Protein 3DR2 (pdb70)

Foldseek 3Di:
DAWPWDFDDWAFAPKDFWFFDFPVVCQFQPRWGKTFLFQAAFFKAAWEAQVVQRWTWIDSQLQAFIWTAHPSSIIGTLAHNHQRWHHWYAFPVSWIWTWHLALQAIWIDDPVSDTHGDDQDDPPFGFQTWHYWYADPQGKIKTWGFNPSQPDPSRYHHDDGPDPFTFIWIAHPPHGDIGGADGDAQWAAWEAFLVNQKIWIAHPPCPDGAIWIWGCPDPHTHDIGGQEDDPAAGQHYWYADNQRWIWTFHQFATWIAHNNSHTRIGGGHPGGWHYWDAYPVSQKIWITGGSTIMIIGTD/DWPWDFDDWAFFPDDFWFFDFPVVCQFQPRWTKTFLFQAAFFKAAWEQQVVQRWIWIDRQLQAFIWTAHPRSIIGTLAHNHQRWHHWYAFPVSWIWTFHLALQAIWTADPNSDTHGDDQDAPPFGAQTWAYWYADPQGKIKTWGFNPSQPDPSRYHHDDGPDPFTFIWIHDPVRDHIGGADGAAQWAAWEAFLVNQKIWIAHPHVDGAIWIWGDDDNHTHDIDGQEDDPAAGQHYWYADNQGWIWTFHQFAIWIAHNRNHTGIGGGHPGGWHYWDAYPVRQKIWTTGGSTIMIIGTD

Organism: Xanthomonas campestris pv. campestris (strain B100) (NCBI:txid509169)

B-factor: mean 21.52, std 5.34, range [1.0, 38.67]

Solvent-accessible surface area: 22961 Å² total; per-residue (Å²): 162,33,138,6,47,87,56,25,120,40,94,96,16,139,41,106,69,29,172,47,110,62,82,46,0,44,79,80,0,37,127,11,120,10,31,26,6,8,76,61,8,38,98,0,6,2,10,7,23,36,62,69,90,112,0,0,0,0,0,7,2,5,7,6,11,0,3,0,12,59,76,83,6,16,0,28,2,25,18,68,36,12,27,7,2,3,0,6,10,29,11,76,117,60,88,7,0,0,0,4,2,21,98,16,0,0,0,70,8,74,121,84,23,108,20,89,110,54,28,15,127,48,86,59,105,78,0,0,0,0,7,14,4,32,36,10,166,81,21,0,10,1,0,0,0,0,0,63,0,3,141,82,11,22,10,0,40,36,45,131,46,75,12,108,26,35,0,0,0,31,17,18,71,133,58,59,111,21,61,108,24,16,54,17,45,29,0,6,0,3,9,24,12,56,82,33,121,24,0,9,0,0,17,3,7,215,84,63,54,18,0,3,1,6,16,55,112,133,57,36,20,68,88,121,103,102,25,6,62,16,94,73,48,82,0,24,0,9,16,25,4,150,59,5,30,0,0,0,0,0,21,62,0,0,1,0,5,23,69,133,19,110,69,2,1,29,2,22,11,65,32,90,2,10,7,2,24,16,10,95,63,39,79,42,0,0,0,0,2,27,67,19,0,4,20,0,50,17,123,75,131,7,48,74,57,24,122,35,97,97,14,136,40,107,69,30,151,55,120,66,79,43,0,45,80,82,1,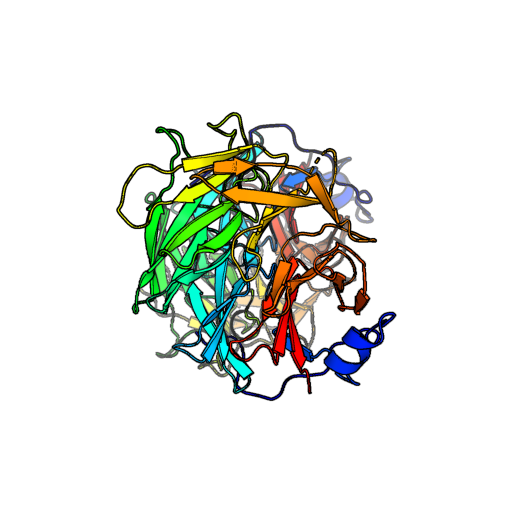42,123,11,113,9,35,27,4,8,73,71,9,38,104,0,12,2,9,9,25,43,61,61,95,113,0,0,0,0,0,8,0,5,8,7,15,0,3,0,12,61,74,82,6,16,0,34,23,41,14,76,37,13,24,6,1,3,0,6,9,30,13,77,114,59,83,8,0,0,0,4,2,23,94,16,0,0,0,75,8,60,116,136,27,100,21,97,87,49,21,16,125,43,87,58,98,77,0,1,0,0,12,14,4,31,36,8,165,83,24,0,9,1,0,0,0,0,7,51,0,4,134,87,8,21,11,0,40,39,45,133,68,72,13,109,24,44,0,0,0,32,22,10,80,114,71,42,114,19,72,107,27,19,70,19,57,23,0,6,0,3,10,25,11,58,81,31,119,24,0,10,0,0,7,4,56,92,67,51,15,0,0,0,6,15,54,109,132,60,35,23,63,90,134,109,100,27,4,56,16,85,76,48,81,0,29,0,8,17,25,3,162,65,6,32,1,0,0,0,1,20,64,0,0,0,0,4,21,68,129,18,99,74,0,5,12,1,15,12,65,29,91,2,11,10,3,23,14,9,100,62,42,74,44,0,0,0,0,2,29,60,17,0,5,15,0,50,12,120

Structure (mmCIF, N/CA/C/O backbone):
data_3DR2
#
_entry.id   3DR2
#
_cell.length_a   115.541
_cell.length_b   89.741
_cell.length_c   85.228
_cell.angle_alpha   90.00
_cell.angle_beta   127.71
_cell.angle_gamma   90.00
#
_symmetry.space_group_name_H-M   'C 1 2 1'
#
loop_
_entity.id
_entity.type
_entity.pdbx_description
1 polymer 'Exported gluconolactonase'
2 non-polymer 'CALCIUM ION'
3 water water
#
loop_
_atom_site.group_PDB
_atom_site.id
_atom_site.type_symbol
_atom_site.label_atom_id
_atom_site.label_alt_id
_atom_site.label_comp_id
_atom_site.label_asym_id
_atom_site.label_entity_id
_atom_site.label_seq_id
_atom_site.pdbx_PDB_ins_code
_atom_site.Cartn_x
_atom_site.Cartn_y
_atom_site.Cartn_z
_atom_site.occupancy
_atom_site.B_iso_or_equiv
_atom_site.auth_seq_id
_atom_site.auth_comp_id
_atom_site.auth_asym_id
_atom_site.auth_atom_id
_atom_site.pdbx_PDB_model_num
ATOM 1 N N . HIS A 1 4 ? 22.984 59.830 31.894 1.00 29.23 4 HIS A N 1
ATOM 2 C CA . HIS A 1 4 ? 22.376 60.930 32.699 1.00 26.01 4 HIS A CA 1
ATOM 3 C C . HIS A 1 4 ? 22.783 62.299 32.171 1.00 26.60 4 HIS A C 1
ATOM 4 O O . HIS A 1 4 ? 22.740 63.284 32.908 1.00 28.10 4 HIS A O 1
ATOM 11 N N . CYS A 1 5 ? 23.184 62.384 30.907 1.00 24.22 5 CYS A N 1
ATOM 12 C CA . CYS A 1 5 ? 23.596 63.683 30.402 1.00 24.30 5 CYS A CA 1
ATOM 13 C C . CYS A 1 5 ? 22.442 64.638 30.136 1.00 20.48 5 CYS A C 1
ATOM 14 O O . CYS A 1 5 ? 21.284 64.234 30.018 1.00 20.93 5 CYS A O 1
ATOM 17 N N . ARG A 1 6 ? 22.768 65.922 30.084 1.00 20.05 6 ARG A N 1
ATOM 18 C CA . ARG A 1 6 ? 21.781 66.959 29.830 1.00 19.25 6 ARG A CA 1
ATOM 19 C C . ARG A 1 6 ? 21.680 67.145 28.321 1.00 20.14 6 ARG A C 1
ATOM 20 O O . ARG A 1 6 ? 22.675 67.467 27.669 1.00 20.72 6 ARG A O 1
ATOM 28 N N . VAL A 1 7 ? 20.488 66.937 27.764 1.00 17.97 7 VAL A N 1
ATOM 29 C CA . VAL A 1 7 ? 20.292 67.077 26.326 1.00 17.70 7 VAL A CA 1
ATOM 30 C C . VAL A 1 7 ? 19.686 68.415 25.893 1.00 16.22 7 VAL A C 1
ATOM 31 O O . VAL A 1 7 ? 19.585 68.694 24.704 1.00 16.86 7 VAL A O 1
ATOM 35 N N . ARG A 1 8 ? 19.267 69.229 26.861 1.00 17.22 8 ARG A N 1
ATOM 36 C CA . ARG A 1 8 ? 18.744 70.567 26.575 1.00 19.33 8 ARG A CA 1
ATOM 37 C C . ARG A 1 8 ? 19.057 71.447 27.777 1.00 17.96 8 ARG A C 1
ATOM 38 O O . ARG A 1 8 ? 18.709 71.114 28.905 1.00 16.17 8 ARG A O 1
ATOM 46 N N . PRO A 1 9 ? 19.746 72.572 27.555 1.00 19.40 9 PRO A N 1
ATOM 47 C CA . PRO A 1 9 ? 20.061 73.450 28.685 1.00 19.80 9 PRO A CA 1
ATOM 48 C C . PRO A 1 9 ? 18.810 74.163 29.174 1.00 20.03 9 PRO A C 1
ATOM 49 O O . PRO A 1 9 ? 17.809 74.226 28.464 1.00 18.72 9 PRO A O 1
ATOM 53 N N . ALA A 1 10 ? 18.862 74.690 30.392 1.00 20.30 10 ALA A N 1
ATOM 54 C CA . ALA A 1 10 ? 17.725 75.416 30.933 1.00 21.16 10 ALA A CA 1
ATOM 55 C C . ALA A 1 10 ? 17.464 76.561 29.965 1.00 22.25 10 ALA A C 1
ATOM 56 O O . ALA A 1 10 ? 18.379 77.023 29.283 1.00 23.48 10 ALA A O 1
ATOM 58 N N . GLY A 1 11 ? 16.221 77.014 29.893 1.00 22.96 11 GLY A N 1
ATOM 59 C CA . GLY A 1 11 ? 15.902 78.094 28.983 1.00 23.94 11 GLY A CA 1
ATOM 60 C C . GLY A 1 11 ? 14.432 78.104 28.640 1.00 25.33 11 GLY A C 1
ATOM 61 O O . GLY A 1 11 ? 13.772 77.057 28.693 1.00 23.53 11 GLY A O 1
ATOM 62 N N . PRO A 1 12 ? 13.886 79.273 28.273 1.00 23.82 12 PRO A N 1
ATOM 63 C CA . PRO A 1 12 ? 12.472 79.416 27.922 1.00 24.17 12 PRO A CA 1
ATOM 64 C C . PRO A 1 12 ? 12.017 78.586 26.729 1.00 23.10 12 PRO A C 1
ATOM 65 O O . PRO A 1 12 ? 12.788 78.306 25.804 1.00 21.74 12 PRO A O 1
ATOM 69 N N . ALA A 1 13 ? 10.750 78.195 26.766 1.00 22.09 13 ALA A N 1
ATOM 70 C CA . ALA A 1 13 ? 10.162 77.418 25.690 1.00 21.27 13 ALA A CA 1
ATOM 71 C C . ALA A 1 13 ? 9.943 78.358 24.514 1.00 23.09 13 ALA A C 1
ATOM 72 O O . ALA A 1 13 ? 9.940 79.582 24.674 1.00 23.78 13 ALA A O 1
ATOM 74 N N . VAL A 1 14 ? 9.758 77.781 23.337 1.00 20.77 14 VAL A N 1
ATOM 75 C CA . VAL A 1 14 ? 9.533 78.552 22.125 1.00 21.89 14 VAL A CA 1
ATOM 76 C C . VAL A 1 14 ? 8.146 78.201 21.590 1.00 21.60 14 VAL A C 1
ATOM 77 O O . VAL A 1 14 ? 7.771 77.033 21.564 1.00 23.02 14 VAL A O 1
ATOM 81 N N . PRO A 1 15 ? 7.353 79.207 21.181 1.00 19.79 15 PRO A N 1
ATOM 82 C CA . PRO A 1 15 ? 6.014 78.914 20.660 1.00 21.50 15 PRO A CA 1
ATOM 83 C C . PRO A 1 15 ? 6.084 77.941 19.489 1.00 19.89 15 PRO A C 1
ATOM 84 O O . PRO A 1 15 ? 6.979 78.032 18.653 1.00 20.45 15 PRO A O 1
ATOM 88 N N . ALA A 1 16 ? 5.139 77.010 19.435 1.00 21.18 16 ALA A N 1
ATOM 89 C CA . ALA A 1 16 ? 5.105 76.024 18.362 1.00 20.90 16 ALA A CA 1
ATOM 90 C C . ALA A 1 16 ? 4.536 76.643 17.094 1.00 21.49 16 ALA A C 1
ATOM 91 O O . ALA A 1 16 ? 3.686 77.526 17.155 1.00 23.43 16 ALA A O 1
ATOM 93 N N . ASP A 1 17 ? 5.010 76.179 15.945 1.00 23.80 17 ASP A N 1
ATOM 94 C CA . ASP A 1 17 ? 4.531 76.700 14.675 1.00 25.38 17 ASP A CA 1
ATOM 95 C C . ASP A 1 17 ? 3.331 75.886 14.198 1.00 25.90 17 ASP A C 1
ATOM 96 O O . ASP A 1 17 ? 3.472 74.930 13.434 1.00 25.82 17 ASP A O 1
ATOM 101 N N . CYS A 1 18 ? 2.150 76.273 14.666 1.00 24.89 18 CYS A N 1
ATOM 102 C CA . CYS A 1 18 ? 0.919 75.593 14.300 1.00 26.28 18 CYS A CA 1
ATOM 103 C C . CYS A 1 18 ? -0.271 76.511 14.551 1.00 26.09 18 CYS A C 1
ATOM 104 O O . CYS A 1 18 ? -0.136 77.563 15.183 1.00 27.22 18 CYS A O 1
ATOM 107 N N . ASP A 1 19 ? -1.436 76.119 14.049 1.00 27.00 19 ASP A N 1
ATOM 108 C CA . ASP A 1 19 ? -2.632 76.927 14.232 1.00 24.93 19 ASP A CA 1
ATOM 109 C C . ASP A 1 19 ? -3.123 76.850 15.670 1.00 26.29 19 ASP A C 1
ATOM 110 O O . ASP A 1 19 ? -2.904 75.848 16.363 1.00 23.81 19 ASP A O 1
ATOM 115 N N . PRO A 1 20 ? -3.778 77.919 16.150 1.00 26.62 20 PRO A N 1
ATOM 116 C CA . PRO A 1 20 ? -4.295 77.933 17.521 1.00 24.72 20 PRO A CA 1
ATOM 117 C C . PRO A 1 20 ? -5.480 76.975 17.629 1.00 24.76 20 PRO A C 1
ATOM 118 O O . PRO A 1 20 ? -6.022 76.533 16.614 1.00 26.36 20 PRO A O 1
ATOM 122 N N . PRO A 1 21 ? -5.891 76.637 18.858 1.00 24.11 21 PRO A N 1
ATOM 123 C CA . PRO A 1 21 ? -7.016 75.723 19.083 1.00 24.92 21 PRO A CA 1
ATOM 124 C C . PRO A 1 21 ? -8.330 76.105 18.403 1.00 28.09 21 PRO A C 1
ATOM 125 O O . PRO A 1 21 ? -8.696 77.281 18.334 1.00 28.24 21 PRO A O 1
ATOM 129 N N . ARG A 1 22 ? -9.023 75.086 17.899 1.00 29.13 22 ARG A N 1
ATOM 130 C CA . ARG A 1 22 ? -10.316 75.233 17.229 1.00 29.92 22 ARG A CA 1
ATOM 131 C C . ARG A 1 22 ? -11.337 74.743 18.253 1.00 29.16 22 ARG A C 1
ATOM 132 O O . ARG A 1 22 ? -11.552 73.534 18.397 1.00 29.10 22 ARG A O 1
ATOM 140 N N . ILE A 1 23 ? -11.965 75.679 18.958 1.00 30.44 23 ILE A N 1
ATOM 141 C CA . ILE A 1 23 ? -12.920 75.326 20.007 1.00 27.95 23 ILE A CA 1
ATOM 142 C C . ILE A 1 23 ? -14.362 75.726 19.736 1.00 30.18 23 ILE A C 1
ATOM 143 O O . ILE A 1 23 ? -14.678 76.908 19.614 1.00 32.18 23 ILE A O 1
ATOM 148 N N . THR A 1 24 ? -15.242 74.736 19.668 1.00 32.01 24 THR A N 1
ATOM 149 C CA . THR A 1 24 ? -16.652 75.003 19.437 1.00 30.67 24 THR A CA 1
ATOM 150 C C . THR A 1 24 ? -17.384 75.064 20.778 1.00 30.41 24 THR A C 1
ATOM 151 O O . THR A 1 24 ? -18.268 75.903 20.974 1.00 33.64 24 THR A O 1
ATOM 155 N N . HIS A 1 25 ? -16.999 74.187 21.702 1.00 30.05 25 HIS A N 1
ATOM 156 C CA . HIS A 1 25 ? -17.615 74.134 23.026 1.00 27.35 25 HIS A CA 1
ATOM 157 C C . HIS A 1 25 ? -17.245 75.355 23.867 1.00 27.81 25 HIS A C 1
ATOM 158 O O . HIS A 1 25 ? -16.082 75.763 23.905 1.00 27.51 25 HIS A O 1
ATOM 165 N N . ALA A 1 26 ? -18.233 75.929 24.550 1.00 26.78 26 ALA A N 1
ATOM 166 C CA . ALA A 1 26 ? -17.998 77.102 25.384 1.00 25.64 26 ALA A CA 1
ATOM 167 C C . ALA A 1 26 ? -17.192 76.750 26.629 1.00 24.64 26 ALA A C 1
ATOM 168 O O . ALA A 1 26 ? -16.329 77.519 27.059 1.00 25.56 26 ALA A O 1
ATOM 170 N N . ALA A 1 27 ? -17.482 75.587 27.204 1.00 25.71 27 ALA A N 1
ATOM 171 C CA . ALA A 1 27 ? -16.792 75.125 28.402 1.00 23.48 27 ALA A CA 1
ATOM 172 C C . ALA A 1 27 ? -15.304 74.894 28.137 1.00 23.38 27 ALA A C 1
ATOM 173 O O . ALA A 1 27 ? -14.457 75.204 28.977 1.00 25.71 27 ALA A O 1
ATOM 175 N N . LEU A 1 28 ? -14.981 74.347 26.972 1.00 24.39 28 LEU A N 1
ATOM 176 C CA . LEU A 1 28 ? -13.582 74.102 26.635 1.00 23.24 28 LEU A CA 1
ATOM 177 C C . LEU A 1 28 ? -12.873 75.412 26.295 1.00 24.42 28 LEU A C 1
ATOM 178 O O . LEU A 1 28 ? -11.680 75.569 26.558 1.00 24.87 28 LEU A O 1
ATOM 183 N N . ALA A 1 29 ? -13.608 76.354 25.708 1.00 24.81 29 ALA A N 1
ATOM 184 C CA . ALA A 1 29 ? -13.031 77.645 25.353 1.00 23.24 29 ALA A CA 1
ATOM 185 C C . ALA A 1 29 ? -12.619 78.359 26.634 1.00 22.17 29 ALA A C 1
ATOM 186 O O . ALA A 1 29 ? -11.624 79.075 26.663 1.00 24.06 29 ALA A O 1
ATOM 188 N N . ALA A 1 30 ? -13.395 78.157 27.694 1.00 23.20 30 ALA A N 1
ATOM 189 C CA . ALA A 1 30 ? -13.107 78.777 28.981 1.00 23.75 30 ALA A CA 1
ATOM 190 C C . ALA A 1 30 ? -11.876 78.125 29.608 1.00 24.60 30 ALA A C 1
ATOM 191 O O . ALA A 1 30 ? -11.008 78.806 30.156 1.00 24.64 30 ALA A O 1
ATOM 193 N N . ARG A 1 31 ? -11.808 76.801 29.519 1.00 23.97 31 ARG A N 1
ATOM 194 C CA . ARG A 1 31 ? -10.685 76.042 30.066 1.00 23.22 31 ARG A CA 1
ATOM 195 C C . ARG A 1 31 ? -9.350 76.457 29.441 1.00 22.32 31 ARG A C 1
ATOM 196 O O . ARG A 1 31 ? -8.343 76.607 30.138 1.00 22.52 31 ARG A O 1
ATOM 204 N N . LEU A 1 32 ? -9.352 76.646 28.124 1.00 24.21 32 LEU A N 1
ATOM 205 C CA . LEU A 1 32 ? -8.143 77.015 27.390 1.00 21.32 32 LEU A CA 1
ATOM 206 C C . LEU A 1 32 ? -7.808 78.499 27.353 1.00 22.02 32 LEU A C 1
ATOM 207 O O . LEU A 1 32 ? -6.636 78.866 27.355 1.00 22.95 32 LEU A O 1
ATOM 212 N N . GLY A 1 33 ? -8.823 79.355 27.313 1.00 23.36 33 GLY A N 1
ATOM 213 C CA . GLY A 1 33 ? -8.550 80.779 27.238 1.00 22.85 33 GLY A CA 1
ATOM 214 C C . GLY A 1 33 ? -7.736 81.044 25.983 1.00 23.08 33 GLY A C 1
ATOM 215 O O . GLY A 1 33 ? -8.005 80.455 24.937 1.00 23.22 33 GLY A O 1
ATOM 216 N N . ASP A 1 34 ? -6.731 81.910 26.081 1.00 24.03 34 ASP A N 1
ATOM 217 C CA . ASP A 1 34 ? -5.887 82.234 24.933 1.00 24.75 34 ASP A CA 1
ATOM 218 C C . ASP A 1 34 ? -4.579 81.436 24.909 1.00 24.27 34 ASP A C 1
ATOM 219 O O . ASP A 1 34 ? -3.588 81.866 24.316 1.00 24.30 34 ASP A O 1
ATOM 224 N N . ALA A 1 35 ? -4.585 80.268 25.543 1.00 23.64 35 ALA A N 1
ATOM 225 C CA . ALA A 1 35 ? -3.395 79.425 25.594 1.00 23.48 35 ALA A CA 1
ATOM 226 C C . ALA A 1 35 ? -2.900 79.048 24.203 1.00 22.74 35 ALA A C 1
ATOM 227 O O . ALA A 1 35 ? -3.690 78.697 23.327 1.00 23.38 35 ALA A O 1
ATOM 229 N N . ARG A 1 36 ? -1.585 79.128 24.012 1.00 22.42 36 ARG A N 1
ATOM 230 C CA . ARG A 1 36 ? -0.951 78.777 22.746 1.00 22.57 36 ARG A CA 1
ATOM 231 C C . ARG A 1 36 ? 0.071 77.677 23.028 1.00 21.63 36 ARG A C 1
ATOM 232 O O . ARG A 1 36 ? 0.707 77.673 24.078 1.00 21.44 36 ARG A O 1
ATOM 240 N N . LEU A 1 37 ? 0.221 76.744 22.093 1.00 20.92 37 LEU A N 1
ATOM 241 C CA . LEU A 1 37 ? 1.144 75.623 22.268 1.00 19.19 37 LEU A CA 1
ATOM 242 C C . LEU A 1 37 ? 2.614 76.029 22.237 1.00 19.15 37 LEU A C 1
ATOM 243 O O . LEU A 1 37 ? 3.014 76.871 21.439 1.00 18.14 37 LEU A O 1
ATOM 248 N N . LEU A 1 38 ? 3.406 75.408 23.109 1.00 16.48 38 LEU A N 1
ATOM 249 C CA . LEU A 1 38 ? 4.840 75.668 23.197 1.00 18.12 38 LEU A CA 1
ATOM 250 C C . LEU A 1 38 ? 5.635 74.405 22.898 1.00 17.49 38 LEU A C 1
ATOM 251 O O . LEU A 1 38 ? 5.131 73.287 23.049 1.00 17.05 38 LEU A O 1
ATOM 256 N N . THR A 1 39 ? 6.882 74.594 22.481 1.00 16.38 39 THR A N 1
ATOM 257 C CA . THR A 1 39 ? 7.776 73.478 22.199 1.00 18.93 39 THR A CA 1
ATOM 258 C C . THR A 1 39 ? 8.792 73.415 23.331 1.00 16.77 39 THR A C 1
ATOM 259 O O . THR A 1 39 ? 9.516 74.383 23.571 1.00 16.66 39 THR A O 1
ATOM 263 N N . LEU A 1 40 ? 8.844 72.280 24.027 1.00 16.13 40 LEU A N 1
ATOM 264 C CA . LEU A 1 40 ? 9.773 72.106 25.140 1.00 15.50 40 LEU A CA 1
ATOM 265 C C . LEU A 1 40 ? 11.029 71.345 24.739 1.00 15.30 40 LEU A C 1
ATOM 266 O O . LEU A 1 40 ? 12.069 71.475 25.377 1.00 15.93 40 LEU A O 1
ATOM 271 N N . TYR A 1 41 ? 10.923 70.545 23.685 1.00 14.95 41 TYR A N 1
ATOM 272 C CA . TYR A 1 41 ? 12.051 69.757 23.203 1.00 13.17 41 TYR A CA 1
ATOM 273 C C . TYR A 1 41 ? 11.752 69.380 21.763 1.00 13.53 41 TYR A C 1
ATOM 274 O O . TYR A 1 41 ? 10.605 69.126 21.419 1.00 14.60 41 TYR A O 1
ATOM 283 N N . ASP A 1 42 ? 12.768 69.355 20.914 1.00 14.74 42 ASP A N 1
ATOM 284 C CA . ASP A 1 42 ? 12.535 68.986 19.523 1.00 14.84 42 ASP A CA 1
ATOM 285 C C . ASP A 1 42 ? 13.688 68.185 18.952 1.00 14.89 42 ASP A C 1
ATOM 286 O O . ASP A 1 42 ? 13.881 68.149 17.743 1.00 17.21 42 ASP A O 1
ATOM 291 N N . GLN A 1 43 ? 14.435 67.516 19.826 1.00 14.70 43 GLN A N 1
ATOM 292 C CA . GLN A 1 43 ? 15.593 66.750 19.383 1.00 14.73 43 GLN A CA 1
ATOM 293 C C . GLN A 1 43 ? 15.504 65.230 19.522 1.00 14.00 43 GLN A C 1
ATOM 294 O O . GLN A 1 43 ? 16.508 64.537 19.404 1.00 14.47 43 GLN A O 1
ATOM 300 N N . ALA A 1 44 ? 14.310 64.704 19.768 1.00 11.97 44 ALA A N 1
ATOM 301 C CA . ALA A 1 44 ? 14.159 63.252 19.884 1.00 13.11 44 ALA A CA 1
ATOM 302 C C . ALA A 1 44 ? 13.830 62.689 18.506 1.00 12.94 44 ALA A C 1
ATOM 303 O O . ALA A 1 44 ? 13.909 63.398 17.506 1.00 14.19 44 ALA A O 1
ATOM 305 N N . THR A 1 45 ? 13.481 61.407 18.439 1.00 11.89 45 THR A N 1
ATOM 306 C CA . THR A 1 45 ? 13.080 60.833 17.161 1.00 11.82 45 THR A CA 1
ATOM 307 C C . THR A 1 45 ? 11.620 60.377 17.228 1.00 12.36 45 THR A C 1
ATOM 308 O O . THR A 1 45 ? 10.832 60.681 16.340 1.00 12.63 45 THR A O 1
ATOM 312 N N . TRP A 1 46 ? 11.255 59.655 18.285 1.00 12.25 46 TRP A N 1
ATOM 313 C CA . TRP A 1 46 ? 9.880 59.182 18.421 1.00 13.40 46 TRP A CA 1
ATOM 314 C C . TRP A 1 46 ? 9.437 59.314 19.874 1.00 15.12 46 TRP A C 1
ATOM 315 O O . TRP A 1 46 ? 9.533 58.367 20.653 1.00 13.35 46 TRP A O 1
ATOM 326 N N . SER A 1 47 ? 8.959 60.504 20.223 1.00 12.94 47 SER A N 1
ATOM 327 C CA . SER A 1 47 ? 8.512 60.804 21.580 1.00 11.56 47 SER A CA 1
ATOM 328 C C . SER A 1 47 ? 7.221 60.081 21.921 1.00 13.91 47 SER A C 1
ATOM 329 O O . SER A 1 47 ? 6.283 60.049 21.119 1.00 11.98 47 SER A O 1
ATOM 332 N N . GLU A 1 48 ? 7.174 59.536 23.132 1.00 12.95 48 GLU A N 1
ATOM 333 C CA . GLU A 1 48 ? 6.014 58.779 23.595 1.00 14.16 48 GLU A CA 1
ATOM 334 C C . GLU A 1 48 ? 5.932 58.721 25.119 1.00 13.62 48 GLU A C 1
ATOM 335 O O . GLU A 1 48 ? 6.839 59.163 25.820 1.00 13.18 48 GLU A O 1
ATOM 341 N N . GLY A 1 49 ? 4.819 58.174 25.604 1.00 12.54 49 GLY A N 1
ATOM 342 C CA . GLY A 1 49 ? 4.591 57.972 27.026 1.00 12.67 49 GLY A CA 1
ATOM 343 C C . GLY A 1 49 ? 4.897 59.034 28.069 1.00 14.86 49 GLY A C 1
ATOM 344 O O . GLY A 1 49 ? 5.638 58.771 29.021 1.00 11.90 49 GLY A O 1
ATOM 345 N N . PRO A 1 50 ? 4.317 60.233 27.945 1.00 14.13 50 PRO A N 1
ATOM 346 C CA . PRO A 1 50 ? 4.559 61.304 28.917 1.00 14.88 50 PRO A CA 1
ATOM 347 C C . PRO A 1 50 ? 3.855 61.020 30.244 1.00 17.28 50 PRO A C 1
ATOM 348 O O . PRO A 1 50 ? 2.700 60.596 30.269 1.00 16.03 50 PRO A O 1
ATOM 352 N N . ALA A 1 51 ? 4.555 61.265 31.345 1.00 13.14 51 ALA A N 1
ATOM 353 C CA . ALA A 1 51 ? 4.000 61.041 32.669 1.00 13.63 51 ALA A CA 1
ATOM 354 C C . ALA A 1 51 ? 4.558 62.085 33.626 1.00 16.92 51 ALA A C 1
ATOM 355 O O . ALA A 1 51 ? 5.772 62.291 33.700 1.00 14.94 51 ALA A O 1
ATOM 357 N N . TRP A 1 52 ? 3.669 62.745 34.359 1.00 13.67 52 TRP A N 1
ATOM 358 C CA . TRP A 1 52 ? 4.093 63.760 35.312 1.00 15.10 52 TRP A CA 1
ATOM 359 C C . TRP A 1 52 ? 4.563 63.092 36.598 1.00 14.15 52 TRP A C 1
ATOM 360 O O . TRP A 1 52 ? 3.841 62.295 37.195 1.00 16.44 52 TRP A O 1
ATOM 371 N N . TRP A 1 53 ? 5.777 63.436 37.012 1.00 14.99 53 TRP A N 1
ATOM 372 C CA . TRP A 1 53 ? 6.405 62.880 38.205 1.00 15.40 53 TRP A CA 1
ATOM 373 C C . TRP A 1 53 ? 6.463 63.971 39.273 1.00 17.87 53 TRP A C 1
ATOM 374 O O . TRP A 1 53 ? 7.419 64.744 39.331 1.00 17.57 53 TRP A O 1
ATOM 385 N N . GLU A 1 54 ? 5.432 64.026 40.111 1.00 17.75 54 GLU A N 1
ATOM 386 C CA . GLU A 1 54 ? 5.333 65.033 41.165 1.00 18.77 54 GLU A CA 1
ATOM 387 C C . GLU A 1 54 ? 6.551 65.116 42.083 1.00 19.81 54 GLU A C 1
ATOM 388 O O . GLU A 1 54 ? 7.069 66.208 42.343 1.00 20.49 54 GLU A O 1
ATOM 394 N N . ALA A 1 55 ? 7.007 63.970 42.574 1.00 19.93 55 ALA A N 1
ATOM 395 C CA . ALA A 1 55 ? 8.155 63.931 43.476 1.00 21.47 55 ALA A CA 1
ATOM 396 C C . ALA A 1 55 ? 9.387 64.674 42.949 1.00 21.55 55 ALA A C 1
ATOM 397 O O . ALA A 1 55 ? 10.180 65.208 43.729 1.00 23.03 55 ALA A O 1
ATOM 399 N N . GLN A 1 56 ? 9.547 64.718 41.631 1.00 20.64 56 GLN A N 1
ATOM 400 C CA . GLN A 1 56 ? 10.694 65.392 41.031 1.00 20.82 56 GLN A CA 1
ATOM 401 C C . GLN A 1 56 ? 10.287 66.578 40.158 1.00 18.56 56 GLN A C 1
ATOM 402 O O . GLN A 1 56 ? 11.130 67.159 39.465 1.00 19.80 56 GLN A O 1
ATOM 408 N N . ARG A 1 57 ? 9.004 66.933 40.209 1.00 17.14 57 ARG A N 1
ATOM 409 C CA . ARG A 1 57 ? 8.440 68.019 39.406 1.00 19.81 57 ARG A CA 1
ATOM 410 C C . ARG A 1 57 ? 9.031 67.979 38.011 1.00 17.56 57 ARG A C 1
ATOM 411 O O . ARG A 1 57 ? 9.497 68.989 37.470 1.00 16.96 57 ARG A O 1
ATOM 419 N N . THR A 1 58 ? 8.979 66.786 37.430 1.00 15.82 58 THR A N 1
ATOM 420 C CA . THR A 1 58 ? 9.530 66.530 36.109 1.00 16.18 58 THR A CA 1
ATOM 421 C C . THR A 1 58 ? 8.542 65.809 35.196 1.00 15.12 58 THR A C 1
ATOM 422 O O . THR A 1 58 ? 7.807 64.932 35.646 1.00 14.30 58 THR A O 1
ATOM 426 N N . LEU A 1 59 ? 8.520 66.187 33.920 1.00 14.62 59 LEU A N 1
ATOM 427 C CA . LEU A 1 59 ? 7.663 65.509 32.949 1.00 14.36 59 LEU A CA 1
ATOM 428 C C . LEU A 1 59 ? 8.564 64.440 32.330 1.00 14.37 59 LEU A C 1
ATOM 429 O O . LEU A 1 59 ? 9.540 64.756 31.646 1.00 13.56 59 LEU A O 1
ATOM 434 N N . VAL A 1 60 ? 8.240 63.182 32.594 1.00 12.60 60 VAL A N 1
ATOM 435 C CA . VAL A 1 60 ? 8.999 62.043 32.089 1.00 12.97 60 VAL A CA 1
ATOM 436 C C . VAL A 1 60 ? 8.390 61.526 30.785 1.00 9.95 60 VAL A C 1
ATOM 437 O O . VAL A 1 60 ? 7.181 61.367 30.697 1.00 12.59 60 VAL A O 1
ATOM 441 N N . TRP A 1 61 ? 9.204 61.273 29.768 1.00 11.51 61 TRP A N 1
ATOM 442 C CA . TRP A 1 61 ? 8.657 60.725 28.533 1.00 11.54 61 TRP A CA 1
ATOM 443 C C . TRP A 1 61 ? 9.742 59.945 27.808 1.00 12.41 61 TRP A C 1
ATOM 444 O O . TRP A 1 61 ? 10.920 60.071 28.136 1.00 10.86 61 TRP A O 1
ATOM 455 N N . SER A 1 62 ? 9.347 59.114 26.850 1.00 10.72 62 SER A N 1
ATOM 456 C CA . SER A 1 62 ? 10.311 58.288 26.136 1.00 10.21 62 SER A CA 1
ATOM 457 C C . SER A 1 62 ? 10.641 58.713 24.724 1.00 12.18 62 SER A C 1
ATOM 458 O O . SER A 1 62 ? 9.802 59.250 24.018 1.00 12.22 62 SER A O 1
ATOM 461 N N . ASP A 1 63 ? 11.884 58.474 24.324 1.00 10.75 63 ASP A N 1
ATOM 462 C CA . ASP A 1 63 ? 12.255 58.675 22.933 1.00 11.98 63 ASP A CA 1
ATOM 463 C C . ASP A 1 63 ? 12.400 57.196 22.579 1.00 12.98 63 ASP A C 1
ATOM 464 O O . ASP A 1 63 ? 13.459 56.608 22.767 1.00 14.95 63 ASP A O 1
ATOM 469 N N . LEU A 1 6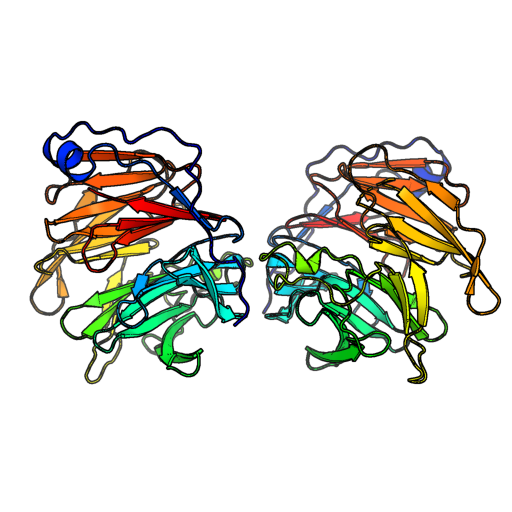4 ? 11.311 56.595 22.110 1.00 13.02 64 LEU A N 1
ATOM 470 C CA . LEU A 1 64 ? 11.278 55.167 21.785 1.00 14.59 64 LEU A CA 1
ATOM 471 C C . LEU A 1 64 ? 12.396 54.711 20.867 1.00 14.11 64 LEU A C 1
ATOM 472 O O . LEU A 1 64 ? 13.129 53.776 21.178 1.00 13.58 64 LEU A O 1
ATOM 477 N N . VAL A 1 65 ? 12.522 55.373 19.727 1.00 12.02 65 VAL A N 1
ATOM 478 C CA . VAL A 1 65 ? 13.533 55.014 18.751 1.00 12.55 65 VAL A CA 1
ATOM 479 C C . VAL A 1 65 ? 14.954 55.367 19.187 1.00 12.93 65 VAL A C 1
ATOM 480 O O . VAL A 1 65 ? 15.909 54.674 18.829 1.00 11.57 65 VAL A O 1
ATOM 484 N N . GLY A 1 66 ? 15.085 56.435 19.969 1.00 11.73 66 GLY A N 1
ATOM 485 C CA . GLY A 1 66 ? 16.389 56.857 20.456 1.00 12.24 66 GLY A CA 1
ATOM 486 C C . GLY A 1 66 ? 16.821 56.086 21.693 1.00 12.89 66 GLY A C 1
ATOM 487 O O . GLY A 1 66 ? 17.931 56.262 22.192 1.00 11.56 66 GLY A O 1
ATOM 488 N N . ARG A 1 67 ? 15.924 55.242 22.196 1.00 12.42 67 ARG A N 1
ATOM 489 C CA . ARG A 1 67 ? 16.194 54.408 23.355 1.00 11.32 67 ARG A CA 1
ATOM 490 C C . ARG A 1 67 ? 16.621 55.158 24.607 1.00 14.30 67 ARG A C 1
ATOM 491 O O . ARG A 1 67 ? 17.645 54.862 25.225 1.00 11.58 67 ARG A O 1
ATOM 499 N N . ARG A 1 68 ? 15.799 56.129 24.984 1.00 12.55 68 ARG A N 1
ATOM 500 C CA . ARG A 1 68 ? 16.036 56.927 26.177 1.00 12.69 68 ARG A CA 1
ATOM 501 C C . ARG A 1 68 ? 14.717 57.293 26.824 1.00 12.60 68 ARG A C 1
ATOM 502 O O . ARG A 1 68 ? 13.685 57.330 26.162 1.00 13.47 68 ARG A O 1
ATOM 510 N N . VAL A 1 69 ? 14.766 57.546 28.129 1.00 11.94 69 VAL A N 1
ATOM 511 C CA . VAL A 1 69 ? 13.614 58.032 28.873 1.00 13.96 69 VAL A CA 1
ATOM 512 C C . VAL A 1 69 ? 14.156 59.384 29.339 1.00 13.37 69 VAL A C 1
ATOM 513 O O . VAL A 1 69 ? 15.163 59.439 30.055 1.00 14.31 69 VAL A O 1
ATOM 517 N N . LEU A 1 70 ? 13.511 60.460 28.903 1.00 11.54 70 LEU A N 1
ATOM 518 C CA . LEU A 1 70 ? 13.942 61.823 29.216 1.00 14.32 70 LEU A CA 1
ATOM 519 C C . LEU A 1 70 ? 13.120 62.469 30.317 1.00 15.74 70 LEU A C 1
ATOM 520 O O . LEU A 1 70 ? 12.002 62.044 30.602 1.00 13.20 70 LEU A O 1
ATOM 525 N N . GLY A 1 71 ? 13.686 63.514 30.918 1.00 14.58 71 GLY A N 1
ATOM 526 C CA . GLY A 1 71 ? 12.999 64.227 31.975 1.00 15.06 71 GLY A CA 1
ATOM 527 C C . GLY A 1 71 ? 13.072 65.732 31.778 1.00 16.26 71 GLY A C 1
ATOM 528 O O . GLY A 1 71 ? 14.159 66.311 31.733 1.00 14.82 71 GLY A O 1
ATOM 529 N N . TRP A 1 72 ? 11.910 66.364 31.652 1.00 14.21 72 TRP A N 1
ATOM 530 C CA . TRP A 1 72 ? 11.834 67.810 31.475 1.00 15.96 72 TRP A CA 1
ATOM 531 C C . TRP A 1 72 ? 11.698 68.460 32.847 1.00 15.50 72 TRP A C 1
ATOM 532 O O . TRP A 1 72 ? 10.773 68.139 33.592 1.00 14.81 72 TRP A O 1
ATOM 543 N N . ARG A 1 73 ? 12.631 69.357 33.171 1.00 15.41 73 ARG A N 1
ATOM 544 C CA . ARG A 1 73 ? 12.626 70.079 34.444 1.00 17.43 73 ARG A CA 1
ATOM 545 C C . ARG A 1 73 ? 11.902 71.406 34.204 1.00 16.73 73 ARG A C 1
ATOM 546 O O . ARG A 1 73 ? 11.918 71.934 33.097 1.00 18.65 73 ARG A O 1
ATOM 554 N N . GLU A 1 74 ? 11.287 71.962 35.238 1.00 19.22 74 GLU A N 1
ATOM 555 C CA . GLU A 1 74 ? 10.533 73.194 35.059 1.00 20.75 74 GLU A CA 1
ATOM 556 C C . GLU A 1 74 ? 11.311 74.430 34.599 1.00 22.24 74 GLU A C 1
ATOM 557 O O . GLU A 1 74 ? 10.707 75.417 34.180 1.00 23.94 74 GLU A O 1
ATOM 563 N N . ASP A 1 75 ? 12.640 74.384 34.656 1.00 21.83 75 ASP A N 1
ATOM 564 C CA . ASP A 1 75 ? 13.429 75.523 34.196 1.00 21.24 75 ASP A CA 1
ATOM 565 C C . ASP A 1 75 ? 13.778 75.335 32.717 1.00 20.74 75 ASP A C 1
ATOM 566 O O . ASP A 1 75 ? 14.534 76.115 32.129 1.00 19.45 75 ASP A O 1
ATOM 571 N N . GLY A 1 76 ? 13.208 74.288 32.118 1.00 20.14 76 GLY A N 1
ATOM 572 C CA . GLY A 1 76 ? 13.432 74.016 30.708 1.00 17.69 76 GLY A CA 1
ATOM 573 C C . GLY A 1 76 ? 14.475 72.964 30.406 1.00 18.21 76 GLY A C 1
ATOM 574 O O . GLY A 1 76 ? 14.593 72.505 29.267 1.00 18.50 76 GLY A O 1
ATOM 575 N N . THR A 1 77 ? 15.244 72.589 31.419 1.00 15.63 77 THR A N 1
ATOM 576 C CA . THR A 1 77 ? 16.285 71.585 31.252 1.00 18.23 77 THR A CA 1
ATOM 577 C C . THR A 1 77 ? 15.678 70.226 30.943 1.00 18.88 77 THR A C 1
ATOM 578 O O . THR A 1 77 ? 14.596 69.902 31.432 1.00 16.25 77 THR A O 1
ATOM 582 N N . VAL A 1 78 ? 16.366 69.454 30.105 1.00 16.44 78 VAL A N 1
ATOM 583 C CA . VAL A 1 78 ? 15.929 68.103 29.782 1.00 15.84 78 VAL A CA 1
ATOM 584 C C . VAL A 1 78 ? 17.143 67.218 30.037 1.00 16.01 78 VAL A C 1
ATOM 585 O O . VAL A 1 78 ? 18.221 67.444 29.473 1.00 15.03 78 VAL A O 1
ATOM 589 N N . ASP A 1 79 ? 16.968 66.232 30.910 1.00 16.32 79 ASP A N 1
ATOM 590 C CA . ASP A 1 79 ? 18.031 65.302 31.267 1.00 16.33 79 ASP A CA 1
ATOM 591 C C . ASP A 1 79 ? 17.662 63.888 30.844 1.00 16.39 79 ASP A C 1
ATOM 592 O O . ASP A 1 79 ? 16.489 63.564 30.694 1.00 14.72 79 ASP A O 1
ATOM 597 N N . VAL A 1 80 ? 18.673 63.050 30.646 1.00 16.17 80 VAL A N 1
ATOM 598 C CA . VAL A 1 80 ? 18.425 61.659 30.299 1.00 16.38 80 VAL A CA 1
ATOM 599 C C . VAL A 1 80 ? 18.264 60.926 31.633 1.00 16.80 80 VAL A C 1
ATOM 600 O O . VAL A 1 80 ? 19.207 60.866 32.431 1.00 18.53 80 VAL A O 1
ATOM 604 N N . LEU A 1 81 ? 17.071 60.387 31.881 1.00 16.65 81 LEU A N 1
ATOM 605 C CA . LEU A 1 81 ? 16.787 59.660 33.117 1.00 15.78 81 LEU A CA 1
ATOM 606 C C . LEU A 1 81 ? 17.192 58.194 32.999 1.00 18.42 81 LEU A C 1
ATOM 607 O O . LEU A 1 81 ? 17.718 57.613 33.946 1.00 16.02 81 LEU A O 1
ATOM 612 N N . LEU A 1 82 ? 16.931 57.603 31.836 1.00 15.73 82 LEU A N 1
ATOM 613 C CA . LEU A 1 82 ? 17.291 56.212 31.560 1.00 16.03 82 LEU A CA 1
ATOM 614 C C . LEU A 1 82 ? 17.895 56.199 30.161 1.00 14.88 82 LEU A C 1
ATOM 615 O O . LEU A 1 82 ? 17.282 56.696 29.222 1.00 15.44 82 LEU A O 1
ATOM 620 N N . ASP A 1 83 ? 19.093 55.633 30.024 1.00 15.59 83 ASP A N 1
ATOM 621 C CA . ASP A 1 83 ? 19.778 55.608 28.736 1.00 14.72 83 ASP A CA 1
ATOM 622 C C . ASP A 1 83 ? 19.926 54.199 28.160 1.00 17.80 83 ASP A C 1
ATOM 623 O O . ASP A 1 83 ? 19.914 53.208 28.899 1.00 17.55 83 ASP A O 1
ATOM 628 N N . ALA A 1 84 ? 20.056 54.128 26.836 1.00 15.71 84 ALA A N 1
ATOM 629 C CA . ALA A 1 84 ? 20.212 52.863 26.116 1.00 16.61 84 ALA A CA 1
ATOM 630 C C . ALA A 1 84 ? 19.169 51.848 26.564 1.00 17.28 84 ALA A C 1
ATOM 631 O O . ALA A 1 84 ? 19.486 50.694 26.872 1.00 17.56 84 ALA A O 1
ATOM 633 N N . THR A 1 85 ? 17.914 52.282 26.573 1.00 13.58 85 THR A N 1
ATOM 634 C CA . THR A 1 85 ? 16.804 51.442 27.010 1.00 14.34 85 THR A CA 1
ATOM 635 C C . THR A 1 85 ? 16.451 50.319 26.038 1.00 14.45 85 THR A C 1
ATOM 636 O O . THR A 1 85 ? 16.860 50.328 24.872 1.00 12.45 85 THR A O 1
ATOM 640 N N . ALA A 1 86 ? 15.693 49.349 26.540 1.00 13.07 86 ALA A N 1
ATOM 641 C CA . ALA A 1 86 ? 15.238 48.237 25.725 1.00 14.34 86 ALA A CA 1
ATOM 642 C C . ALA A 1 86 ? 13.922 48.691 25.089 1.00 17.54 86 ALA A C 1
ATOM 643 O O . ALA A 1 86 ? 12.864 48.078 25.275 1.00 14.31 86 ALA A O 1
ATOM 645 N N . PHE A 1 87 ? 14.005 49.797 24.359 1.00 12.79 87 PHE A N 1
ATOM 646 C CA . PHE A 1 87 ? 12.864 50.375 23.667 1.00 13.78 87 PHE A CA 1
ATOM 647 C C . PHE A 1 87 ? 11.669 50.661 24.563 1.00 13.93 87 PHE A C 1
ATOM 648 O O . PHE A 1 87 ? 10.564 50.171 24.329 1.00 13.37 87 PHE A O 1
ATOM 656 N N . THR A 1 88 ? 11.904 51.465 25.594 1.00 11.95 88 THR A N 1
ATOM 657 C CA . THR A 1 88 ? 10.854 51.851 26.523 1.00 13.50 88 THR A CA 1
ATOM 658 C C . THR A 1 88 ? 9.854 52.753 25.803 1.00 14.45 88 THR A C 1
ATOM 659 O O . THR A 1 88 ? 10.246 53.671 25.074 1.00 12.26 88 THR A O 1
ATOM 663 N N . ASN A 1 89 ? 8.571 52.477 26.010 1.00 11.49 89 ASN A N 1
ATOM 664 C CA . ASN A 1 89 ? 7.487 53.229 25.383 1.00 13.45 89 ASN A CA 1
ATOM 665 C C . ASN A 1 89 ? 6.697 53.977 26.457 1.00 14.49 89 ASN A C 1
ATOM 666 O O . ASN A 1 89 ? 7.113 55.040 26.906 1.00 14.22 89 ASN A O 1
ATOM 671 N N . GLY A 1 90 ? 5.574 53.416 26.892 1.00 12.61 90 GLY A N 1
ATOM 672 C CA . GLY A 1 90 ? 4.788 54.088 27.908 1.00 13.61 90 GLY A CA 1
ATOM 673 C C . GLY A 1 90 ? 5.474 54.227 29.262 1.00 14.94 90 GLY A C 1
ATOM 674 O O . GLY A 1 90 ? 6.289 53.387 29.645 1.00 12.82 90 GLY A O 1
ATOM 675 N N . ASN A 1 91 ? 5.156 55.314 29.968 1.00 12.45 91 ASN A N 1
ATOM 676 C CA . ASN A 1 91 ? 5.671 55.573 31.317 1.00 12.83 91 ASN A CA 1
ATOM 677 C C . ASN A 1 91 ? 4.471 55.975 32.168 1.00 14.60 91 ASN A C 1
ATOM 678 O O . ASN A 1 91 ? 3.480 56.506 31.653 1.00 12.54 91 ASN A O 1
ATOM 683 N N . ALA A 1 92 ? 4.578 55.727 33.468 1.00 11.58 92 ALA A N 1
ATOM 684 C CA . ALA A 1 92 ? 3.540 56.082 34.426 1.00 13.98 92 ALA A CA 1
ATOM 685 C C . ALA A 1 92 ? 4.219 56.193 35.783 1.00 16.12 92 ALA A C 1
ATOM 686 O O . ALA A 1 92 ? 5.377 55.803 35.935 1.00 14.83 92 ALA A O 1
ATOM 688 N N . VAL A 1 93 ? 3.501 56.732 36.763 1.00 14.88 93 VAL A N 1
ATOM 689 C CA . VAL A 1 93 ? 4.044 56.900 38.105 1.00 18.07 93 VAL A CA 1
ATOM 690 C C . VAL A 1 93 ? 3.113 56.227 39.099 1.00 18.95 93 VAL A C 1
ATOM 691 O O . VAL A 1 93 ? 1.919 56.506 39.109 1.00 20.26 93 VAL A O 1
ATOM 695 N N . ASP A 1 94 ? 3.650 55.341 39.931 1.00 17.55 94 ASP A N 1
ATOM 696 C CA . ASP A 1 94 ? 2.806 54.652 40.890 1.00 20.85 94 ASP A CA 1
ATOM 697 C C . ASP A 1 94 ? 2.547 55.478 42.143 1.00 20.65 94 ASP A C 1
ATOM 698 O O . ASP A 1 94 ? 3.013 56.611 42.260 1.00 21.17 94 ASP A O 1
ATOM 703 N N . ALA A 1 95 ? 1.776 54.917 43.066 1.00 24.62 95 ALA A N 1
ATOM 704 C CA . ALA A 1 95 ? 1.432 55.619 44.293 1.00 23.68 95 ALA A CA 1
ATOM 705 C C . ALA A 1 95 ? 2.647 56.011 45.129 1.00 24.85 95 ALA A C 1
ATOM 706 O O . ALA A 1 95 ? 2.614 57.015 45.841 1.00 26.55 95 ALA A O 1
ATOM 708 N N . GLN A 1 96 ? 3.719 55.228 45.036 1.00 24.35 96 GLN A N 1
ATOM 709 C CA . GLN A 1 96 ? 4.936 55.508 45.795 1.00 22.51 96 GLN A CA 1
ATOM 710 C C . GLN A 1 96 ? 5.899 56.423 45.037 1.00 23.34 96 GLN A C 1
ATOM 711 O O . GLN A 1 96 ? 7.063 56.553 45.413 1.00 24.13 96 GLN A O 1
ATOM 717 N N . GLN A 1 97 ? 5.395 57.059 43.981 1.00 20.11 97 GLN A N 1
ATOM 718 C CA . GLN A 1 97 ? 6.173 57.962 43.139 1.00 20.58 97 GLN A CA 1
ATOM 719 C C . GLN A 1 97 ? 7.371 57.302 42.463 1.00 18.24 97 GLN A C 1
ATOM 720 O O . GLN A 1 97 ? 8.416 57.928 42.267 1.00 18.71 97 GLN A O 1
ATOM 726 N N . ARG A 1 98 ? 7.209 56.029 42.115 1.00 16.67 98 ARG A N 1
ATOM 727 C CA . ARG A 1 98 ? 8.245 55.284 41.403 1.00 16.28 98 ARG A CA 1
ATOM 728 C C . ARG A 1 98 ? 7.798 55.235 39.946 1.00 17.69 98 ARG A C 1
ATOM 729 O O . ARG A 1 98 ? 6.604 55.164 39.666 1.00 17.63 98 ARG A O 1
ATOM 737 N N . LEU A 1 99 ? 8.747 55.287 39.017 1.00 15.17 99 LEU A N 1
ATOM 738 C CA . LEU A 1 99 ? 8.400 55.232 37.605 1.00 16.93 99 LEU A CA 1
ATOM 739 C C . LEU A 1 99 ? 8.210 53.788 37.170 1.00 17.49 99 LEU A C 1
ATOM 740 O O . LEU A 1 99 ? 9.016 52.924 37.514 1.00 17.37 99 LEU A O 1
ATOM 745 N N . VAL A 1 100 ? 7.135 53.528 36.430 1.00 15.05 100 VAL A N 1
ATOM 746 C CA . VAL A 1 100 ? 6.874 52.198 35.892 1.00 16.00 100 VAL A CA 1
ATOM 747 C C . VAL A 1 100 ? 6.929 52.371 34.378 1.00 15.53 100 VAL A C 1
ATOM 748 O O . VAL A 1 100 ? 6.560 53.429 33.862 1.00 13.60 100 VAL A O 1
ATOM 752 N N . HIS A 1 101 ? 7.384 51.337 33.673 1.00 14.83 101 HIS A N 1
ATOM 753 C CA . HIS A 1 101 ? 7.565 51.421 32.224 1.00 13.58 101 HIS A CA 1
ATOM 754 C C . HIS A 1 101 ? 7.084 50.234 31.402 1.00 14.86 101 HIS A C 1
ATOM 755 O O . HIS A 1 101 ? 7.034 49.105 31.887 1.00 15.58 101 HIS A O 1
ATOM 762 N N . CYS A 1 102 ? 6.768 50.519 30.139 1.00 13.26 102 CYS A N 1
ATOM 763 C CA . CYS A 1 102 ? 6.389 49.508 29.158 1.00 13.77 102 CYS A CA 1
ATOM 764 C C . CYS A 1 102 ? 7.628 49.419 28.283 1.00 13.50 102 CYS A C 1
ATOM 765 O O . CYS A 1 102 ? 8.072 50.436 27.743 1.00 11.79 102 CYS A O 1
ATOM 768 N N . GLU A 1 103 ? 8.196 48.226 28.141 1.00 12.29 103 GLU A N 1
ATOM 769 C CA . GLU A 1 103 ? 9.392 48.071 27.323 1.00 14.25 103 GLU A CA 1
ATOM 770 C C . GLU A 1 103 ? 9.177 47.112 26.158 1.00 16.17 103 GLU A C 1
ATOM 771 O O . GLU A 1 103 ? 8.902 45.926 26.359 1.00 14.69 103 GLU A O 1
ATOM 777 N N . HIS A 1 104 ? 9.293 47.638 24.939 1.00 13.28 104 HIS A N 1
ATOM 778 C CA . HIS A 1 104 ? 9.113 46.822 23.737 1.00 14.42 104 HIS A CA 1
ATOM 779 C C . HIS A 1 104 ? 10.196 45.758 23.649 1.00 16.10 104 HIS A C 1
ATOM 780 O O . HIS A 1 104 ? 9.927 44.617 23.279 1.00 16.28 104 HIS A O 1
ATOM 787 N N . GLY A 1 105 ? 11.424 46.153 23.973 1.00 14.67 105 GLY A N 1
ATOM 788 C CA . GLY A 1 105 ? 12.553 45.244 23.903 1.00 16.33 105 GLY A CA 1
ATOM 789 C C . GLY A 1 105 ? 12.495 44.065 24.851 1.00 17.04 105 GLY A C 1
ATOM 790 O O . GLY A 1 105 ? 12.578 42.910 24.418 1.00 16.85 105 GLY A O 1
ATOM 791 N N . ARG A 1 106 ? 12.372 44.341 26.144 1.00 15.81 106 ARG A N 1
ATOM 792 C CA . ARG A 1 106 ? 12.303 43.262 27.119 1.00 16.33 106 ARG A CA 1
ATOM 793 C C . ARG A 1 106 ? 10.910 42.639 27.138 1.00 18.44 106 ARG A C 1
ATOM 794 O O . ARG A 1 106 ? 10.683 41.629 27.811 1.00 17.06 106 ARG A O 1
ATOM 802 N N . ARG A 1 107 ? 9.993 43.242 26.380 1.00 16.56 107 ARG A N 1
ATOM 803 C CA . ARG A 1 107 ? 8.609 42.774 26.273 1.00 16.67 107 ARG A CA 1
ATOM 804 C C . ARG A 1 107 ? 8.043 42.572 27.673 1.00 18.40 107 ARG A C 1
ATOM 805 O O . ARG A 1 107 ? 7.593 41.485 28.037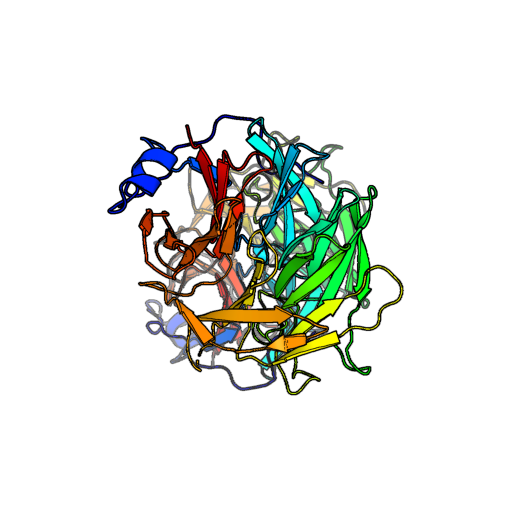 1.00 19.85 107 ARG A O 1
ATOM 813 N N . ALA A 1 108 ? 8.047 43.646 28.453 1.00 16.65 108 ALA A N 1
ATOM 814 C CA . ALA A 1 108 ? 7.584 43.557 29.824 1.00 15.96 108 ALA A CA 1
ATOM 815 C C . ALA A 1 108 ? 7.288 44.896 30.458 1.00 17.19 108 ALA A C 1
ATOM 816 O O . ALA A 1 108 ? 7.457 45.947 29.840 1.00 14.83 108 ALA A O 1
ATOM 818 N N . ILE A 1 109 ? 6.827 44.825 31.703 1.00 15.35 109 ILE A N 1
ATOM 819 C CA . ILE A 1 109 ? 6.546 45.998 32.518 1.00 14.78 109 ILE A CA 1
ATOM 820 C C . ILE A 1 109 ? 7.690 46.037 33.526 1.00 16.30 109 ILE A C 1
ATOM 821 O O . ILE A 1 109 ? 7.969 45.032 34.189 1.00 15.33 109 ILE A O 1
ATOM 826 N N . THR A 1 110 ? 8.363 47.180 33.633 1.00 14.72 110 THR A N 1
ATOM 827 C CA . THR A 1 110 ? 9.477 47.323 34.569 1.00 13.68 110 THR A CA 1
ATOM 828 C C . THR A 1 110 ? 9.247 48.534 35.474 1.00 16.56 110 THR A C 1
ATOM 829 O O . THR A 1 110 ? 8.351 49.341 35.222 1.00 15.31 110 THR A O 1
ATOM 833 N N . ARG A 1 111 ? 10.046 48.652 36.534 1.00 15.79 111 ARG A N 1
ATOM 834 C CA . ARG A 1 111 ? 9.914 49.763 37.474 1.00 16.77 111 ARG A CA 1
ATOM 835 C C . ARG A 1 111 ? 11.301 50.265 37.869 1.00 14.94 111 ARG A C 1
ATOM 836 O O . ARG A 1 111 ? 12.163 49.481 38.261 1.00 17.20 111 ARG A O 1
ATOM 844 N N . SER A 1 112 ? 11.511 51.574 37.771 1.00 15.07 112 SER A N 1
ATOM 845 C CA . SER A 1 112 ? 12.807 52.165 38.105 1.00 18.04 112 SER A CA 1
ATOM 846 C C . SER A 1 112 ? 12.956 52.531 39.576 1.00 17.50 112 SER A C 1
ATOM 847 O O . SER A 1 112 ? 11.987 52.904 40.240 1.00 15.96 112 SER A O 1
ATOM 850 N N . ASP A 1 113 ? 14.188 52.431 40.072 1.00 19.60 113 ASP A N 1
ATOM 851 C CA . ASP A 1 113 ? 14.502 52.780 41.455 1.00 19.74 113 ASP A CA 1
ATOM 852 C C . ASP A 1 113 ? 15.198 54.141 41.437 1.00 20.46 113 ASP A C 1
ATOM 853 O O . ASP A 1 113 ? 15.330 54.759 40.384 1.00 20.67 113 ASP A O 1
ATOM 858 N N . ALA A 1 114 ? 15.649 54.602 42.599 1.00 22.27 114 ALA A N 1
ATOM 859 C CA . ALA A 1 114 ? 16.333 55.888 42.694 1.00 21.99 114 ALA A CA 1
ATOM 860 C C . ALA A 1 114 ? 17.697 55.746 42.035 1.00 25.54 114 ALA A C 1
ATOM 861 O O . ALA A 1 114 ? 18.366 56.737 41.738 1.00 25.70 114 ALA A O 1
ATOM 863 N N . ASP A 1 115 ? 18.089 54.496 41.807 1.00 27.31 115 ASP A N 1
ATOM 864 C CA . ASP A 1 115 ? 19.361 54.167 41.180 1.00 28.69 115 ASP A CA 1
ATOM 865 C C . ASP A 1 115 ? 19.333 54.406 39.673 1.00 27.92 115 ASP A C 1
ATOM 866 O O . ASP A 1 115 ? 20.365 54.324 39.007 1.00 30.85 115 ASP A O 1
ATOM 871 N N . GLY A 1 116 ? 18.151 54.697 39.139 1.00 29.04 116 GLY A N 1
ATOM 872 C CA . GLY A 1 116 ? 18.017 54.931 37.714 1.00 25.99 116 GLY A CA 1
ATOM 873 C C . GLY A 1 116 ? 18.067 53.630 36.932 1.00 25.66 116 GLY A C 1
ATOM 874 O O . GLY A 1 116 ? 18.414 53.615 35.749 1.00 29.15 116 GLY A O 1
ATOM 875 N N . GLN A 1 117 ? 17.723 52.534 37.601 1.00 23.29 117 GLN A N 1
ATOM 876 C CA . GLN A 1 117 ? 17.720 51.205 36.996 1.00 21.35 117 GLN A CA 1
ATOM 877 C C . GLN A 1 117 ? 16.298 50.662 36.947 1.00 21.61 117 GLN A C 1
ATOM 878 O O . GLN A 1 117 ? 15.585 50.701 37.945 1.00 21.25 117 GLN A O 1
ATOM 884 N N . ALA A 1 118 ? 15.893 50.148 35.790 1.00 20.98 118 ALA A N 1
ATOM 885 C CA . ALA A 1 118 ? 14.549 49.598 35.637 1.00 21.54 118 ALA A CA 1
ATOM 886 C C . ALA A 1 118 ? 14.549 48.096 35.865 1.00 20.98 118 ALA A C 1
ATOM 887 O O . ALA A 1 118 ? 15.150 47.344 35.094 1.00 23.04 118 ALA A O 1
ATOM 889 N N . HIS A 1 119 ? 13.867 47.664 36.923 1.00 19.70 119 HIS A N 1
ATOM 890 C CA . HIS A 1 119 ? 13.787 46.249 37.270 1.00 20.97 119 HIS A CA 1
ATOM 891 C C . HIS A 1 119 ? 12.499 45.602 36.764 1.00 20.43 119 HIS A C 1
ATOM 892 O O . HIS A 1 119 ? 11.439 46.224 36.745 1.00 17.45 119 HIS A O 1
ATOM 899 N N . LEU A 1 120 ? 12.602 44.342 36.361 1.00 20.54 120 LEU A N 1
ATOM 900 C CA . LEU A 1 120 ? 11.460 43.592 35.838 1.00 20.94 120 LEU A CA 1
ATOM 901 C C . LEU A 1 120 ? 10.324 43.348 36.832 1.00 20.81 120 LEU A C 1
ATOM 902 O O . LEU A 1 120 ? 10.553 42.892 37.949 1.00 21.77 120 LEU A O 1
ATOM 907 N N . LEU A 1 121 ? 9.099 43.659 36.418 1.00 20.54 121 LEU A N 1
ATOM 908 C CA . LEU A 1 121 ? 7.927 43.417 37.253 1.00 20.84 121 LEU A CA 1
ATOM 909 C C . LEU A 1 121 ? 7.228 42.172 36.713 1.00 21.58 121 LEU A C 1
ATOM 910 O O . LEU A 1 121 ? 6.919 41.248 37.465 1.00 22.49 121 LEU A O 1
ATOM 915 N N . VAL A 1 122 ? 6.988 42.150 35.403 1.00 20.37 122 VAL A N 1
ATOM 916 C CA . VAL A 1 122 ? 6.344 41.006 34.763 1.00 20.16 122 VAL A CA 1
ATOM 917 C C . VAL A 1 122 ? 6.625 41.015 33.265 1.00 20.36 122 VAL A C 1
ATOM 918 O O . VAL A 1 122 ? 6.521 42.052 32.616 1.00 20.35 122 VAL A O 1
ATOM 922 N N . GLY A 1 123 ? 6.987 39.858 32.721 1.00 17.93 123 GLY A N 1
ATOM 923 C CA . GLY A 1 123 ? 7.290 39.785 31.303 1.00 17.41 123 GLY A CA 1
ATOM 924 C C . GLY A 1 123 ? 6.656 38.606 30.596 1.00 17.25 123 GLY A C 1
ATOM 925 O O . GLY A 1 123 ? 6.957 38.335 29.431 1.00 17.30 123 GLY A O 1
ATOM 926 N N . ARG A 1 124 ? 5.770 37.906 31.293 1.00 17.39 124 ARG A N 1
ATOM 927 C CA . ARG A 1 124 ? 5.114 36.746 30.709 1.00 18.36 124 ARG A CA 1
ATOM 928 C C . ARG A 1 124 ? 3.673 36.595 31.153 1.00 19.94 124 ARG A C 1
ATOM 929 O O . ARG A 1 124 ? 3.250 37.163 32.159 1.00 18.65 124 ARG A O 1
ATOM 937 N N . TYR A 1 125 ? 2.926 35.824 30.373 1.00 19.70 125 TYR A N 1
ATOM 938 C CA . TYR A 1 125 ? 1.543 35.514 30.680 1.00 19.20 125 TYR A CA 1
ATOM 939 C C . TYR A 1 125 ? 1.420 34.018 30.421 1.00 20.38 125 TYR A C 1
ATOM 940 O O . TYR A 1 125 ? 1.726 33.547 29.327 1.00 20.07 125 TYR A O 1
ATOM 949 N N . ALA A 1 126 ? 0.987 33.271 31.430 1.00 22.69 126 ALA A N 1
ATOM 950 C CA . ALA A 1 126 ? 0.847 31.832 31.271 1.00 21.35 126 ALA A CA 1
ATOM 951 C C . ALA A 1 126 ? 2.160 31.245 30.750 1.00 21.52 126 ALA A C 1
ATOM 952 O O . ALA A 1 126 ? 2.164 30.368 29.884 1.00 23.08 126 ALA A O 1
ATOM 954 N N . GLY A 1 127 ? 3.273 31.752 31.275 1.00 20.93 127 GLY A N 1
ATOM 955 C CA . GLY A 1 127 ? 4.584 31.270 30.880 1.00 21.20 127 GLY A CA 1
ATOM 956 C C . GLY A 1 127 ? 5.125 31.719 29.532 1.00 19.74 127 GLY A C 1
ATOM 957 O O . GLY A 1 127 ? 6.273 31.421 29.201 1.00 21.96 127 GLY A O 1
ATOM 958 N N . LYS A 1 128 ? 4.313 32.429 28.753 1.00 21.48 128 LYS A N 1
ATOM 959 C CA . LYS A 1 128 ? 4.739 32.902 27.437 1.00 20.68 128 LYS A CA 1
ATOM 960 C C . LYS A 1 128 ? 5.046 34.397 27.476 1.00 20.55 128 LYS A C 1
ATOM 961 O O . LYS A 1 128 ? 4.360 35.153 28.155 1.00 19.81 128 LYS A O 1
ATOM 967 N N . ARG A 1 129 ? 6.070 34.823 26.742 1.00 19.99 129 ARG A N 1
ATOM 968 C CA . ARG A 1 129 ? 6.424 36.241 26.719 1.00 19.12 129 ARG A CA 1
ATOM 969 C C . ARG A 1 129 ? 5.282 37.107 26.196 1.00 18.82 129 ARG A C 1
ATOM 970 O O . ARG A 1 129 ? 4.539 36.705 25.298 1.00 19.46 129 ARG A O 1
ATOM 978 N N . LEU A 1 130 ? 5.146 38.300 26.771 1.00 17.07 130 LEU A N 1
ATOM 979 C CA . LEU A 1 130 ? 4.127 39.254 26.349 1.00 16.12 130 LEU A CA 1
ATOM 980 C C . LEU A 1 130 ? 4.554 39.709 24.955 1.00 16.56 130 LEU A C 1
ATOM 981 O O . LEU A 1 130 ? 5.706 39.510 24.574 1.00 15.38 130 LEU A O 1
ATOM 986 N N . ASN A 1 131 ? 3.639 40.319 24.205 1.00 15.53 131 ASN A N 1
ATOM 987 C CA . ASN A 1 131 ? 3.952 40.782 22.850 1.00 15.04 131 ASN A CA 1
ATOM 988 C C . ASN A 1 131 ? 4.939 41.956 22.869 1.00 17.07 131 ASN A C 1
ATOM 989 O O . ASN A 1 131 ? 6.053 41.861 22.361 1.00 17.23 131 ASN A O 1
ATOM 994 N N . SER A 1 132 ? 4.506 43.064 23.458 1.00 16.76 132 SER A N 1
ATOM 995 C CA . SER A 1 132 ? 5.319 44.276 23.566 1.00 14.87 132 SER A CA 1
ATOM 996 C C . SER A 1 132 ? 4.463 45.366 24.203 1.00 15.59 132 SER A C 1
ATOM 997 O O . SER A 1 132 ? 3.799 46.138 23.507 1.00 13.91 132 SER A O 1
ATOM 1000 N N . PRO A 1 133 ? 4.446 45.416 25.548 1.00 13.53 133 PRO A N 1
ATOM 1001 C CA . PRO A 1 133 ? 3.673 46.402 26.309 1.00 13.69 133 PRO A CA 1
ATOM 1002 C C . PRO A 1 133 ? 3.874 47.776 25.697 1.00 13.77 133 PRO A C 1
ATOM 1003 O O . PRO A 1 133 ? 5.006 48.221 25.494 1.00 12.28 133 PRO A O 1
ATOM 1007 N N . ASN A 1 134 ? 2.760 48.440 25.420 1.00 13.10 134 ASN A N 1
ATOM 1008 C CA . ASN A 1 134 ? 2.770 49.734 24.759 1.00 13.60 134 ASN A CA 1
ATOM 1009 C C . ASN A 1 134 ? 2.537 50.935 25.678 1.00 14.04 134 ASN A C 1
ATOM 1010 O O . ASN A 1 134 ? 3.360 51.853 25.729 1.00 13.07 134 ASN A O 1
ATOM 1015 N N . ASP A 1 135 ? 1.421 50.938 26.399 1.00 13.33 135 ASP A N 1
ATOM 1016 C CA . ASP A 1 135 ? 1.119 52.046 27.306 1.00 13.90 135 ASP A CA 1
ATOM 1017 C C . ASP A 1 135 ? 0.588 51.473 28.621 1.00 15.28 135 ASP A C 1
ATOM 1018 O O . ASP A 1 135 ? 0.101 50.336 28.661 1.00 16.18 135 ASP A O 1
ATOM 1023 N N . LEU A 1 136 ? 0.694 52.246 29.699 1.00 13.12 136 LEU A N 1
ATOM 1024 C CA . LEU A 1 136 ? 0.227 51.770 31.000 1.00 14.14 136 LEU A CA 1
ATOM 1025 C C . LEU A 1 136 ? -0.262 52.893 31.895 1.00 15.56 136 LEU A C 1
ATOM 1026 O O . LEU A 1 136 ? 0.037 54.067 31.663 1.00 13.47 136 LEU A O 1
ATOM 1031 N N . ILE A 1 137 ? -1.037 52.516 32.910 1.00 13.75 137 ILE A N 1
ATOM 1032 C CA . ILE A 1 137 ? -1.570 53.456 33.885 1.00 15.71 137 ILE A CA 1
ATOM 1033 C C . ILE A 1 137 ? -1.587 52.744 35.227 1.00 15.22 137 ILE A C 1
ATOM 1034 O O . ILE A 1 137 ? -1.469 51.519 35.293 1.00 18.16 137 ILE A O 1
ATOM 1039 N N . VAL A 1 138 ? -1.711 53.513 36.299 1.00 17.77 138 VAL A N 1
ATOM 1040 C CA . VAL A 1 138 ? -1.760 52.945 37.637 1.00 17.57 138 VAL A CA 1
ATOM 1041 C C . VAL A 1 138 ? -3.093 53.338 38.263 1.00 19.66 138 VAL A C 1
ATOM 1042 O O . VAL A 1 138 ? -3.414 54.522 38.349 1.00 19.24 138 VAL A O 1
ATOM 1046 N N . ALA A 1 139 ? -3.870 52.342 38.683 1.00 18.75 139 ALA A N 1
ATOM 1047 C CA . ALA A 1 139 ? -5.170 52.597 39.295 1.00 21.51 139 ALA A CA 1
ATOM 1048 C C . ALA A 1 139 ? -5.005 53.062 40.736 1.00 21.35 139 ALA A C 1
ATOM 1049 O O . ALA A 1 139 ? -3.926 52.947 41.319 1.00 22.28 139 ALA A O 1
ATOM 1051 N N . ARG A 1 140 ? -6.078 53.595 41.310 1.00 22.04 140 ARG A N 1
ATOM 1052 C CA . ARG A 1 140 ? -6.029 54.075 42.683 1.00 22.82 140 ARG A CA 1
ATOM 1053 C C . ARG A 1 140 ? -5.631 52.995 43.686 1.00 23.38 140 ARG A C 1
ATOM 1054 O O . ARG A 1 140 ? -5.093 53.306 44.747 1.00 25.58 140 ARG A O 1
ATOM 1062 N N . ASP A 1 141 ? -5.884 51.732 43.355 1.00 23.10 141 ASP A N 1
ATOM 1063 C CA . ASP A 1 141 ? -5.537 50.649 44.265 1.00 25.54 141 ASP A CA 1
ATOM 1064 C C . ASP A 1 141 ? -4.118 50.121 44.050 1.00 24.05 141 ASP A C 1
ATOM 1065 O O . ASP A 1 141 ? -3.722 49.105 44.627 1.00 26.63 141 ASP A O 1
ATOM 1070 N N . GLY A 1 142 ? -3.350 50.816 43.216 1.00 24.99 142 GLY A N 1
ATOM 1071 C CA . GLY A 1 142 ? -1.977 50.409 42.972 1.00 22.47 142 GLY A CA 1
ATOM 1072 C C . GLY A 1 142 ? -1.742 49.422 41.846 1.00 22.99 142 GLY A C 1
ATOM 1073 O O . GLY A 1 142 ? -0.594 49.138 41.503 1.00 23.15 142 GLY A O 1
ATOM 1074 N N . ALA A 1 143 ? -2.815 48.886 41.275 1.00 22.11 143 ALA A N 1
ATOM 1075 C CA . ALA A 1 143 ? -2.691 47.932 40.180 1.00 21.58 143 ALA A CA 1
ATOM 1076 C C . ALA A 1 143 ? -2.207 48.649 38.924 1.00 18.57 143 ALA A C 1
ATOM 1077 O O . ALA A 1 143 ? -2.606 49.779 38.661 1.00 20.69 143 ALA A O 1
ATOM 1079 N N . ILE A 1 144 ? -1.338 47.993 38.161 1.00 19.76 144 ILE A N 1
ATOM 1080 C CA . ILE A 1 144 ? -0.830 48.570 36.920 1.00 19.16 144 ILE A CA 1
ATOM 1081 C C . ILE A 1 144 ? -1.600 47.935 35.765 1.00 18.17 144 ILE A C 1
ATOM 1082 O O . ILE A 1 144 ? -1.615 46.712 35.625 1.00 18.71 144 ILE A O 1
ATOM 1087 N N . TRP A 1 145 ? -2.248 48.769 34.955 1.00 17.20 145 TRP A N 1
ATOM 1088 C CA . TRP A 1 145 ? -3.008 48.296 33.801 1.00 15.90 145 TRP A CA 1
ATOM 1089 C C . TRP A 1 145 ? -2.228 48.662 32.548 1.00 14.61 145 TRP A C 1
ATOM 1090 O O . TRP A 1 145 ? -1.693 49.762 32.455 1.00 15.36 145 TRP A O 1
ATOM 1101 N N . PHE A 1 146 ? -2.171 47.760 31.578 1.00 14.88 146 PHE A N 1
ATOM 1102 C CA . PHE A 1 146 ? -1.431 48.070 30.360 1.00 13.50 146 PHE A CA 1
ATOM 1103 C C . PHE A 1 146 ? -1.959 47.354 29.128 1.00 14.81 146 PHE A C 1
ATOM 1104 O O . PHE A 1 146 ? -2.702 46.381 29.231 1.00 15.50 146 PHE A O 1
ATOM 1112 N N . THR A 1 147 ? -1.582 47.868 27.959 1.00 14.93 147 THR A N 1
ATOM 1113 C CA . THR A 1 147 ? -1.991 47.300 26.681 1.00 15.64 147 THR A CA 1
ATOM 1114 C C . THR A 1 147 ? -0.828 46.506 26.093 1.00 15.23 147 THR A C 1
ATOM 1115 O O . THR A 1 147 ? 0.340 46.874 26.256 1.00 11.86 147 THR A O 1
ATOM 1119 N N . ASP A 1 148 ? -1.150 45.425 25.392 1.00 15.97 148 ASP A N 1
ATOM 1120 C CA . ASP A 1 148 ? -0.115 44.583 24.822 1.00 16.10 148 ASP A CA 1
ATOM 1121 C C . ASP A 1 148 ? -0.227 44.294 23.321 1.00 17.34 148 ASP A C 1
ATOM 1122 O O . ASP A 1 148 ? -0.394 43.149 22.912 1.00 16.12 148 ASP A O 1
ATOM 1127 N N . PRO A 1 149 ? -0.140 45.333 22.478 1.00 15.33 149 PRO A N 1
ATOM 1128 C CA . PRO A 1 149 ? -0.226 45.114 21.034 1.00 15.03 149 PRO A CA 1
ATOM 1129 C C . PRO A 1 149 ? 1.134 44.573 20.584 1.00 16.09 149 PRO A C 1
ATOM 1130 O O . PRO A 1 149 ? 2.095 44.597 21.354 1.00 15.61 149 PRO A O 1
ATOM 1134 N N . PRO A 1 150 ? 1.238 44.073 19.343 1.00 15.56 150 PRO A N 1
ATOM 1135 C CA . PRO A 1 150 ? 2.504 43.530 18.835 1.00 15.57 150 PRO A CA 1
ATOM 1136 C C . PRO A 1 150 ? 3.402 44.512 18.079 1.00 16.81 150 PRO A C 1
ATOM 1137 O O . PRO A 1 150 ? 4.305 44.089 17.359 1.00 17.21 150 PRO A O 1
ATOM 1141 N N . PHE A 1 151 ? 3.171 45.810 18.239 1.00 17.26 151 PHE A N 1
ATOM 1142 C CA . PHE A 1 151 ? 3.981 46.796 17.525 1.00 18.55 151 PHE A CA 1
ATOM 1143 C C . PHE A 1 151 ? 5.484 46.601 17.708 1.00 19.27 151 PHE A C 1
ATOM 1144 O O . PHE A 1 151 ? 6.253 46.728 16.750 1.00 20.68 151 PHE A O 1
ATOM 1152 N N . GLY A 1 152 ? 5.900 46.283 18.930 1.00 16.95 152 GLY A N 1
ATOM 1153 C CA . GLY A 1 152 ? 7.312 46.080 19.209 1.00 18.59 152 GLY A CA 1
ATOM 1154 C C . GLY A 1 152 ? 7.922 44.829 18.593 1.00 17.41 152 GLY A C 1
ATOM 1155 O O . GLY A 1 152 ? 9.132 44.624 18.670 1.00 16.49 152 GLY A O 1
ATOM 1156 N N . LEU A 1 153 ? 7.089 43.995 17.976 1.00 18.72 153 LEU A N 1
ATOM 1157 C CA . LEU A 1 153 ? 7.563 42.757 17.359 1.00 16.82 153 LEU A CA 1
ATOM 1158 C C . LEU A 1 153 ? 7.610 42.813 15.836 1.00 19.67 153 LEU A C 1
ATOM 1159 O O . LEU A 1 153 ? 8.017 41.842 15.193 1.00 18.56 153 LEU A O 1
ATOM 1164 N N . ARG A 1 154 ? 7.210 43.938 15.256 1.00 19.05 154 ARG A N 1
ATOM 1165 C CA . ARG A 1 154 ? 7.173 44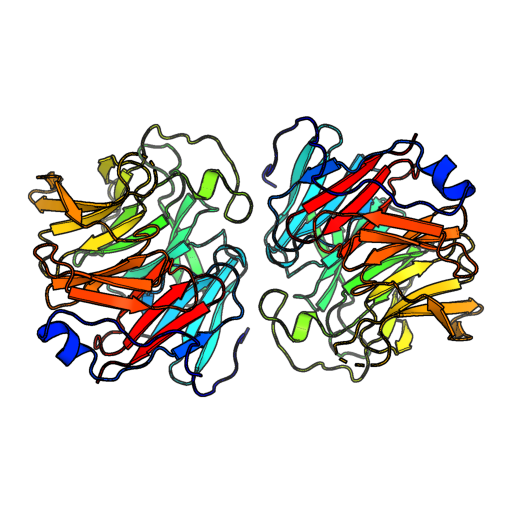.035 13.806 1.00 21.47 154 ARG A CA 1
ATOM 1166 C C . ARG A 1 154 ? 7.774 45.310 13.226 1.00 22.21 154 ARG A C 1
ATOM 1167 O O . ARG A 1 154 ? 7.373 45.764 12.154 1.00 24.80 154 ARG A O 1
ATOM 1175 N N . LYS A 1 155 ? 8.738 45.880 13.940 1.00 19.94 155 LYS A N 1
ATOM 1176 C CA . LYS A 1 155 ? 9.415 47.095 13.502 1.00 19.08 155 LYS A CA 1
ATOM 1177 C C . LYS A 1 155 ? 10.773 47.152 14.192 1.00 17.83 155 LYS A C 1
ATOM 1178 O O . LYS A 1 155 ? 10.862 47.407 15.395 1.00 16.82 155 LYS A O 1
ATOM 1184 N N . PRO A 1 156 ? 11.852 46.895 13.435 1.00 16.11 156 PRO A N 1
ATOM 1185 C CA . PRO A 1 156 ? 13.230 46.900 13.933 1.00 15.42 156 PRO A CA 1
ATOM 1186 C C . PRO A 1 156 ? 13.618 48.157 14.703 1.00 14.82 156 PRO A C 1
ATOM 1187 O O . PRO A 1 156 ? 14.344 48.089 15.693 1.00 14.55 156 PRO A O 1
ATOM 1191 N N . SER A 1 157 ? 13.134 49.307 14.250 1.00 14.99 157 SER A N 1
ATOM 1192 C CA . SER A 1 157 ? 13.469 50.556 14.915 1.00 12.15 157 SER A CA 1
ATOM 1193 C C . SER A 1 157 ? 12.796 50.705 16.270 1.00 13.68 157 SER A C 1
ATOM 1194 O O . SER A 1 157 ? 13.121 51.627 17.010 1.00 11.03 157 SER A O 1
ATOM 1197 N N . GLN A 1 158 ? 11.878 49.803 16.601 1.00 12.04 158 GLN A N 1
ATOM 1198 C CA . GLN A 1 158 ? 11.181 49.888 17.877 1.00 12.52 158 GLN A CA 1
ATOM 1199 C C . GLN A 1 158 ? 11.224 48.610 18.719 1.00 12.82 158 GLN A C 1
ATOM 1200 O O . GLN A 1 158 ? 10.392 48.421 19.605 1.00 12.57 158 GLN A O 1
ATOM 1206 N N . GLY A 1 159 ? 12.191 47.740 18.451 1.00 13.77 159 GLY A N 1
ATOM 1207 C CA . GLY A 1 159 ? 12.300 46.518 19.231 1.00 16.36 159 GLY A CA 1
ATOM 1208 C C . GLY A 1 159 ? 13.021 45.444 18.457 1.00 19.24 159 GLY A C 1
ATOM 1209 O O . GLY A 1 159 ? 13.800 45.749 17.556 1.00 16.42 159 GLY A O 1
ATOM 1210 N N . CYS A 1 160 ? 12.794 44.184 18.817 1.00 20.84 160 CYS A N 1
ATOM 1211 C CA . CYS A 1 160 ? 13.416 43.094 18.084 1.00 22.65 160 CYS A CA 1
ATOM 1212 C C . CYS A 1 160 ? 12.311 42.249 17.472 1.00 23.65 160 CYS A C 1
ATOM 1213 O O . CYS A 1 160 ? 11.455 41.713 18.182 1.00 20.83 160 CYS A O 1
ATOM 1216 N N . PRO A 1 161 ? 12.307 42.132 16.138 1.00 23.36 161 PRO A N 1
ATOM 1217 C CA . PRO A 1 161 ? 11.296 41.351 15.426 1.00 21.97 161 PRO A CA 1
ATOM 1218 C C . PRO A 1 161 ? 11.185 39.936 15.967 1.00 22.90 161 PRO A C 1
ATOM 1219 O O . PRO A 1 161 ? 12.175 39.345 16.398 1.00 24.88 161 PRO A O 1
ATOM 1223 N N . ALA A 1 162 ? 9.971 39.404 15.947 1.00 23.80 162 ALA A N 1
ATOM 1224 C CA . ALA A 1 162 ? 9.720 38.048 16.421 1.00 23.31 162 ALA A CA 1
ATOM 1225 C C . ALA A 1 162 ? 8.254 37.702 16.252 1.00 23.53 162 ALA A C 1
ATOM 1226 O O . ALA A 1 162 ? 7.400 38.587 16.155 1.00 21.95 162 ALA A O 1
ATOM 1228 N N . ASP A 1 163 ? 7.969 36.404 16.193 1.00 23.99 163 ASP A N 1
ATOM 1229 C CA . ASP A 1 163 ? 6.597 35.940 16.086 1.00 24.54 163 ASP A CA 1
ATOM 1230 C C . ASP A 1 163 ? 6.085 35.927 17.513 1.00 24.85 163 ASP A C 1
ATOM 1231 O O . ASP A 1 163 ? 6.763 35.431 18.414 1.00 25.81 163 ASP A O 1
ATOM 1236 N N . PRO A 1 164 ? 4.893 36.488 17.746 1.00 22.16 164 PRO A N 1
ATOM 1237 C CA . PRO A 1 164 ? 4.322 36.522 19.092 1.00 23.84 164 PRO A CA 1
ATOM 1238 C C . PRO A 1 164 ? 4.086 35.126 19.653 1.00 23.93 164 PRO A C 1
ATOM 1239 O O . PRO A 1 164 ? 3.850 34.183 18.899 1.00 23.87 164 PRO A O 1
ATOM 1243 N N . GLU A 1 165 ? 4.168 35.000 20.974 1.00 24.13 165 GLU A N 1
ATOM 1244 C CA . GLU A 1 165 ? 3.947 33.719 21.642 1.00 22.51 165 GLU A CA 1
ATOM 1245 C C . GLU A 1 165 ? 2.499 33.645 22.115 1.00 24.15 165 GLU A C 1
ATOM 1246 O O . GLU A 1 165 ? 1.978 32.564 22.393 1.00 25.80 165 GLU A O 1
ATOM 1252 N N . LEU A 1 166 ? 1.855 34.805 22.214 1.00 19.49 166 LEU A N 1
ATOM 1253 C CA . LEU A 1 166 ? 0.464 34.879 22.640 1.00 20.98 166 LEU A CA 1
ATOM 1254 C C . LEU A 1 166 ? -0.420 35.061 21.411 1.00 22.00 166 LEU A C 1
ATOM 1255 O O . LEU A 1 166 ? -0.023 35.721 20.451 1.00 23.79 166 LEU A O 1
ATOM 1260 N N . ALA A 1 167 ? -1.614 34.473 21.442 1.00 22.11 167 ALA A N 1
ATOM 1261 C CA . ALA A 1 167 ? -2.546 34.570 20.324 1.00 22.51 167 ALA A CA 1
ATOM 1262 C C . ALA A 1 167 ? -3.609 35.628 20.591 1.00 22.65 167 ALA A C 1
ATOM 1263 O O . ALA A 1 167 ? -4.751 35.514 20.140 1.00 25.28 167 ALA A O 1
ATOM 1265 N N . HIS A 1 168 ? -3.228 36.660 21.328 1.00 20.62 168 HIS A N 1
ATOM 1266 C CA . HIS A 1 168 ? -4.150 37.730 21.656 1.00 19.89 168 HIS A CA 1
ATOM 1267 C C . HIS A 1 168 ? -3.398 38.993 22.056 1.00 18.29 168 HIS A C 1
ATOM 1268 O O . HIS A 1 168 ? -2.271 38.921 22.557 1.00 20.24 168 HIS A O 1
ATOM 1275 N N . HIS A 1 169 ? -4.020 40.143 21.800 1.00 18.27 169 HIS A N 1
ATOM 1276 C CA . HIS A 1 169 ? -3.464 41.453 22.160 1.00 15.96 169 HIS A CA 1
ATOM 1277 C C . HIS A 1 169 ? -4.394 41.861 23.289 1.00 15.27 169 HIS A C 1
ATOM 1278 O O . HIS A 1 169 ? -5.528 42.257 23.038 1.00 17.25 169 HIS A O 1
ATOM 1285 N N . SER A 1 170 ? -3.923 41.791 24.526 1.00 17.07 170 SER A N 1
ATOM 1286 C CA . SER A 1 170 ? -4.801 42.089 25.643 1.00 16.74 170 SER A CA 1
ATOM 1287 C C . SER A 1 170 ? -4.494 43.315 26.476 1.00 17.78 170 SER A C 1
ATOM 1288 O O . SER A 1 170 ? -3.433 43.925 26.357 1.00 16.51 170 SER A O 1
ATOM 1291 N N . VAL A 1 171 ? -5.470 43.669 27.306 1.00 18.86 171 VAL A N 1
ATOM 1292 C CA . VAL A 1 171 ? -5.346 44.753 28.266 1.00 19.33 171 VAL A CA 1
ATOM 1293 C C . VAL A 1 171 ? -5.201 43.915 29.528 1.00 20.60 171 VAL A C 1
ATOM 1294 O O . VAL A 1 171 ? -6.027 43.039 29.782 1.00 20.05 171 VAL A O 1
ATOM 1298 N N . TYR A 1 172 ? -4.145 44.153 30.294 1.00 17.91 172 TYR A N 1
ATOM 1299 C CA . TYR A 1 172 ? -3.915 43.386 31.512 1.00 19.29 172 TYR A CA 1
ATOM 1300 C C . TYR A 1 172 ? -3.940 44.241 32.765 1.00 20.15 172 TYR A C 1
ATOM 1301 O O . TYR A 1 172 ? -3.764 45.459 32.709 1.00 21.46 172 TYR A O 1
ATOM 1310 N N . ARG A 1 173 ? -4.151 43.578 33.899 1.00 19.91 173 ARG A N 1
ATOM 1311 C CA . ARG A 1 173 ? -4.150 44.235 35.199 1.00 18.98 173 ARG A CA 1
ATOM 1312 C C . ARG A 1 173 ? -3.153 43.504 36.087 1.00 19.87 173 ARG A C 1
ATOM 1313 O O . ARG A 1 173 ? -3.265 42.293 36.291 1.00 18.51 173 ARG A O 1
ATOM 1321 N N . LEU A 1 174 ? -2.174 44.238 36.608 1.00 19.46 174 LEU A N 1
ATOM 1322 C CA . LEU A 1 174 ? -1.165 43.649 37.478 1.00 20.10 174 LEU A CA 1
ATOM 1323 C C . LEU A 1 174 ? -1.474 44.106 38.899 1.00 20.51 174 LEU A C 1
ATOM 1324 O O . LEU A 1 174 ? -1.296 45.273 39.238 1.00 22.05 174 LEU A O 1
ATOM 1329 N N . PRO A 1 175 ? -1.951 43.183 39.748 1.00 21.55 175 PRO A N 1
ATOM 1330 C CA . PRO A 1 175 ? -2.293 43.479 41.142 1.00 24.30 175 PRO A CA 1
ATOM 1331 C C . PRO A 1 175 ? -1.094 43.957 41.952 1.00 24.67 175 PRO A C 1
ATOM 1332 O O . PRO A 1 175 ? 0.037 43.523 41.718 1.00 25.45 175 PRO A O 1
ATOM 1336 N N . PRO A 1 176 ? -1.329 44.855 42.921 1.00 27.27 176 PRO A N 1
ATOM 1337 C CA . PRO A 1 176 ? -0.271 45.397 43.780 1.00 27.62 176 PRO A CA 1
ATOM 1338 C C . PRO A 1 176 ? 0.137 44.385 44.851 1.00 28.85 176 PRO A C 1
ATOM 1339 O O . PRO A 1 176 ? 1.320 44.211 45.137 1.00 32.22 176 PRO A O 1
ATOM 1343 N N . ASP A 1 177 ? -0.854 43.730 45.447 1.00 32.01 177 ASP A N 1
ATOM 1344 C CA . ASP A 1 177 ? -0.607 42.711 46.467 1.00 30.93 177 ASP A CA 1
ATOM 1345 C C . ASP A 1 177 ? 0.165 41.608 45.755 1.00 30.17 177 ASP A C 1
ATOM 1346 O O . ASP A 1 177 ? 1.216 41.843 45.163 1.00 33.53 177 ASP A O 1
ATOM 1351 N N . GLY A 1 178 ? -0.361 40.396 45.820 1.00 32.31 178 GLY A N 1
ATOM 1352 C CA . GLY A 1 178 ? 0.281 39.307 45.120 1.00 31.58 178 GLY A CA 1
ATOM 1353 C C . GLY A 1 178 ? -0.400 39.300 43.767 1.00 29.63 178 GLY A C 1
ATOM 1354 O O . GLY A 1 178 ? -1.618 39.467 43.693 1.00 32.57 178 GLY A O 1
ATOM 1355 N N . SER A 1 179 ? 0.366 39.128 42.696 1.00 31.89 179 SER A N 1
ATOM 1356 C CA . SER A 1 179 ? -0.212 39.115 41.357 1.00 29.64 179 SER A CA 1
ATOM 1357 C C . SER A 1 179 ? -1.147 37.893 41.262 1.00 28.28 179 SER A C 1
ATOM 1358 O O . SER A 1 179 ? -1.889 37.624 42.204 1.00 32.66 179 SER A O 1
ATOM 1361 N N . PRO A 1 180 ? -1.157 37.148 40.143 1.00 29.89 180 PRO A N 1
ATOM 1362 C CA . PRO A 1 180 ? -0.442 37.201 38.864 1.00 28.10 180 PRO A CA 1
ATOM 1363 C C . PRO A 1 180 ? -1.161 38.104 37.871 1.00 25.92 180 PRO A C 1
ATOM 1364 O O . PRO A 1 180 ? -2.185 38.714 38.198 1.00 25.49 180 PRO A O 1
ATOM 1368 N N . LEU A 1 181 ? -0.618 38.175 36.660 1.00 26.73 181 LEU A N 1
ATOM 1369 C CA . LEU A 1 181 ? -1.205 38.982 35.601 1.00 26.18 181 LEU A CA 1
ATOM 1370 C C . LEU A 1 181 ? -2.629 38.522 35.336 1.00 25.40 181 LEU A C 1
ATOM 1371 O O . LEU A 1 181 ? -2.922 37.329 35.382 1.00 28.15 181 LEU A O 1
ATOM 1376 N N . GLN A 1 182 ? -3.506 39.476 35.052 1.00 25.35 182 GLN A N 1
ATOM 1377 C CA . GLN A 1 182 ? -4.901 39.182 34.759 1.00 23.47 182 GLN A CA 1
ATOM 1378 C C . GLN A 1 182 ? -5.234 39.639 33.347 1.00 24.07 182 GLN A C 1
ATOM 1379 O O . GLN A 1 182 ? -5.115 40.823 33.025 1.00 22.05 182 GLN A O 1
ATOM 1385 N N . ARG A 1 183 ? -5.637 38.693 32.509 1.00 22.01 183 ARG A N 1
ATOM 1386 C CA . ARG A 1 183 ? -6.030 38.982 31.134 1.00 22.41 183 ARG A CA 1
ATOM 1387 C C . ARG A 1 183 ? -7.449 39.525 31.260 1.00 22.23 183 ARG A C 1
ATOM 1388 O O . ARG A 1 183 ? -8.389 38.778 31.545 1.00 22.80 183 ARG A O 1
ATOM 1396 N N . MET A 1 184 ? -7.603 40.828 31.045 1.00 21.57 184 MET A N 1
ATOM 1397 C CA . MET A 1 184 ? -8.898 41.478 31.207 1.00 22.23 184 MET A CA 1
ATOM 1398 C C . MET A 1 184 ? -9.758 41.609 29.956 1.00 21.57 184 MET A C 1
ATOM 1399 O O . MET A 1 184 ? -10.988 41.694 30.046 1.00 23.50 184 MET A O 1
ATOM 1404 N N . ALA A 1 185 ? -9.125 41.640 28.791 1.00 23.15 185 ALA A N 1
ATOM 1405 C CA . ALA A 1 185 ? -9.866 41.758 27.542 1.00 21.80 185 ALA A CA 1
ATOM 1406 C C . ALA A 1 185 ? -8.926 41.625 26.366 1.00 21.48 185 ALA A C 1
ATOM 1407 O O . ALA A 1 185 ? -7.744 41.951 26.468 1.00 22.21 185 ALA A O 1
ATOM 1409 N N . ASP A 1 186 ? -9.446 41.130 25.248 1.00 20.95 186 ASP A N 1
ATOM 1410 C CA . ASP A 1 186 ? -8.635 40.993 24.052 1.00 21.64 186 ASP A CA 1
ATOM 1411 C C . ASP A 1 186 ? -9.154 42.013 23.050 1.00 21.60 186 ASP A C 1
ATOM 1412 O O . ASP A 1 186 ? -10.365 42.186 22.901 1.00 21.50 186 ASP A O 1
ATOM 1417 N N . LEU A 1 187 ? -8.238 42.700 22.379 1.00 21.00 187 LEU A N 1
ATOM 1418 C CA . LEU A 1 187 ? -8.612 43.713 21.402 1.00 18.34 187 LEU A CA 1
ATOM 1419 C C . LEU A 1 187 ? -7.734 43.591 20.160 1.00 20.19 187 LEU A C 1
ATOM 1420 O O . LEU A 1 187 ? -6.934 42.664 20.041 1.00 17.56 187 LEU A O 1
ATOM 1425 N N . ASP A 1 188 ? -7.893 44.528 19.232 1.00 18.07 188 ASP A N 1
ATOM 1426 C CA . ASP A 1 188 ? -7.102 44.529 18.008 1.00 18.78 188 ASP A CA 1
ATOM 1427 C C . ASP A 1 188 ? -6.110 45.677 18.129 1.00 18.42 188 ASP A C 1
ATOM 1428 O O . ASP A 1 188 ? -6.477 46.834 17.929 1.00 17.72 188 ASP A O 1
ATOM 1433 N N . HIS A 1 189 ? -4.866 45.358 18.470 1.00 16.89 189 HIS A N 1
ATOM 1434 C CA . HIS A 1 189 ? -3.830 46.374 18.633 1.00 17.29 189 HIS A CA 1
ATOM 1435 C C . HIS A 1 189 ? -4.214 47.425 19.673 1.00 17.96 189 HIS A C 1
ATOM 1436 O O . HIS A 1 189 ? -4.243 48.629 19.381 1.00 14.17 189 HIS A O 1
ATOM 1443 N N . PRO A 1 190 ? -4.524 46.981 20.905 1.00 16.47 190 PRO A N 1
ATOM 1444 C CA . PRO A 1 190 ? -4.896 47.910 21.974 1.00 15.89 190 PRO A CA 1
ATOM 1445 C C . PRO A 1 190 ? -3.710 48.845 22.118 1.00 15.83 190 PRO A C 1
ATOM 1446 O O . PRO A 1 190 ? -2.567 48.407 22.025 1.00 15.54 190 PRO A O 1
ATOM 1450 N N . ASN A 1 191 ? -3.970 50.128 22.331 1.00 14.24 191 ASN A N 1
ATOM 1451 C CA . ASN A 1 191 ? -2.876 51.082 22.403 1.00 14.53 191 ASN A CA 1
ATOM 1452 C C . ASN A 1 191 ? -2.891 51.929 23.671 1.00 14.52 191 ASN A C 1
ATOM 1453 O O . ASN A 1 191 ? -2.253 51.580 24.666 1.00 15.47 191 ASN A O 1
ATOM 1458 N N . GLY A 1 192 ? -3.609 53.045 23.639 1.00 12.98 192 GLY A N 1
ATOM 1459 C CA . GLY A 1 192 ? -3.675 53.886 24.818 1.00 13.71 192 GLY A CA 1
ATOM 1460 C C . GLY A 1 192 ? -4.769 53.424 25.757 1.00 14.99 192 GLY A C 1
ATOM 1461 O O . GLY A 1 192 ? -5.619 52.620 25.380 1.00 13.62 192 GLY A O 1
ATOM 1462 N N . LEU A 1 193 ? -4.744 53.916 26.988 1.00 13.05 193 LEU A N 1
ATOM 1463 C CA . LEU A 1 193 ? -5.773 53.561 27.955 1.00 15.40 193 LEU A CA 1
ATOM 1464 C C . LEU A 1 193 ? -5.792 54.587 29.069 1.00 15.34 193 LEU A C 1
ATOM 1465 O O . LEU A 1 193 ? -4.790 55.268 29.309 1.00 14.44 193 LEU A O 1
ATOM 1470 N N . ALA A 1 194 ? -6.938 54.693 29.733 1.00 15.23 194 ALA A N 1
ATOM 1471 C CA . ALA A 1 194 ? -7.128 55.632 30.831 1.00 17.06 194 ALA A CA 1
ATOM 1472 C C . ALA A 1 194 ? -8.474 55.384 31.506 1.00 18.08 194 ALA A C 1
ATOM 1473 O O . ALA A 1 194 ? -9.440 54.981 30.857 1.00 17.40 194 ALA A O 1
ATOM 1475 N N . PHE A 1 195 ? -8.527 55.628 32.812 1.00 17.80 195 PHE A N 1
ATOM 1476 C CA . PHE A 1 195 ? -9.759 55.464 33.584 1.00 19.31 195 PHE A CA 1
ATOM 1477 C C . PHE A 1 195 ? -10.519 56.773 33.681 1.00 19.14 195 PHE A C 1
ATOM 1478 O O . PHE A 1 195 ? -9.935 57.851 33.573 1.00 20.44 195 PHE A O 1
ATOM 1486 N N . SER A 1 196 ? -11.828 56.675 33.888 1.00 20.62 196 SER A N 1
ATOM 1487 C CA . SER A 1 196 ? -12.649 57.860 34.078 1.00 20.76 196 SER A CA 1
ATOM 1488 C C . SER A 1 196 ? -12.321 58.257 35.516 1.00 20.40 196 SER A C 1
ATOM 1489 O O . SER A 1 196 ? -11.748 57.458 36.266 1.00 22.07 196 SER A O 1
ATOM 1492 N N . PRO A 1 197 ? -12.678 59.481 35.931 1.00 22.72 197 PRO A N 1
ATOM 1493 C CA . PRO A 1 197 ? -12.350 59.833 37.316 1.00 22.84 197 PRO A CA 1
ATOM 1494 C C . PRO A 1 197 ? -12.876 58.860 38.375 1.00 22.78 197 PRO A C 1
ATOM 1495 O O . PRO A 1 197 ? -12.165 58.538 39.325 1.00 23.88 197 PRO A O 1
ATOM 1499 N N . ASP A 1 198 ? -14.101 58.371 38.213 1.00 25.22 198 ASP A N 1
ATOM 1500 C CA . ASP A 1 198 ? -14.661 57.443 39.195 1.00 24.65 198 ASP A CA 1
ATOM 1501 C C . ASP A 1 198 ? -14.202 56.006 38.977 1.00 23.49 198 ASP A C 1
ATOM 1502 O O . ASP A 1 198 ? -14.596 55.096 39.708 1.00 25.99 198 ASP A O 1
ATOM 1507 N N . GLU A 1 199 ? -13.363 55.808 37.967 1.00 23.62 199 GLU A N 1
ATOM 1508 C CA . GLU A 1 199 ? -12.844 54.490 37.626 1.00 21.74 199 GLU A CA 1
ATOM 1509 C C . GLU A 1 199 ? -13.912 53.449 37.284 1.00 21.12 199 GLU A C 1
ATOM 1510 O O . GLU A 1 199 ? -13.645 52.253 37.332 1.00 21.75 199 GLU A O 1
ATOM 1516 N N . GLN A 1 200 ? -15.116 53.900 36.939 1.00 21.62 200 GLN A N 1
ATOM 1517 C CA . GLN A 1 200 ? -16.191 52.976 36.577 1.00 21.31 200 GLN A CA 1
ATOM 1518 C C . GLN A 1 200 ? -16.110 52.620 35.095 1.00 21.74 200 GLN A C 1
ATOM 1519 O O . GLN A 1 200 ? -16.696 51.632 34.647 1.00 20.92 200 GLN A O 1
ATOM 1525 N N . THR A 1 201 ? -15.374 53.429 34.340 1.00 19.82 201 THR A N 1
ATOM 1526 C CA . THR A 1 201 ? -15.214 53.204 32.912 1.00 20.34 201 THR A CA 1
ATOM 1527 C C . THR A 1 201 ? -13.734 53.191 32.549 1.00 20.26 201 THR A C 1
ATOM 1528 O O . THR A 1 201 ? -12.969 54.020 33.023 1.00 19.96 201 THR A O 1
ATOM 1532 N N . LEU A 1 202 ? -13.335 52.227 31.728 1.00 20.62 202 LEU A N 1
ATOM 1533 C CA . LEU A 1 202 ? -11.949 52.136 31.279 1.00 19.37 202 LEU A CA 1
ATOM 1534 C C . LEU A 1 202 ? -11.980 52.380 29.779 1.00 19.71 202 LEU A C 1
ATOM 1535 O O . LEU A 1 202 ? -12.714 51.704 29.050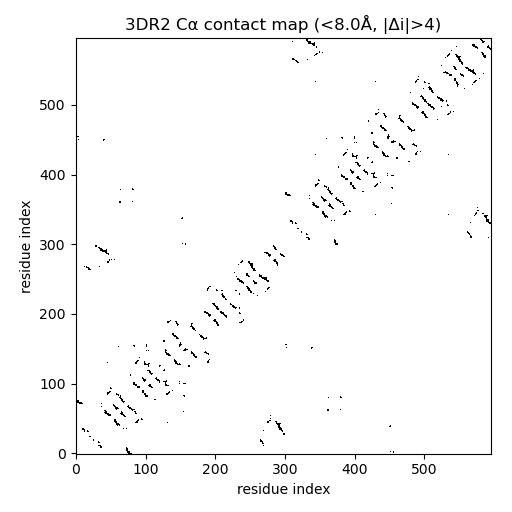 1.00 17.86 202 LEU A O 1
ATOM 1540 N N . TYR A 1 203 ? -11.196 53.352 29.319 1.00 18.03 203 TYR A N 1
ATOM 1541 C CA . TYR A 1 203 ? -11.126 53.664 27.898 1.00 17.62 203 TYR A CA 1
ATOM 1542 C C . TYR A 1 203 ? -9.847 53.043 27.352 1.00 16.64 203 TYR A C 1
ATOM 1543 O O . TYR A 1 203 ? -8.796 53.129 27.984 1.00 16.83 203 TYR A O 1
ATOM 1552 N N . VAL A 1 204 ? -9.942 52.416 26.184 1.00 13.68 204 VAL A N 1
ATOM 1553 C CA . VAL A 1 204 ? -8.791 51.777 25.552 1.00 15.20 204 VAL A CA 1
ATOM 1554 C C . VAL A 1 204 ? -8.893 51.999 24.054 1.00 15.87 204 VAL A C 1
ATOM 1555 O O . VAL A 1 204 ? -9.925 51.709 23.458 1.00 16.30 204 VAL A O 1
ATOM 1559 N N . SER A 1 205 ? -7.840 52.513 23.432 1.00 14.83 205 SER A N 1
ATOM 1560 C CA . SER A 1 205 ? -7.915 52.715 21.992 1.00 16.76 205 SER A CA 1
ATOM 1561 C C . SER A 1 205 ? -7.388 51.478 21.275 1.00 16.48 205 SER A C 1
ATOM 1562 O O . SER A 1 205 ? -6.601 50.710 21.830 1.00 16.20 205 SER A O 1
ATOM 1565 N N . GLN A 1 206 ? -7.855 51.279 20.048 1.00 15.57 206 GLN A N 1
ATOM 1566 C CA . GLN A 1 206 ? -7.432 50.154 19.226 1.00 17.92 206 GLN A CA 1
ATOM 1567 C C . GLN A 1 206 ? -6.956 50.800 17.934 1.00 17.25 206 GLN A C 1
ATOM 1568 O O . GLN A 1 206 ? -7.716 51.514 17.282 1.00 17.27 206 GLN A O 1
ATOM 1574 N N . THR A 1 207 ? -5.703 50.564 17.566 1.00 18.21 207 THR A N 1
ATOM 1575 C CA . THR A 1 207 ? -5.154 51.188 16.368 1.00 19.20 207 THR A CA 1
ATOM 1576 C C . THR A 1 207 ? -4.493 50.227 15.393 1.00 17.67 207 THR A C 1
ATOM 1577 O O . THR A 1 207 ? -3.287 50.294 15.161 1.00 18.21 207 THR A O 1
ATOM 1581 N N . PRO A 1 208 ? -5.281 49.323 14.800 1.00 21.36 208 PRO A N 1
ATOM 1582 C CA . PRO A 1 208 ? -4.745 48.356 13.843 1.00 21.86 208 PRO A CA 1
ATOM 1583 C C . PRO A 1 208 ? -4.349 48.998 12.517 1.00 25.11 208 PRO A C 1
ATOM 1584 O O . PRO A 1 208 ? -4.607 50.181 12.283 1.00 23.23 208 PRO A O 1
ATOM 1588 N N . GLU A 1 209 ? -3.732 48.182 11.665 1.00 27.63 209 GLU A N 1
ATOM 1589 C CA . GLU A 1 209 ? -3.273 48.560 10.330 1.00 29.13 209 GLU A CA 1
ATOM 1590 C C . GLU A 1 209 ? -4.124 49.652 9.693 1.00 30.62 209 GLU A C 1
ATOM 1591 O O . GLU A 1 209 ? -4.133 49.813 8.469 1.00 31.41 209 GLU A O 1
ATOM 1597 N N . GLY A 1 213 ? -10.857 45.550 14.045 1.00 28.99 213 GLY A N 1
ATOM 1598 C CA . GLY A 1 213 ? -10.342 46.150 12.825 1.00 26.74 213 GLY A CA 1
ATOM 1599 C C . GLY A 1 213 ? -10.583 47.648 12.787 1.00 23.91 213 GLY A C 1
ATOM 1600 O O . GLY A 1 213 ? -9.975 48.378 12.005 1.00 26.30 213 GLY A O 1
ATOM 1601 N N . SER A 1 214 ? -11.474 48.106 13.656 1.00 23.77 214 SER A N 1
ATOM 1602 C CA . SER A 1 214 ? -11.820 49.514 13.741 1.00 22.43 214 SER A CA 1
ATOM 1603 C C . SER A 1 214 ? -10.757 50.312 14.492 1.00 22.29 214 SER A C 1
ATOM 1604 O O . SER A 1 214 ? -10.203 49.833 15.480 1.00 22.87 214 SER A O 1
ATOM 1607 N N . VAL A 1 215 ? -10.452 51.510 14.002 1.00 19.88 215 VAL A N 1
ATOM 1608 C CA . VAL A 1 215 ? -9.500 52.384 14.684 1.00 19.28 215 VAL A CA 1
ATOM 1609 C C . VAL A 1 215 ? -10.425 53.251 15.522 1.00 19.21 215 VAL A C 1
ATOM 1610 O O . VAL A 1 215 ? -11.206 54.034 14.979 1.00 19.43 215 VAL A O 1
ATOM 1614 N N . GLU A 1 216 ? -10.342 53.120 16.841 1.00 17.65 216 GLU A N 1
ATOM 1615 C CA . GLU A 1 216 ? -11.242 53.859 17.704 1.00 18.30 216 GLU A CA 1
ATOM 1616 C C . GLU A 1 216 ? -10.792 53.858 19.155 1.00 17.75 216 GLU A C 1
ATOM 1617 O O . GLU A 1 216 ? -9.799 53.231 19.526 1.00 17.55 216 GLU A O 1
ATOM 1623 N N . ILE A 1 217 ? -11.552 54.582 19.964 1.00 17.83 217 ILE A N 1
ATOM 1624 C CA . ILE A 1 217 ? -11.342 54.614 21.398 1.00 19.27 217 ILE A CA 1
ATOM 1625 C C . ILE A 1 217 ? -12.550 53.818 21.868 1.00 19.17 217 ILE A C 1
ATOM 1626 O O . ILE A 1 217 ? -13.697 54.146 21.536 1.00 19.06 217 ILE A O 1
ATOM 1631 N N . THR A 1 218 ? -12.284 52.754 22.613 1.00 19.92 218 THR A N 1
ATOM 1632 C CA . THR A 1 218 ? -13.329 51.875 23.114 1.00 19.64 218 THR A CA 1
ATOM 1633 C C . THR A 1 218 ? -13.517 52.084 24.611 1.00 20.75 218 THR A C 1
ATOM 1634 O O . THR A 1 218 ? -12.571 52.407 25.320 1.00 19.42 218 THR A O 1
ATOM 1638 N N . ALA A 1 219 ? -14.743 51.899 25.087 1.00 18.94 219 ALA A N 1
ATOM 1639 C CA . ALA A 1 219 ? -15.031 52.060 26.503 1.00 19.83 219 ALA A CA 1
ATOM 1640 C C . ALA A 1 219 ? -15.522 50.743 27.088 1.00 21.70 219 ALA A C 1
ATOM 1641 O O . ALA A 1 219 ? -16.269 50.004 26.448 1.00 21.06 219 ALA A O 1
ATOM 1643 N N . PHE A 1 220 ? -15.082 50.455 28.307 1.00 20.43 220 PHE A N 1
ATOM 1644 C CA . PHE A 1 220 ? -15.466 49.237 29.016 1.00 21.19 220 PHE A CA 1
ATOM 1645 C C . PHE A 1 220 ? -16.001 49.611 30.386 1.00 21.33 220 PHE A C 1
ATOM 1646 O O . PHE A 1 220 ? -15.650 50.655 30.941 1.00 20.41 220 PHE A O 1
ATOM 1654 N N . ALA A 1 221 ? -16.847 48.750 30.937 1.00 22.21 221 ALA A N 1
ATOM 1655 C CA . ALA A 1 221 ? -17.380 48.977 32.267 1.00 22.99 221 ALA A CA 1
ATOM 1656 C C . ALA A 1 221 ? -16.482 48.181 33.206 1.00 22.40 221 ALA A C 1
ATOM 1657 O O . ALA A 1 221 ? -16.293 46.982 33.018 1.00 23.82 221 ALA A O 1
ATOM 1659 N N . TRP A 1 222 ? -15.906 48.853 34.195 1.00 22.38 222 TRP A N 1
ATOM 1660 C CA . TRP A 1 222 ? -15.047 48.188 35.167 1.00 22.97 222 TRP A CA 1
ATOM 1661 C C . TRP A 1 222 ? -15.872 48.007 36.432 1.00 23.51 222 TRP A C 1
ATOM 1662 O O . TRP A 1 222 ? -15.991 48.918 37.247 1.00 24.76 222 TRP A O 1
ATOM 1673 N N . ARG A 1 223 ? -16.478 46.836 36.570 1.00 25.16 223 ARG A N 1
ATOM 1674 C CA . ARG A 1 223 ? -17.292 46.544 37.744 1.00 26.53 223 ARG A CA 1
ATOM 1675 C C . ARG A 1 223 ? -17.071 45.092 38.126 1.00 27.25 223 ARG A C 1
ATOM 1676 O O . ARG A 1 223 ? -16.884 44.232 37.260 1.00 25.51 223 ARG A O 1
ATOM 1684 N N . ASP A 1 224 ? -17.106 44.823 39.427 1.00 28.66 224 ASP A N 1
ATOM 1685 C CA . ASP A 1 224 ? -16.841 43.487 39.930 1.00 29.74 224 ASP A CA 1
ATOM 1686 C C . ASP A 1 224 ? -15.362 43.246 39.665 1.00 29.81 224 ASP A C 1
ATOM 1687 O O . ASP A 1 224 ? -14.539 44.129 39.898 1.00 32.64 224 ASP A O 1
ATOM 1692 N N . GLY A 1 225 ? -15.014 42.067 39.170 1.00 30.70 225 GLY A N 1
ATOM 1693 C CA . GLY A 1 225 ? -13.614 41.800 38.905 1.00 28.79 225 GLY A CA 1
ATOM 1694 C C . GLY A 1 225 ? -13.317 41.697 37.428 1.00 26.39 225 GLY A C 1
ATOM 1695 O O . GLY A 1 225 ? -12.385 41.004 37.026 1.00 27.67 225 GLY A O 1
ATOM 1696 N N . ALA A 1 226 ? -14.102 42.386 36.606 1.00 26.74 226 ALA A N 1
ATOM 1697 C CA . ALA A 1 226 ? -13.881 42.316 35.172 1.00 24.78 226 ALA A CA 1
ATOM 1698 C C . ALA A 1 226 ? -14.395 43.517 34.395 1.00 23.61 226 ALA A C 1
ATOM 1699 O O . ALA A 1 226 ? -15.065 44.397 34.938 1.00 23.98 226 ALA A O 1
ATOM 1701 N N . LEU A 1 227 ? -14.052 43.535 33.112 1.00 25.56 227 LEU A N 1
ATOM 1702 C CA . LEU A 1 227 ? -14.474 44.582 32.198 1.00 23.37 227 LEU A CA 1
ATOM 1703 C C . LEU A 1 227 ? -15.733 44.070 31.517 1.00 24.18 227 LEU A C 1
ATOM 1704 O O . LEU A 1 227 ? -15.779 42.930 31.052 1.00 27.95 227 LEU A O 1
ATOM 1709 N N . HIS A 1 228 ? -16.754 44.912 31.468 1.00 25.38 228 HIS A N 1
ATOM 1710 C CA . HIS A 1 228 ? -18.020 44.535 30.860 1.00 24.24 228 HIS A CA 1
ATOM 1711 C C . HIS A 1 228 ? -18.477 45.581 29.855 1.00 25.16 228 HIS A C 1
ATOM 1712 O O . HIS A 1 228 ? -17.839 46.618 29.680 1.00 22.75 228 HIS A O 1
ATOM 1719 N N . ASP A 1 229 ? -19.592 45.278 29.199 1.00 24.29 229 ASP A N 1
ATOM 1720 C CA . ASP A 1 229 ? -20.227 46.157 28.226 1.00 25.05 229 ASP A CA 1
ATOM 1721 C C . ASP A 1 229 ? -19.309 46.949 27.301 1.00 23.20 229 ASP A C 1
ATOM 1722 O O . ASP A 1 229 ? -19.283 48.177 27.331 1.00 25.48 229 ASP A O 1
ATOM 1727 N N . ARG A 1 230 ? -18.579 46.227 26.462 1.00 23.45 230 ARG A N 1
ATOM 1728 C CA . ARG A 1 230 ? -17.667 46.818 25.490 1.00 23.40 230 ARG A CA 1
ATOM 1729 C C . ARG A 1 230 ? -18.478 47.674 24.514 1.00 24.67 230 ARG A C 1
ATOM 1730 O O . ARG A 1 230 ? -19.535 47.246 24.036 1.00 25.25 230 ARG A O 1
ATOM 1738 N N . ARG A 1 231 ? -17.988 48.872 24.214 1.00 20.41 231 ARG A N 1
ATOM 1739 C CA . ARG A 1 231 ? -18.695 49.768 23.305 1.00 24.04 231 ARG A CA 1
ATOM 1740 C C . ARG A 1 231 ? -17.770 50.815 22.689 1.00 23.07 231 ARG A C 1
ATOM 1741 O O . ARG A 1 231 ? -16.752 51.187 23.278 1.00 22.45 231 ARG A O 1
ATOM 1749 N N . HIS A 1 232 ? -18.141 51.293 21.506 1.00 22.02 232 HIS A N 1
ATOM 1750 C CA . HIS A 1 232 ? -17.370 52.320 20.825 1.00 21.70 232 HIS A CA 1
ATOM 1751 C C . HIS A 1 232 ? -17.615 53.632 21.556 1.00 21.43 232 HIS A C 1
ATOM 1752 O O . HIS A 1 232 ? -18.760 53.983 21.838 1.00 21.49 232 HIS A O 1
ATOM 1759 N N . PHE A 1 233 ? -16.540 54.349 21.872 1.00 20.23 233 PHE A N 1
ATOM 1760 C CA . PHE A 1 233 ? -16.663 55.618 22.572 1.00 19.45 233 PHE A CA 1
ATOM 1761 C C . PHE A 1 233 ? -16.480 56.801 21.629 1.00 20.81 233 PHE A C 1
ATOM 1762 O O . PHE A 1 233 ? -17.279 57.735 21.635 1.00 20.32 233 PHE A O 1
ATOM 1770 N N . ALA A 1 234 ? -15.427 56.770 20.821 1.00 20.84 234 ALA A N 1
ATOM 1771 C CA . ALA A 1 234 ? -15.200 57.861 19.889 1.00 20.00 234 ALA A CA 1
ATOM 1772 C C . ALA A 1 234 ? -14.164 57.535 18.836 1.00 20.24 234 ALA A C 1
ATOM 1773 O O . ALA A 1 234 ? -13.367 56.612 18.987 1.00 19.07 234 ALA A O 1
ATOM 1775 N N . SER A 1 235 ? -14.204 58.303 17.755 1.00 18.60 235 SER A N 1
ATOM 1776 C CA . SER A 1 235 ? -13.255 58.167 16.661 1.00 20.02 235 SER A CA 1
ATOM 1777 C C . SER A 1 235 ? -12.667 59.556 16.506 1.00 20.25 235 SER A C 1
ATOM 1778 O O . SER A 1 235 ? -13.394 60.542 16.616 1.00 23.18 235 SER A O 1
ATOM 1781 N N . VAL A 1 236 ? -11.362 59.656 16.289 1.00 21.09 236 VAL A N 1
ATOM 1782 C CA . VAL A 1 236 ? -10.772 60.973 16.095 1.00 18.70 236 VAL A CA 1
ATOM 1783 C C . VAL A 1 236 ? -10.883 61.283 14.608 1.00 19.08 236 VAL A C 1
ATOM 1784 O O . VAL A 1 236 ? -10.803 60.384 13.772 1.00 18.01 236 VAL A O 1
ATOM 1788 N N . PRO A 1 237 ? -11.082 62.560 14.259 1.00 19.70 237 PRO A N 1
ATOM 1789 C CA . PRO A 1 237 ? -11.207 62.954 12.855 1.00 19.99 237 PRO A CA 1
ATOM 1790 C C . PRO A 1 237 ? -10.082 62.466 11.948 1.00 21.43 237 PRO A C 1
ATOM 1791 O O . PRO A 1 237 ? -10.336 61.980 10.847 1.00 20.25 237 PRO A O 1
ATOM 1795 N N . ASP A 1 238 ? -8.843 62.574 12.415 1.00 20.24 238 ASP A N 1
ATOM 1796 C CA . ASP A 1 238 ? -7.706 62.166 11.601 1.00 21.13 238 ASP A CA 1
ATOM 1797 C C . ASP A 1 238 ? -6.626 61.386 12.336 1.00 21.30 238 ASP A C 1
ATOM 1798 O O . ASP A 1 238 ? -6.335 61.645 13.501 1.00 20.47 238 ASP A O 1
ATOM 1803 N N . GLY A 1 239 ? -6.027 60.432 11.637 1.00 20.88 239 GLY A N 1
ATOM 1804 C CA . GLY A 1 239 ? -4.962 59.654 12.230 1.00 20.17 239 GLY A CA 1
ATOM 1805 C C . GLY A 1 239 ? -5.414 58.641 13.256 1.00 22.08 239 GLY A C 1
ATOM 1806 O O . GLY A 1 239 ? -6.562 58.191 13.254 1.00 22.00 239 GLY A O 1
ATOM 1807 N N . LEU A 1 240 ? -4.500 58.300 14.154 1.00 18.80 240 LEU A N 1
ATOM 1808 C CA . LEU A 1 240 ? -4.769 57.304 15.178 1.00 21.48 240 LEU A CA 1
ATOM 1809 C C . LEU A 1 240 ? -4.894 57.853 16.588 1.00 19.36 240 LEU A C 1
ATOM 1810 O O . LEU A 1 240 ? -4.105 58.702 17.002 1.00 17.42 240 LEU A O 1
ATOM 1815 N N . PRO A 1 241 ? -5.900 57.381 17.341 1.00 17.39 241 PRO A N 1
ATOM 1816 C CA . PRO A 1 241 ? -6.050 57.853 18.718 1.00 17.78 241 PRO A CA 1
ATOM 1817 C C . PRO A 1 241 ? -5.073 56.947 19.477 1.00 17.14 241 PRO A C 1
ATOM 1818 O O . PRO A 1 241 ? -5.449 55.898 19.996 1.00 17.02 241 PRO A O 1
ATOM 1822 N N . ASP A 1 242 ? -3.807 57.352 19.477 1.00 16.18 242 ASP A N 1
ATOM 1823 C CA . ASP A 1 242 ? -2.714 56.610 20.093 1.00 14.58 242 ASP A CA 1
ATOM 1824 C C . ASP A 1 242 ? -2.819 56.606 21.613 1.00 16.31 242 ASP A C 1
ATOM 1825 O O . ASP A 1 242 ? -3.396 55.698 22.205 1.00 16.45 242 ASP A O 1
ATOM 1830 N N . GLY A 1 243 ? -2.244 57.624 22.242 1.00 14.97 243 GLY A N 1
ATOM 1831 C CA . GLY A 1 243 ? -2.307 57.732 23.687 1.00 14.71 243 GLY A CA 1
ATOM 1832 C C . GLY A 1 243 ? -3.259 58.856 24.053 1.00 15.10 243 GLY A C 1
ATOM 1833 O O . GLY A 1 243 ? -3.505 59.747 23.242 1.00 13.73 243 GLY A O 1
ATOM 1834 N N . PHE A 1 244 ? -3.798 58.820 25.265 1.00 13.69 244 PHE A N 1
ATOM 1835 C CA . PHE A 1 244 ? -4.729 59.853 25.704 1.00 14.70 244 PHE A CA 1
ATOM 1836 C C . PHE A 1 244 ? -4.833 59.876 27.224 1.00 16.59 244 PHE A C 1
ATOM 1837 O O . PHE A 1 244 ? -4.326 58.983 27.903 1.00 15.37 244 PHE A O 1
ATOM 1845 N N . CYS A 1 245 ? -5.482 60.905 27.754 1.00 15.81 245 CYS A N 1
ATOM 1846 C CA . CYS A 1 245 ? -5.659 61.013 29.193 1.00 17.45 245 CYS A CA 1
ATOM 1847 C C . CYS A 1 245 ? -7.052 61.536 29.499 1.00 18.32 245 CYS A C 1
ATOM 1848 O O . CYS A 1 245 ? -7.756 62.010 28.609 1.00 16.62 245 CYS A O 1
ATOM 1851 N N . VAL A 1 246 ? -7.451 61.419 30.759 1.00 18.68 246 VAL A N 1
ATOM 1852 C CA . VAL A 1 246 ? -8.760 61.893 31.197 1.00 19.48 246 VAL A CA 1
ATOM 1853 C C . VAL A 1 246 ? -8.559 62.834 32.376 1.00 19.26 246 VAL A C 1
ATOM 1854 O O . VAL A 1 246 ? -7.800 62.522 33.294 1.00 21.00 246 VAL A O 1
ATOM 1858 N N . ASP A 1 247 ? -9.233 63.981 32.356 1.00 20.03 247 ASP A N 1
ATOM 1859 C CA . ASP A 1 247 ? -9.086 64.945 33.443 1.00 20.11 247 ASP A CA 1
ATOM 1860 C C . ASP A 1 247 ? -10.105 64.727 34.557 1.00 21.53 247 ASP A C 1
ATOM 1861 O O . ASP A 1 247 ? -10.995 63.891 34.432 1.00 19.53 247 ASP A O 1
ATOM 1866 N N . ARG A 1 248 ? -9.962 65.469 35.652 1.00 22.24 248 ARG A N 1
ATOM 1867 C CA . ARG A 1 248 ? -10.867 65.322 36.791 1.00 23.82 248 ARG A CA 1
ATOM 1868 C C . ARG A 1 248 ? -12.336 65.552 36.447 1.00 23.38 248 ARG A C 1
ATOM 1869 O O . ARG A 1 248 ? -13.223 65.046 37.137 1.00 26.33 248 ARG A O 1
ATOM 1877 N N . GLY A 1 249 ? -12.593 66.314 35.389 1.00 24.66 249 GLY A N 1
ATOM 1878 C CA . GLY A 1 249 ? -13.962 66.585 34.981 1.00 24.55 249 GLY A CA 1
ATOM 1879 C C . GLY A 1 249 ? -14.557 65.488 34.114 1.00 24.69 249 GLY A C 1
ATOM 1880 O O . GLY A 1 249 ? -15.753 65.509 33.804 1.00 24.12 249 GLY A O 1
ATOM 1881 N N . GLY A 1 250 ? -13.723 64.534 33.710 1.00 21.94 250 GLY A N 1
ATOM 1882 C CA . GLY A 1 250 ? -14.199 63.435 32.888 1.00 22.08 250 GLY A CA 1
ATOM 1883 C C . GLY A 1 250 ? -13.963 63.592 31.399 1.00 21.52 250 GLY A C 1
ATOM 1884 O O . GLY A 1 250 ? -14.328 62.713 30.614 1.00 22.83 250 GLY A O 1
ATOM 1885 N N . TRP A 1 251 ? -13.365 64.707 30.992 1.00 21.14 251 TRP A N 1
ATOM 1886 C CA . TRP A 1 251 ? -13.091 64.916 29.577 1.00 19.69 251 TRP A CA 1
ATOM 1887 C C . TRP A 1 251 ? -11.902 64.064 29.176 1.00 20.31 251 TRP A C 1
ATOM 1888 O O . TRP A 1 251 ? -10.955 63.902 29.944 1.00 17.98 251 TRP A O 1
ATOM 1899 N N . LEU A 1 252 ? -11.955 63.530 27.964 1.00 18.76 252 LEU A N 1
ATOM 1900 C CA . LEU A 1 252 ? -10.877 62.703 27.453 1.00 19.04 252 LEU A CA 1
ATOM 1901 C C . LEU A 1 252 ? -10.126 63.484 26.375 1.00 18.31 252 LEU A C 1
ATOM 1902 O O . LEU A 1 252 ? -10.700 63.876 25.356 1.00 18.69 252 LEU A O 1
ATOM 1907 N N . TRP A 1 253 ? -8.844 63.729 26.630 1.00 17.05 253 TRP A N 1
ATOM 1908 C CA . TRP A 1 253 ? -7.974 64.457 25.707 1.00 16.55 253 TRP A CA 1
ATOM 1909 C C . TRP A 1 253 ? -7.149 63.402 24.993 1.00 16.99 253 TRP A C 1
ATOM 1910 O O . TRP A 1 253 ? -6.313 62.732 25.608 1.00 15.47 253 TRP A O 1
ATOM 1921 N N . SER A 1 254 ? -7.374 63.270 23.691 1.00 15.79 254 SER A N 1
ATOM 1922 C CA . SER A 1 254 ? -6.694 62.251 22.906 1.00 17.20 254 SER A CA 1
ATOM 1923 C C . SER A 1 254 ? -5.807 62.742 21.783 1.00 17.30 254 SER A C 1
ATOM 1924 O O . SER A 1 254 ? -6.097 63.739 21.122 1.00 16.17 254 SER A O 1
ATOM 1927 N N . SER A 1 255 ? -4.723 62.014 21.560 1.00 14.68 255 SER A N 1
ATOM 1928 C CA . SER A 1 255 ? -3.813 62.340 20.476 1.00 16.85 255 SER A CA 1
ATOM 1929 C C . SER A 1 255 ? -4.506 61.956 19.169 1.00 16.37 255 SER A C 1
ATOM 1930 O O . SER A 1 255 ? -5.492 61.213 19.170 1.00 17.28 255 SER A O 1
ATOM 1933 N N . SER A 1 256 ? -3.995 62.485 18.065 1.00 16.50 256 SER A N 1
ATOM 1934 C CA . SER A 1 256 ? -4.505 62.188 16.732 1.00 16.34 256 SER A CA 1
ATOM 1935 C C . SER A 1 256 ? -3.445 62.642 15.734 1.00 18.31 256 SER A C 1
ATOM 1936 O O . SER A 1 256 ? -2.415 63.197 16.124 1.00 17.38 256 SER A O 1
ATOM 1939 N N . GLY A 1 257 ? -3.691 62.409 14.451 1.00 17.29 257 GLY A N 1
ATOM 1940 C CA . GLY A 1 257 ? -2.717 62.783 13.445 1.00 17.97 257 GLY A CA 1
ATOM 1941 C C . GLY A 1 257 ? -2.490 64.275 13.297 1.00 18.39 257 GLY A C 1
ATOM 1942 O O . GLY A 1 257 ? -1.439 64.694 12.812 1.00 18.56 257 GLY A O 1
ATOM 1943 N N . THR A 1 258 ? -3.457 65.075 13.734 1.00 18.03 258 THR A N 1
ATOM 1944 C CA . THR A 1 258 ? -3.366 66.525 13.593 1.00 19.57 258 THR A CA 1
ATOM 1945 C C . THR A 1 258 ? -3.255 67.313 14.892 1.00 20.46 258 THR A C 1
ATOM 1946 O O . THR A 1 258 ? -3.115 68.538 14.865 1.00 20.72 258 THR A O 1
ATOM 1950 N N . GLY A 1 259 ? -3.313 66.620 16.024 1.00 19.48 259 GLY A N 1
ATOM 1951 C CA . GLY A 1 259 ? -3.226 67.300 17.305 1.00 18.64 259 GLY A CA 1
ATOM 1952 C C . GLY A 1 259 ? -4.032 66.567 18.353 1.00 19.06 259 GLY A C 1
ATOM 1953 O O . GLY A 1 259 ? -4.266 65.369 18.218 1.00 20.41 259 GLY A O 1
ATOM 1954 N N . VAL A 1 260 ? -4.462 67.275 19.393 1.00 16.96 260 VAL A N 1
ATOM 1955 C CA . VAL A 1 260 ? -5.247 66.651 20.456 1.00 18.23 260 VAL A CA 1
ATOM 1956 C C . VAL A 1 260 ? -6.738 66.975 20.350 1.00 20.31 260 VAL A C 1
ATOM 1957 O O . VAL A 1 260 ? -7.126 68.128 20.157 1.00 19.47 260 VAL A O 1
ATOM 1961 N N . CYS A 1 261 ? -7.563 65.938 20.465 1.00 17.87 261 CYS A N 1
ATOM 1962 C CA . CYS A 1 261 ? -9.016 66.081 20.402 1.00 18.73 261 CYS A CA 1
ATOM 1963 C C . CYS A 1 261 ? -9.546 65.955 21.818 1.00 18.48 261 CYS A C 1
ATOM 1964 O O . CYS A 1 261 ? -9.062 65.132 22.595 1.00 18.83 261 CYS A O 1
ATOM 1967 N N . VAL A 1 262 ? -10.537 66.772 22.158 1.00 17.76 262 VAL A N 1
ATOM 1968 C CA . VAL A 1 262 ? -11.121 66.733 23.487 1.00 19.27 262 VAL A CA 1
ATOM 1969 C C . VAL A 1 262 ? -12.586 66.313 23.394 1.00 19.62 262 VAL A C 1
ATOM 1970 O O . VAL A 1 262 ? -13.367 66.914 22.652 1.00 20.92 262 VAL A O 1
ATOM 1974 N N . PHE A 1 263 ? -12.941 65.266 24.134 1.00 20.28 263 PHE A N 1
ATOM 1975 C CA . PHE A 1 263 ? -14.306 64.748 24.160 1.00 20.47 263 PHE A CA 1
ATOM 1976 C C . PHE A 1 263 ? -14.848 64.823 25.580 1.00 21.31 263 PHE A C 1
ATOM 1977 O O . PHE A 1 263 ? -14.083 64.726 26.537 1.00 19.63 263 PHE A O 1
ATOM 1985 N N . ASP A 1 264 ? -16.161 64.993 25.722 1.00 21.93 264 ASP A N 1
ATOM 1986 C CA . ASP A 1 264 ? -16.753 65.012 27.050 1.00 22.05 264 ASP A CA 1
ATOM 1987 C C . ASP A 1 264 ? -17.040 63.549 27.374 1.00 21.40 264 ASP A C 1
ATOM 1988 O O . ASP A 1 264 ? -16.816 62.682 26.531 1.00 22.73 264 ASP A O 1
ATOM 1993 N N . SER A 1 265 ? -17.520 63.265 28.578 1.00 22.14 265 SER A N 1
ATOM 1994 C CA . SER A 1 265 ? -17.784 61.884 28.970 1.00 23.04 265 SER A CA 1
ATOM 1995 C C . SER A 1 265 ? -18.838 61.173 28.122 1.00 23.35 265 SER A C 1
ATOM 1996 O O . SER A 1 265 ? -18.924 59.944 28.137 1.00 23.21 265 SER A O 1
ATOM 1999 N N . ASP A 1 266 ? -19.641 61.929 27.382 1.00 25.03 266 ASP A N 1
ATOM 2000 C CA . ASP A 1 266 ? -20.659 61.303 26.546 1.00 24.47 266 ASP A CA 1
ATOM 2001 C C . ASP A 1 266 ? -20.128 61.018 25.144 1.00 25.88 266 ASP A C 1
ATOM 2002 O O . ASP A 1 266 ? -20.865 60.550 24.279 1.00 26.56 266 ASP A O 1
ATOM 2007 N N . GLY A 1 267 ? -18.847 61.305 24.925 1.00 23.81 267 GLY A N 1
ATOM 2008 C CA . GLY A 1 267 ? -18.245 61.052 23.626 1.00 23.41 267 GLY A CA 1
ATOM 2009 C C . GLY A 1 267 ? -18.384 62.190 22.631 1.00 22.42 267 GLY A C 1
ATOM 2010 O O . GLY A 1 267 ? -18.040 62.041 21.459 1.00 22.65 267 GLY A O 1
ATOM 2011 N N . GLN A 1 268 ? -18.892 63.329 23.088 1.00 23.28 268 GLN A N 1
ATOM 2012 C CA . GLN A 1 268 ? -19.061 64.484 22.213 1.00 24.21 268 GLN A CA 1
ATOM 2013 C C . GLN A 1 268 ? -17.763 65.266 22.046 1.00 23.20 268 GLN A C 1
ATOM 2014 O O . GLN A 1 268 ? -17.131 65.655 23.030 1.00 24.52 268 GLN A O 1
ATOM 2020 N N . LEU A 1 269 ? -17.377 65.502 20.796 1.00 23.84 269 LEU A N 1
ATOM 2021 C CA . LEU A 1 269 ? -16.162 66.252 20.497 1.00 23.72 269 LEU A CA 1
ATOM 2022 C C . LEU A 1 269 ? -16.378 67.700 20.924 1.00 23.92 269 LEU A C 1
ATOM 2023 O O . LEU A 1 269 ? -17.343 68.344 20.504 1.00 25.32 269 LEU A O 1
ATOM 2028 N N . LEU A 1 270 ? -15.469 68.209 21.749 1.00 22.80 270 LEU A N 1
ATOM 2029 C CA . LEU A 1 270 ? -15.559 69.570 22.266 1.00 22.37 270 LEU A CA 1
ATOM 2030 C C . LEU A 1 270 ? -14.652 70.562 21.546 1.00 23.52 270 LEU A C 1
ATOM 2031 O O . LEU A 1 270 ? -14.930 71.762 21.527 1.00 23.98 270 LEU A O 1
ATOM 2036 N N . GLY A 1 271 ? -13.569 70.067 20.958 1.00 21.30 271 GLY A N 1
ATOM 2037 C CA . GLY A 1 271 ? -12.657 70.951 20.259 1.00 21.72 271 GLY A CA 1
ATOM 2038 C C . GLY A 1 271 ? -11.380 70.239 19.868 1.00 21.24 271 GLY A C 1
ATOM 2039 O O . GLY A 1 271 ? -11.181 69.075 20.209 1.00 20.36 271 GLY A O 1
ATOM 2040 N N . HIS A 1 272 ? -10.504 70.954 19.174 1.00 20.11 272 HIS A N 1
ATOM 2041 C CA . HIS A 1 272 ? -9.248 70.386 18.705 1.00 20.74 272 HIS A CA 1
ATOM 2042 C C . HIS A 1 272 ? -8.074 71.328 18.967 1.00 22.42 272 HIS A C 1
ATOM 2043 O O . HIS A 1 272 ? -8.187 72.547 18.795 1.00 23.43 272 HIS A O 1
ATOM 2050 N N . ILE A 1 273 ? -6.954 70.754 19.400 1.00 18.92 273 ILE A N 1
ATOM 2051 C CA . ILE A 1 273 ? -5.741 71.520 19.674 1.00 19.04 273 ILE A CA 1
ATOM 2052 C C . ILE A 1 273 ? -4.691 71.110 18.645 1.00 19.80 273 ILE A C 1
ATOM 2053 O O . ILE A 1 273 ? -4.036 70.073 18.785 1.00 18.50 273 ILE A O 1
ATOM 2058 N N . PRO A 1 274 ? -4.526 71.912 17.582 1.00 18.21 274 PRO A N 1
ATOM 2059 C CA . PRO A 1 274 ? -3.540 71.580 16.553 1.00 18.89 274 PRO A CA 1
ATOM 2060 C C . PRO A 1 274 ? -2.121 71.477 17.089 1.00 20.40 274 PRO A C 1
ATOM 2061 O O . PRO A 1 274 ? -1.741 72.192 18.016 1.00 19.55 274 PRO A O 1
ATOM 2065 N N . THR A 1 275 ? -1.349 70.571 16.499 1.00 19.13 275 THR A N 1
ATOM 2066 C CA . THR A 1 275 ? 0.049 70.383 16.859 1.00 20.16 275 THR A CA 1
ATOM 2067 C C . THR A 1 275 ? 0.808 70.338 15.532 1.00 20.07 275 THR A C 1
ATOM 2068 O O . THR A 1 275 ? 0.288 69.840 14.534 1.00 20.70 275 THR A O 1
ATOM 2072 N N . PRO A 1 276 ? 2.047 70.856 15.502 1.00 21.13 276 PRO A N 1
ATOM 2073 C CA . PRO A 1 276 ? 2.854 70.873 14.273 1.00 21.00 276 PRO A CA 1
ATOM 2074 C C . PRO A 1 276 ? 3.120 69.554 13.546 1.00 20.73 276 PRO A C 1
ATOM 2075 O O . PRO A 1 276 ? 3.415 69.555 12.353 1.00 24.49 276 PRO A O 1
ATOM 2079 N N . GLY A 1 277 ? 3.011 68.438 14.257 1.00 22.05 277 GLY A N 1
ATOM 2080 C CA . GLY A 1 277 ? 3.222 67.137 13.645 1.00 20.66 277 GLY A CA 1
ATOM 2081 C C . GLY A 1 277 ? 2.276 66.147 14.297 1.00 19.92 277 GLY A C 1
ATOM 2082 O O . GLY A 1 277 ? 1.520 66.518 15.185 1.00 18.79 277 GLY A O 1
ATOM 2083 N N . THR A 1 278 ? 2.298 64.893 13.864 1.00 16.64 278 THR A N 1
ATOM 2084 C CA . THR A 1 278 ? 1.421 63.895 14.462 1.00 18.05 278 THR A CA 1
ATOM 2085 C C . THR A 1 278 ? 1.683 63.850 15.964 1.00 15.44 278 THR A C 1
ATOM 2086 O O . THR A 1 278 ? 2.824 63.994 16.398 1.00 17.99 278 THR A O 1
ATOM 2090 N N . ALA A 1 279 ? 0.629 63.683 16.753 1.00 14.94 279 ALA A N 1
ATOM 2091 C CA . ALA A 1 279 ? 0.775 63.597 18.200 1.00 15.72 279 ALA A CA 1
ATOM 2092 C C . ALA A 1 279 ? 0.613 62.135 18.599 1.00 15.17 279 ALA A C 1
ATOM 2093 O O . ALA A 1 279 ? -0.300 61.458 18.131 1.00 15.28 279 ALA A O 1
ATOM 2095 N N . SER A 1 280 ? 1.488 61.658 19.476 1.00 14.09 280 SER A N 1
ATOM 2096 C CA . SER A 1 280 ? 1.451 60.262 19.910 1.00 12.12 280 SER A CA 1
ATOM 2097 C C . SER A 1 280 ? 0.823 60.016 21.276 1.00 12.66 280 SER A C 1
ATOM 2098 O O . SER A 1 280 ? 0.333 58.921 21.547 1.00 11.52 280 SER A O 1
ATOM 2101 N N . ASN A 1 281 ? 0.833 61.023 22.143 1.00 10.74 281 ASN A N 1
ATOM 2102 C CA . ASN A 1 281 ? 0.301 60.832 23.486 1.00 10.66 281 ASN A CA 1
ATOM 2103 C C . ASN A 1 281 ? 0.190 62.186 24.182 1.00 12.57 281 ASN A C 1
ATOM 2104 O O . ASN A 1 281 ? 0.648 63.203 23.662 1.00 13.15 281 ASN A O 1
ATOM 2109 N N . CYS A 1 282 ? -0.437 62.199 25.350 1.00 12.31 282 CYS A N 1
ATOM 2110 C CA . CYS A 1 282 ? -0.556 63.430 26.119 1.00 15.07 282 CYS A CA 1
ATOM 2111 C C . CYS A 1 282 ? -0.907 63.121 27.561 1.00 15.66 282 CYS A C 1
ATOM 2112 O O . CYS A 1 282 ? -1.378 62.024 27.876 1.00 14.64 282 CYS A O 1
ATOM 2115 N N . THR A 1 283 ? -0.656 64.084 28.441 1.00 12.33 283 THR A N 1
ATOM 2116 C CA . THR A 1 283 ? -0.942 63.911 29.859 1.00 13.49 283 THR A CA 1
ATOM 2117 C C . THR A 1 283 ? -0.926 65.292 30.509 1.00 15.12 283 THR A C 1
ATOM 2118 O O . THR A 1 283 ? -0.435 66.256 29.920 1.00 15.83 283 THR A O 1
ATOM 2122 N N . PHE A 1 284 ? -1.485 65.389 31.708 1.00 15.08 284 PHE A N 1
ATOM 2123 C CA . PHE A 1 284 ? -1.503 66.654 32.434 1.00 17.62 284 PHE A CA 1
ATOM 2124 C C . PHE A 1 284 ? -0.535 66.578 33.592 1.00 17.67 284 PHE A C 1
ATOM 2125 O O . PHE A 1 284 ? -0.091 65.491 33.978 1.00 16.52 284 PHE A O 1
ATOM 2133 N N . ASP A 1 285 ? -0.206 67.738 34.148 1.00 16.85 285 ASP A N 1
ATOM 2134 C CA . ASP A 1 285 ? 0.649 67.767 35.316 1.00 17.85 285 ASP A CA 1
ATOM 2135 C C . ASP A 1 285 ? -0.313 67.519 36.479 1.00 19.19 285 ASP A C 1
ATOM 2136 O O . ASP A 1 285 ? -1.521 67.367 36.276 1.00 19.09 285 ASP A O 1
ATOM 2141 N N . GLN A 1 286 ? 0.230 67.459 37.685 1.00 19.12 286 GLN A N 1
ATOM 2142 C CA . GLN A 1 286 ? -0.544 67.232 38.896 1.00 21.79 286 GLN A CA 1
ATOM 2143 C C . GLN A 1 286 ? -1.805 68.096 38.999 1.00 21.37 286 GLN A C 1
ATOM 2144 O O . GLN A 1 286 ? -2.912 67.586 39.189 1.00 22.77 286 GLN A O 1
ATOM 2150 N N . ALA A 1 287 ? -1.627 69.405 38.874 1.00 21.15 287 ALA A N 1
ATOM 2151 C CA . ALA A 1 287 ? -2.735 70.350 38.985 1.00 22.66 287 ALA A CA 1
ATOM 2152 C C . ALA A 1 287 ? -3.650 70.393 37.764 1.00 22.82 287 ALA A C 1
ATOM 2153 O O . ALA A 1 287 ? -4.720 71.008 37.805 1.00 21.60 287 ALA A O 1
ATOM 2155 N N . GLN A 1 288 ? -3.237 69.726 36.692 1.00 20.31 288 GLN A N 1
ATOM 2156 C CA . GLN A 1 288 ? -3.987 69.713 35.439 1.00 21.42 288 GLN A CA 1
ATOM 2157 C C . GLN A 1 288 ? -4.108 71.146 34.916 1.00 20.06 288 GLN A C 1
ATOM 2158 O O . GLN A 1 288 ? -5.154 71.567 34.426 1.00 19.69 288 GLN A O 1
ATOM 2164 N N . GLN A 1 289 ? -3.011 71.888 35.036 1.00 19.19 289 GLN A N 1
ATOM 2165 C CA . GLN A 1 289 ? -2.941 73.267 34.566 1.00 18.95 289 GLN A CA 1
ATOM 2166 C C . GLN A 1 289 ? -2.018 73.358 33.363 1.00 19.32 289 GLN A C 1
ATOM 2167 O O . GLN A 1 289 ? -1.877 74.414 32.757 1.00 17.65 289 GLN A O 1
ATOM 2173 N N . ARG A 1 290 ? -1.374 72.243 33.030 1.00 16.93 290 ARG A N 1
ATOM 2174 C CA . ARG A 1 290 ? -0.479 72.198 31.880 1.00 14.18 290 ARG A CA 1
ATOM 2175 C C . ARG A 1 290 ? -0.676 70.871 31.165 1.00 14.24 290 ARG A C 1
ATOM 2176 O O . ARG A 1 290 ? -0.620 69.815 31.790 1.00 14.02 290 ARG A O 1
ATOM 2184 N N . LEU A 1 291 ? -0.932 70.940 29.865 1.00 13.95 291 LEU A N 1
ATOM 2185 C CA . LEU A 1 291 ? -1.125 69.741 29.057 1.00 16.13 291 LEU A CA 1
ATOM 2186 C C . LEU A 1 291 ? 0.153 69.478 28.274 1.00 15.95 291 LEU A C 1
ATOM 2187 O O . LEU A 1 291 ? 0.591 70.325 27.497 1.00 17.13 291 LEU A O 1
ATOM 2192 N N . PHE A 1 292 ? 0.746 68.306 28.484 1.00 14.80 292 PHE A N 1
ATOM 2193 C CA . PHE A 1 292 ? 1.964 67.922 27.780 1.00 15.37 292 PHE A CA 1
ATOM 2194 C C . PHE A 1 292 ? 1.581 66.978 26.636 1.00 16.74 292 PHE A C 1
ATOM 2195 O O . PHE A 1 292 ? 0.770 66.063 26.816 1.00 15.53 292 PHE A O 1
ATOM 2203 N N . ILE A 1 293 ? 2.170 67.205 25.465 1.00 14.89 293 ILE A N 1
ATOM 2204 C CA . ILE A 1 293 ? 1.877 66.395 24.283 1.00 14.39 293 ILE A CA 1
ATOM 2205 C C . ILE A 1 293 ? 3.163 65.918 23.613 1.00 14.96 293 ILE A C 1
ATOM 2206 O O . ILE A 1 293 ? 4.084 66.703 23.404 1.00 13.20 293 ILE A O 1
ATOM 2211 N N . THR A 1 294 ? 3.228 64.628 23.284 1.00 13.74 294 THR A N 1
ATOM 2212 C CA . THR A 1 294 ? 4.406 64.074 22.616 1.00 12.58 294 THR A CA 1
ATOM 2213 C C . THR A 1 294 ? 4.086 63.809 21.151 1.00 14.00 294 THR A C 1
ATOM 2214 O O . THR A 1 294 ? 2.938 63.536 20.799 1.00 12.64 294 THR A O 1
ATOM 2218 N N . GLY A 1 295 ? 5.105 63.886 20.300 1.00 14.17 295 GLY A N 1
ATOM 2219 C CA . GLY A 1 295 ? 4.902 63.637 18.883 1.00 13.73 295 GLY A CA 1
ATOM 2220 C C . GLY A 1 295 ? 6.212 63.745 18.134 1.00 14.31 295 GLY A C 1
ATOM 2221 O O . GLY A 1 295 ? 6.832 64.807 18.107 1.00 13.47 295 GLY A O 1
ATOM 2222 N N . GLY A 1 296 ? 6.649 62.644 17.531 1.00 12.35 296 GLY A N 1
ATOM 2223 C CA . GLY A 1 296 ? 7.902 62.669 16.799 1.00 13.14 296 GLY A CA 1
ATOM 2224 C C . GLY A 1 296 ? 9.069 63.204 17.610 1.00 13.86 296 GLY A C 1
ATOM 2225 O O . GLY A 1 296 ? 9.274 62.820 18.759 1.00 11.96 296 GLY A O 1
ATOM 2226 N N . PRO A 1 297 ? 9.854 64.119 17.038 1.00 12.97 297 PRO A N 1
ATOM 2227 C CA . PRO A 1 297 ? 11.003 64.675 17.757 1.00 13.04 297 PRO A CA 1
ATOM 2228 C C . PRO A 1 297 ? 10.631 65.581 18.930 1.00 15.83 297 PRO A C 1
ATOM 2229 O O . PRO A 1 297 ? 11.503 65.980 19.704 1.00 14.30 297 PRO A O 1
ATOM 2233 N N . CYS A 1 298 ? 9.343 65.865 19.087 1.00 14.27 298 CYS A N 1
ATOM 2234 C CA . CYS A 1 298 ? 8.911 66.823 20.097 1.00 17.40 298 CYS A CA 1
ATOM 2235 C C . CYS A 1 298 ? 8.131 66.475 21.349 1.00 17.00 298 CYS A C 1
ATOM 2236 O O . CYS A 1 298 ? 7.434 65.466 21.439 1.00 16.28 298 CYS A O 1
ATOM 2239 N N . LEU A 1 299 ? 8.240 67.399 22.300 1.00 16.56 299 LEU A N 1
ATOM 2240 C CA . LEU A 1 299 ? 7.498 67.373 23.551 1.00 16.13 299 LEU A CA 1
ATOM 2241 C C . LEU A 1 299 ? 6.917 68.792 23.543 1.00 17.80 299 LEU A C 1
ATOM 2242 O O . LEU A 1 299 ? 7.663 69.773 23.608 1.00 16.86 299 LEU A O 1
ATOM 2247 N N . TRP A 1 300 ? 5.601 68.901 23.411 1.00 14.43 300 TRP A N 1
ATOM 2248 C CA . TRP A 1 300 ? 4.951 70.210 23.396 1.00 16.57 300 TRP A CA 1
ATOM 2249 C C . TRP A 1 300 ? 4.198 70.410 24.705 1.00 16.51 300 TRP A C 1
ATOM 2250 O O . TRP A 1 300 ? 3.956 69.458 25.446 1.00 15.87 300 TRP A O 1
ATOM 2261 N N . MET A 1 301 ? 3.819 71.651 24.994 1.00 14.84 301 MET A N 1
ATOM 2262 C CA . MET A 1 301 ? 3.072 71.921 26.215 1.00 14.96 301 MET A CA 1
ATOM 2263 C C . MET A 1 301 ? 2.096 73.071 26.023 1.00 16.66 301 MET A C 1
ATOM 2264 O O . MET A 1 301 ? 2.408 74.057 25.359 1.00 15.59 301 MET A O 1
ATOM 2269 N N . LEU A 1 302 ? 0.908 72.922 26.600 1.00 16.43 302 LEU A N 1
ATOM 2270 C CA . LEU A 1 302 ? -0.132 73.940 26.517 1.00 16.49 302 LEU A CA 1
ATOM 2271 C C . LEU A 1 302 ? -0.451 74.400 27.936 1.00 17.75 302 LEU A C 1
ATOM 2272 O O . LEU A 1 302 ? -1.079 73.676 28.712 1.00 16.12 302 LEU A O 1
ATOM 2277 N N . PRO A 1 303 ? -0.027 75.621 28.292 1.00 18.72 303 PRO A N 1
ATOM 2278 C CA . PRO A 1 303 ? -0.274 76.160 29.630 1.00 19.64 303 PRO A CA 1
ATOM 2279 C C . PRO A 1 303 ? -1.654 76.797 29.742 1.00 19.51 303 PRO A C 1
ATOM 2280 O O . PRO A 1 303 ? -1.952 77.781 29.071 1.00 21.26 303 PRO A O 1
ATOM 2284 N N . LEU A 1 304 ? -2.490 76.228 30.600 1.00 20.39 304 LEU A N 1
ATOM 2285 C CA . LEU A 1 304 ? -3.841 76.732 30.782 1.00 19.65 304 LEU A CA 1
ATOM 2286 C C . LEU A 1 304 ? -3.884 77.870 31.784 1.00 21.68 304 LEU A C 1
ATOM 2287 O O . LEU A 1 304 ? -3.037 77.966 32.669 1.00 21.79 304 LEU A O 1
ATOM 2292 N N . PRO A 1 305 ? -4.872 78.761 31.646 1.00 22.60 305 PRO A N 1
ATOM 2293 C CA . PRO A 1 305 ? -4.983 79.879 32.582 1.00 24.28 305 PRO A CA 1
ATOM 2294 C C . PRO A 1 305 ? -5.574 79.400 33.909 1.00 25.34 305 PRO A C 1
ATOM 2295 O O . PRO A 1 305 ? -6.156 78.291 33.931 1.00 26.83 305 PRO A O 1
ATOM 2300 N N . CYS B 1 5 ? 19.785 39.236 18.037 1.00 28.52 5 CYS B N 1
ATOM 2301 C CA . CYS B 1 5 ? 18.493 39.678 17.436 1.00 26.03 5 CYS B CA 1
ATOM 2302 C C . CYS B 1 5 ? 18.577 39.850 15.916 1.00 23.75 5 CYS B C 1
ATOM 2303 O O . CYS B 1 5 ? 19.386 40.630 15.419 1.00 22.95 5 CYS B O 1
ATOM 2306 N N . ARG B 1 6 ? 17.739 39.113 15.187 1.00 22.33 6 ARG B N 1
ATOM 2307 C CA . ARG B 1 6 ? 17.691 39.188 13.723 1.00 21.60 6 ARG B CA 1
ATOM 2308 C C . ARG B 1 6 ? 16.662 40.254 13.336 1.00 20.86 6 ARG B C 1
ATOM 2309 O O . ARG B 1 6 ? 15.487 40.133 13.679 1.00 21.24 6 ARG B O 1
ATOM 2317 N N . VAL B 1 7 ? 17.096 41.294 12.625 1.00 19.49 7 VAL B N 1
ATOM 2318 C CA . VAL B 1 7 ? 16.182 42.362 12.230 1.00 19.21 7 VAL B CA 1
ATOM 2319 C C . VAL B 1 7 ? 15.625 42.255 10.801 1.00 21.42 7 VAL B C 1
ATOM 2320 O O . VAL B 1 7 ? 14.684 42.969 10.437 1.00 18.69 7 VAL B O 1
ATOM 2324 N N . ARG B 1 8 ? 16.204 41.367 9.992 1.00 19.59 8 ARG B N 1
ATOM 2325 C CA . ARG B 1 8 ? 15.703 41.127 8.635 1.00 19.97 8 ARG B CA 1
ATOM 2326 C C . ARG B 1 8 ? 15.903 39.657 8.307 1.00 20.21 8 ARG B C 1
ATOM 2327 O O . ARG B 1 8 ? 17.009 39.138 8.434 1.00 18.84 8 ARG B O 1
ATOM 2335 N N . PRO B 1 9 ? 14.834 38.964 7.895 1.00 20.63 9 PRO B N 1
ATOM 2336 C CA . PRO B 1 9 ? 14.981 37.543 7.562 1.00 22.77 9 PRO B CA 1
ATOM 2337 C C . PRO B 1 9 ? 15.783 37.376 6.275 1.00 21.89 9 PRO B C 1
ATOM 2338 O O . PRO B 1 9 ? 15.911 38.313 5.490 1.00 22.09 9 PRO B O 1
ATOM 2342 N N . ALA B 1 10 ? 16.329 36.185 6.061 1.00 20.42 10 ALA B N 1
ATOM 2343 C CA . ALA B 1 10 ? 17.084 35.931 4.844 1.00 23.25 10 ALA B CA 1
ATOM 2344 C C . ALA B 1 10 ? 16.111 36.144 3.685 1.00 20.17 10 ALA B C 1
ATOM 2345 O O . ALA B 1 10 ? 14.909 35.943 3.832 1.00 24.77 10 ALA B O 1
ATOM 2347 N N . GLY B 1 11 ? 16.623 36.560 2.536 1.00 22.76 11 GLY B N 1
ATOM 2348 C CA . GLY B 1 11 ? 15.750 36.789 1.402 1.00 22.79 11 GLY B CA 1
ATOM 2349 C C . GLY B 1 11 ? 16.412 37.660 0.357 1.00 24.77 11 GLY B C 1
ATOM 2350 O O . GLY B 1 11 ? 17.353 38.394 0.668 1.00 25.78 11 GLY B O 1
ATOM 2351 N N . PRO B 1 12 ? 15.940 37.609 -0.896 1.00 24.71 12 PRO B N 1
ATOM 2352 C CA . PRO B 1 12 ? 16.529 38.418 -1.965 1.00 24.24 12 PRO B CA 1
ATOM 2353 C C . PRO B 1 12 ? 16.317 39.919 -1.795 1.00 23.90 12 PRO B C 1
ATOM 2354 O O . PRO B 1 12 ? 15.362 40.363 -1.153 1.00 23.86 12 PRO B O 1
ATOM 2358 N N . ALA B 1 13 ? 17.226 40.695 -2.375 1.00 25.59 13 ALA B N 1
ATOM 2359 C CA . ALA B 1 13 ? 17.149 42.144 -2.307 1.00 25.19 13 ALA B CA 1
ATOM 2360 C C . ALA B 1 13 ? 16.091 42.625 -3.285 1.00 26.78 13 ALA B C 1
ATOM 2361 O O . ALA B 1 13 ? 15.723 41.915 -4.221 1.00 29.25 13 ALA B O 1
ATOM 2363 N N . VAL B 1 14 ? 15.591 43.829 -3.055 1.00 25.73 14 VAL B N 1
ATOM 2364 C CA . VAL B 1 14 ? 14.580 44.419 -3.919 1.00 25.86 14 VAL B CA 1
ATOM 2365 C C . VAL B 1 14 ? 15.163 45.653 -4.595 1.00 24.56 14 VAL B C 1
ATOM 2366 O O . VAL B 1 14 ? 15.865 46.438 -3.965 1.00 26.34 14 VAL B O 1
ATOM 2370 N N . PRO B 1 15 ? 14.888 45.836 -5.894 1.00 24.40 15 PRO B N 1
ATOM 2371 C CA . PRO B 1 15 ? 15.422 47.010 -6.591 1.00 22.34 15 PRO B CA 1
ATOM 2372 C C . PRO B 1 15 ? 15.069 48.309 -5.859 1.00 23.59 15 PRO B C 1
ATOM 2373 O O . PRO B 1 15 ? 13.970 48.442 -5.308 1.00 21.79 15 PRO B O 1
ATOM 2377 N N . ALA B 1 16 ? 16.005 49.254 -5.846 1.00 20.99 16 ALA B N 1
ATOM 2378 C CA . ALA B 1 16 ? 15.780 50.539 -5.193 1.00 21.43 16 ALA B CA 1
ATOM 2379 C C . ALA B 1 16 ? 14.990 51.440 -6.132 1.00 22.46 16 ALA B C 1
ATOM 2380 O O . ALA B 1 16 ? 15.150 51.373 -7.351 1.00 23.47 16 ALA B O 1
ATOM 2382 N N . ASP B 1 17 ? 14.139 52.287 -5.564 1.00 22.71 17 ASP B N 1
ATOM 2383 C CA . ASP B 1 17 ? 13.339 53.190 -6.373 1.00 23.59 17 ASP B CA 1
ATOM 2384 C C . ASP B 1 17 ? 14.091 54.482 -6.654 1.00 22.20 17 ASP B C 1
ATOM 2385 O O . ASP B 1 17 ? 13.964 55.463 -5.922 1.00 23.11 17 ASP B O 1
ATOM 2390 N N . CYS B 1 18 ? 14.874 54.468 -7.730 1.00 21.09 18 CYS B N 1
ATOM 2391 C CA . CYS B 1 18 ? 15.665 55.620 -8.144 1.00 21.25 18 CYS B CA 1
ATOM 2392 C C . CYS B 1 18 ? 16.052 55.483 -9.615 1.00 20.19 18 CYS B C 1
ATOM 2393 O O . CYS B 1 18 ? 15.916 54.404 -10.197 1.00 20.82 18 CYS B O 1
ATOM 2396 N N . ASP B 1 19 ? 16.529 56.571 -10.214 1.00 19.78 19 ASP B N 1
ATOM 2397 C CA . ASP B 1 19 ? 16.943 56.546 -11.618 1.00 23.19 19 ASP B CA 1
ATOM 2398 C C . ASP B 1 19 ? 18.267 55.801 -11.787 1.00 21.98 19 ASP B C 1
ATOM 2399 O O . ASP B 1 19 ? 19.113 55.816 -10.895 1.00 22.79 19 ASP B O 1
ATOM 2404 N N . PRO B 1 20 ? 18.461 55.136 -12.939 1.00 22.66 20 PRO B N 1
ATOM 2405 C CA . PRO B 1 20 ? 19.697 54.396 -13.214 1.00 23.58 20 PRO B CA 1
ATOM 2406 C C . PRO B 1 20 ? 20.887 55.356 -13.268 1.00 23.80 20 PRO B C 1
ATOM 2407 O O . PRO B 1 20 ? 20.717 56.559 -13.478 1.00 25.43 20 PRO B O 1
ATOM 2411 N N . PRO B 1 21 ? 22.110 54.834 -13.092 1.00 24.38 21 PRO B N 1
ATOM 2412 C CA . PRO B 1 21 ? 23.334 55.641 -13.117 1.00 24.27 21 PRO B CA 1
ATOM 2413 C C . PRO B 1 21 ? 23.484 56.563 -14.323 1.00 25.95 21 PRO B C 1
ATOM 2414 O O . PRO B 1 21 ? 23.082 56.221 -15.440 1.00 25.56 21 PRO B O 1
ATOM 2418 N N . ARG B 1 22 ? 24.064 57.737 -14.071 1.00 26.22 22 ARG B N 1
ATOM 2419 C CA . ARG B 1 22 ? 24.307 58.757 -15.092 1.00 28.25 22 ARG B CA 1
ATOM 2420 C C . ARG B 1 22 ? 25.802 58.693 -15.400 1.00 27.44 22 ARG B C 1
ATOM 2421 O O . ARG B 1 22 ? 26.602 59.321 -14.700 1.00 28.93 22 ARG B O 1
ATOM 2429 N N . ILE B 1 23 ? 26.186 57.959 -16.442 1.00 29.23 23 ILE B N 1
ATOM 2430 C CA . ILE B 1 23 ? 27.609 57.808 -16.757 1.00 26.61 23 ILE B CA 1
ATOM 2431 C C . ILE B 1 23 ? 28.175 58.592 -17.937 1.00 28.74 23 ILE B C 1
ATOM 2432 O O . ILE B 1 23 ? 27.687 58.502 -19.065 1.00 29.37 23 ILE B O 1
ATOM 2437 N N . THR B 1 24 ? 29.235 59.345 -17.655 1.00 29.85 24 THR B N 1
ATOM 2438 C CA . THR B 1 24 ? 29.919 60.148 -18.658 1.00 30.21 24 THR B CA 1
ATOM 2439 C C . THR B 1 24 ? 31.116 59.386 -19.223 1.00 29.27 24 THR B C 1
ATOM 2440 O O . THR B 1 24 ? 31.141 59.026 -20.402 1.00 33.09 24 THR B O 1
ATOM 2444 N N . HIS B 1 25 ? 32.094 59.127 -18.363 1.00 30.93 25 HIS B N 1
ATOM 2445 C CA . HIS B 1 25 ? 33.315 58.426 -18.746 1.00 27.15 25 HIS B CA 1
ATOM 2446 C C . HIS B 1 25 ? 33.059 57.002 -19.224 1.00 27.62 25 HIS B C 1
ATOM 2447 O O . HIS B 1 25 ? 32.313 56.249 -18.595 1.00 27.50 25 HIS B O 1
ATOM 2454 N N . ALA B 1 26 ? 33.701 56.629 -20.327 1.00 25.25 26 ALA B N 1
ATOM 2455 C CA . ALA B 1 26 ? 33.551 55.292 -20.891 1.00 24.43 26 ALA B CA 1
ATOM 2456 C C . ALA B 1 26 ? 34.081 54.215 -19.940 1.00 24.70 26 ALA B C 1
ATOM 2457 O O . ALA B 1 26 ? 33.541 53.109 -19.882 1.00 25.21 26 ALA B O 1
ATOM 2459 N N . ALA B 1 27 ? 35.136 54.542 -19.199 1.00 25.05 27 ALA B N 1
ATOM 2460 C CA . ALA B 1 27 ? 35.730 53.600 -18.254 1.00 25.47 27 ALA B CA 1
ATOM 2461 C C . ALA B 1 27 ? 34.755 53.240 -17.134 1.00 23.91 27 ALA B C 1
ATOM 2462 O O . ALA B 1 27 ? 34.680 52.084 -16.719 1.00 25.42 27 ALA B O 1
ATOM 2464 N N . LEU B 1 28 ? 34.012 54.225 -16.639 1.00 25.94 28 LEU B N 1
ATOM 2465 C CA . LEU B 1 28 ? 33.043 53.958 -15.578 1.00 24.34 28 LEU B CA 1
ATOM 2466 C C . LEU B 1 28 ? 31.843 53.210 -16.156 1.00 25.35 28 LEU B C 1
ATOM 2467 O O . LEU B 1 28 ? 31.253 52.359 -15.490 1.00 23.99 28 LEU B O 1
ATOM 2472 N N . ALA B 1 29 ? 31.486 53.527 -17.399 1.00 26.45 29 ALA B N 1
ATOM 2473 C CA . ALA B 1 29 ? 30.360 52.874 -18.053 1.00 24.84 29 ALA B CA 1
ATOM 2474 C C . ALA B 1 29 ? 30.624 51.376 -18.115 1.00 24.89 29 ALA B C 1
ATOM 2475 O O . ALA B 1 29 ? 29.729 50.568 -17.874 1.00 25.91 29 ALA B O 1
ATOM 2477 N N . ALA B 1 30 ? 31.862 51.011 -18.436 1.00 26.07 30 ALA B N 1
ATOM 2478 C CA . ALA B 1 30 ? 32.248 49.609 -18.518 1.00 25.82 30 ALA B CA 1
ATOM 2479 C C . ALA B 1 30 ? 32.219 48.945 -17.143 1.00 25.73 30 ALA B C 1
ATOM 2480 O O . ALA B 1 30 ? 31.841 47.778 -17.015 1.00 27.18 30 ALA B O 1
ATOM 2482 N N . ARG B 1 31 ? 32.615 49.692 -16.114 1.00 26.01 31 ARG B N 1
ATOM 2483 C CA . ARG B 1 31 ? 32.646 49.166 -14.749 1.00 25.59 31 ARG B CA 1
ATOM 2484 C C . ARG B 1 31 ? 31.253 48.854 -14.195 1.00 25.18 31 ARG B C 1
ATOM 2485 O O . ARG B 1 31 ? 31.062 47.842 -13.515 1.00 26.81 31 ARG B O 1
ATOM 2493 N N . LEU B 1 32 ? 30.285 49.718 -14.493 1.00 25.14 32 LEU B N 1
ATOM 2494 C CA . LEU B 1 32 ? 28.923 49.550 -13.995 1.00 24.60 32 LEU B CA 1
ATOM 2495 C C . LEU B 1 32 ? 27.991 48.747 -14.896 1.00 24.46 32 LEU B C 1
ATOM 2496 O O . LEU B 1 32 ? 27.027 48.148 -14.418 1.00 24.26 32 LEU B O 1
ATOM 2501 N N . GLY B 1 33 ? 28.268 48.739 -16.196 1.00 25.48 33 GLY B N 1
ATOM 2502 C CA . GLY B 1 33 ? 27.405 48.015 -17.109 1.00 25.91 33 GLY B CA 1
ATOM 2503 C C . GLY B 1 33 ? 25.974 48.487 -16.919 1.00 24.33 33 GLY B C 1
ATOM 2504 O O . GLY B 1 33 ? 25.726 49.687 -16.847 1.00 26.60 33 GLY B O 1
ATOM 2505 N N . ASP B 1 34 ? 25.033 47.555 -16.824 1.00 25.74 34 ASP B N 1
ATOM 2506 C CA . ASP B 1 34 ? 23.636 47.924 -16.636 1.00 24.34 34 ASP B CA 1
ATOM 2507 C C . ASP B 1 34 ? 23.194 47.634 -15.208 1.00 22.96 34 ASP B C 1
ATOM 2508 O O . ASP B 1 34 ? 22.029 47.347 -14.951 1.00 23.93 34 ASP B O 1
ATOM 2513 N N . ALA B 1 35 ? 24.145 47.719 -14.283 1.00 23.49 35 ALA B N 1
ATOM 2514 C CA . ALA B 1 35 ? 23.880 47.482 -12.866 1.00 22.07 35 ALA B CA 1
ATOM 2515 C C . ALA B 1 35 ? 22.766 48.389 -12.356 1.00 20.54 35 ALA B C 1
ATOM 2516 O O . ALA B 1 35 ? 22.666 49.546 -12.760 1.00 20.94 35 ALA B O 1
ATOM 2518 N N . ARG B 1 36 ? 21.940 47.859 -11.460 1.00 21.89 36 ARG B N 1
ATOM 2519 C CA . ARG B 1 36 ? 20.839 48.619 -10.876 1.00 20.89 36 ARG B CA 1
ATOM 2520 C C . ARG B 1 36 ? 20.889 48.527 -9.355 1.00 21.86 36 ARG B C 1
ATOM 2521 O O . ARG B 1 36 ? 21.064 47.444 -8.794 1.00 21.59 36 ARG B O 1
ATOM 2529 N N . LEU B 1 37 ? 20.722 49.670 -8.695 1.00 21.89 37 LEU B N 1
ATOM 2530 C CA . LEU B 1 37 ? 20.775 49.738 -7.236 1.00 19.83 37 LEU B CA 1
ATOM 2531 C C . LEU B 1 37 ? 19.710 48.874 -6.569 1.00 20.79 37 LEU B C 1
ATOM 2532 O O . LEU B 1 37 ? 18.569 48.803 -7.032 1.00 20.63 37 LEU B O 1
ATOM 2537 N N . LEU B 1 38 ? 20.097 48.226 -5.473 1.00 19.52 38 LEU B N 1
ATOM 2538 C CA . LEU B 1 38 ? 19.207 47.357 -4.713 1.00 19.70 38 LEU B CA 1
ATOM 2539 C C . LEU B 1 38 ? 19.106 47.846 -3.275 1.00 20.32 38 LEU B C 1
ATOM 2540 O O . LEU B 1 38 ? 20.004 48.520 -2.776 1.00 19.62 38 LEU B O 1
ATOM 2545 N N . THR B 1 39 ? 18.005 47.502 -2.619 1.00 19.04 39 THR B N 1
ATOM 2546 C CA . THR B 1 39 ? 17.795 47.874 -1.226 1.00 18.49 39 THR B CA 1
ATOM 2547 C C . THR B 1 39 ? 18.003 46.615 -0.395 1.00 20.16 39 THR B C 1
ATOM 2548 O O . THR B 1 39 ? 17.307 45.620 -0.593 1.00 20.00 39 THR B O 1
ATOM 2552 N N . LEU B 1 40 ? 18.960 46.656 0.528 1.00 18.83 40 LEU B N 1
ATOM 2553 C CA . LEU B 1 40 ? 19.248 45.502 1.377 1.00 18.42 40 LEU B CA 1
ATOM 2554 C C . LEU B 1 40 ? 18.579 45.601 2.743 1.00 19.38 40 LEU B C 1
ATOM 2555 O O . LEU B 1 40 ? 18.336 44.589 3.393 1.00 16.25 40 LEU B O 1
ATOM 2560 N N . TYR B 1 41 ? 18.292 46.824 3.177 1.00 17.38 41 TYR B N 1
ATOM 2561 C CA . TYR B 1 41 ? 17.655 47.045 4.473 1.00 16.54 41 TYR B CA 1
ATOM 2562 C C . TYR B 1 41 ? 17.063 48.442 4.433 1.00 14.36 41 TYR B C 1
ATOM 2563 O O . TYR B 1 41 ? 17.633 49.328 3.803 1.00 14.38 41 TYR B O 1
ATOM 2572 N N . ASP B 1 42 ? 15.920 48.643 5.085 1.00 15.32 42 ASP B N 1
ATOM 2573 C CA . ASP B 1 42 ? 15.301 49.965 5.094 1.00 17.81 42 ASP B CA 1
ATOM 2574 C C . ASP B 1 42 ? 14.562 50.267 6.393 1.00 17.39 42 ASP B C 1
ATOM 2575 O O . ASP B 1 42 ? 13.659 51.106 6.421 1.00 16.87 42 ASP B O 1
ATOM 2580 N N . GLN B 1 43 ? 14.981 49.611 7.472 1.00 14.86 43 GLN B N 1
ATOM 2581 C CA . GLN B 1 43 ? 14.342 49.775 8.770 1.00 15.99 43 GLN B CA 1
ATOM 2582 C C . GLN B 1 43 ? 15.178 50.477 9.835 1.00 14.56 43 GLN B C 1
ATOM 2583 O O . GLN B 1 43 ? 14.822 50.458 11.017 1.00 14.09 43 GLN B O 1
ATOM 2589 N N . ALA B 1 44 ? 16.282 51.088 9.426 1.00 12.45 44 ALA B N 1
ATOM 2590 C CA . ALA B 1 44 ? 17.132 51.820 10.367 1.00 14.30 44 ALA B CA 1
ATOM 2591 C C . ALA B 1 44 ? 16.623 53.257 10.421 1.00 13.51 44 ALA B C 1
ATOM 2592 O O . ALA B 1 44 ? 15.606 53.577 9.816 1.00 13.65 44 ALA B O 1
ATOM 2594 N N . THR B 1 45 ? 17.323 54.116 11.152 1.00 13.48 45 THR B N 1
ATOM 2595 C CA . THR B 1 45 ? 16.938 55.521 11.216 1.00 13.95 45 THR B CA 1
ATOM 2596 C C . THR B 1 45 ? 18.030 56.368 10.567 1.00 14.03 45 THR B C 1
ATOM 2597 O O . THR B 1 45 ? 17.749 57.204 9.704 1.00 15.87 45 THR B O 1
ATOM 2601 N N . TRP B 1 46 ? 19.281 56.134 10.956 1.00 14.48 46 TRP B N 1
ATOM 2602 C CA . TRP B 1 46 ? 20.398 56.900 10.407 1.00 14.48 46 TRP B CA 1
ATOM 2603 C C . TRP B 1 46 ? 21.591 55.987 10.123 1.00 14.41 46 TRP B C 1
ATOM 2604 O O . TRP B 1 46 ? 22.488 55.848 10.955 1.00 14.18 46 TRP B O 1
ATOM 2615 N N . SER B 1 47 ? 21.596 55.377 8.940 1.00 13.64 47 SER B N 1
ATOM 2616 C CA . SER B 1 47 ? 22.658 54.448 8.552 1.00 13.69 47 SER B CA 1
ATOM 2617 C C . SER B 1 47 ? 23.986 55.143 8.293 1.00 16.38 47 SER B C 1
ATOM 2618 O O . SER B 1 47 ? 24.042 56.178 7.628 1.00 13.33 47 SER B O 1
ATOM 2621 N N . GLU B 1 48 ? 25.055 54.544 8.814 1.00 12.95 48 GLU B N 1
ATOM 2622 C CA . GLU B 1 48 ? 26.399 55.103 8.703 1.00 15.79 48 GLU B CA 1
ATOM 2623 C C . GLU B 1 48 ? 27.496 54.044 8.685 1.00 15.09 48 GLU B C 1
ATOM 2624 O O . GLU B 1 48 ? 27.251 52.866 8.947 1.00 14.55 48 GLU B O 1
ATOM 2630 N N . GLY B 1 49 ? 28.704 54.514 8.386 1.00 15.08 49 GLY B N 1
ATOM 2631 C CA . GLY B 1 49 ? 29.909 53.699 8.384 1.00 15.55 49 GLY B CA 1
ATOM 2632 C C . GLY B 1 49 ? 29.914 52.249 7.942 1.00 17.51 49 GLY B C 1
ATOM 2633 O O . GLY B 1 49 ? 30.166 51.353 8.754 1.00 16.45 49 GLY B O 1
ATOM 2634 N N . PRO B 1 50 ? 29.662 51.981 6.656 1.00 17.05 50 PRO B N 1
ATOM 2635 C CA . PRO B 1 50 ? 29.658 50.605 6.154 1.00 17.99 50 PRO B CA 1
ATOM 2636 C C . PRO B 1 50 ? 31.095 50.088 6.032 1.00 17.89 50 PRO B C 1
ATOM 2637 O O . PRO B 1 50 ? 31.981 50.813 5.599 1.00 16.55 50 PRO B O 1
ATOM 2641 N N . ALA B 1 51 ? 31.325 48.842 6.426 1.00 15.21 51 ALA B N 1
ATOM 2642 C CA . ALA B 1 51 ? 32.659 48.263 6.339 1.00 17.62 51 ALA B CA 1
ATOM 2643 C C . ALA B 1 51 ? 32.526 46.773 6.081 1.00 18.53 51 ALA B C 1
ATOM 2644 O O . ALA B 1 51 ? 31.857 46.076 6.834 1.00 17.68 51 ALA B O 1
ATOM 2646 N N . TRP B 1 52 ? 33.154 46.289 5.010 1.00 18.04 52 TRP B N 1
ATOM 2647 C CA . TRP B 1 52 ? 33.094 44.868 4.678 1.00 19.33 52 TRP B CA 1
ATOM 2648 C C . TRP B 1 52 ? 33.970 44.078 5.645 1.00 19.82 52 TRP B C 1
ATOM 2649 O O . TRP B 1 52 ? 35.135 44.418 5.860 1.00 21.38 52 TRP B O 1
ATOM 2660 N N . TRP B 1 53 ? 33.397 43.026 6.223 1.00 21.12 53 TRP B N 1
ATOM 2661 C CA . TRP B 1 53 ? 34.093 42.178 7.187 1.00 21.01 53 TRP B CA 1
ATOM 2662 C C . TRP B 1 53 ? 34.323 40.806 6.544 1.00 22.02 53 TRP B C 1
ATOM 2663 O O . TRP B 1 53 ? 33.505 39.897 6.676 1.00 21.44 53 TRP B O 1
ATOM 2674 N N . GLU B 1 54 ? 35.444 40.684 5.838 1.00 22.61 54 GLU B N 1
ATOM 2675 C CA . GLU B 1 54 ? 35.818 39.461 5.127 1.00 22.85 54 GLU B CA 1
ATOM 2676 C C . GLU B 1 54 ? 35.738 38.186 5.963 1.00 23.65 54 GLU B C 1
ATOM 2677 O O . GLU B 1 54 ? 35.217 37.167 5.505 1.00 24.14 54 GLU B O 1
ATOM 2683 N N . ALA B 1 55 ? 36.247 38.245 7.188 1.00 24.08 55 ALA B N 1
ATOM 2684 C CA . ALA B 1 55 ? 36.244 37.087 8.075 1.00 24.44 55 ALA B CA 1
ATOM 2685 C C . ALA B 1 55 ? 34.846 36.513 8.289 1.00 24.02 55 ALA B C 1
ATOM 2686 O O . ALA B 1 55 ? 34.689 35.315 8.528 1.00 26.81 55 ALA B O 1
ATOM 2688 N N . GLN B 1 56 ? 33.830 37.367 8.191 1.00 24.90 56 GLN B N 1
ATOM 2689 C CA . GLN B 1 56 ? 32.445 36.949 8.382 1.00 23.27 56 GLN B CA 1
ATOM 2690 C C . GLN B 1 56 ? 31.617 37.131 7.116 1.00 22.53 56 GLN B C 1
ATOM 2691 O O . GLN B 1 56 ? 30.405 36.899 7.128 1.00 23.71 56 GLN B O 1
ATOM 2697 N N . ARG B 1 57 ? 32.277 37.535 6.031 1.00 22.97 57 ARG B N 1
ATOM 2698 C CA . ARG B 1 57 ? 31.603 37.794 4.763 1.00 22.44 57 ARG B CA 1
ATOM 2699 C C . ARG B 1 57 ? 30.326 38.565 5.080 1.00 20.64 57 ARG B C 1
ATOM 2700 O O . ARG B 1 57 ? 29.243 38.242 4.596 1.00 21.55 57 ARG B O 1
ATOM 2708 N N . THR B 1 58 ? 30.479 39.592 5.910 1.00 20.98 58 THR B N 1
ATOM 2709 C CA . THR B 1 58 ? 29.361 40.424 6.337 1.00 20.38 58 THR B CA 1
ATOM 2710 C C . THR B 1 58 ? 29.635 41.913 6.137 1.00 20.56 58 THR B C 1
ATOM 2711 O O . THR B 1 58 ? 30.758 42.382 6.328 1.00 20.67 58 THR B O 1
ATOM 2715 N N . LEU B 1 59 ? 28.607 42.655 5.747 1.00 18.69 59 LEU B N 1
ATOM 2716 C CA . LEU B 1 59 ? 28.750 44.093 5.574 1.00 17.60 59 LEU B CA 1
ATOM 2717 C C . LEU B 1 59 ? 28.277 44.698 6.892 1.00 18.29 59 LEU B C 1
ATOM 2718 O O . LEU B 1 59 ? 27.100 44.590 7.249 1.00 16.38 59 LEU B O 1
ATOM 2723 N N . VAL B 1 60 ? 29.206 45.312 7.615 1.00 16.04 60 VAL B N 1
ATOM 2724 C CA . VAL B 1 60 ? 28.923 45.928 8.908 1.00 15.17 60 VAL B CA 1
ATOM 2725 C C . VAL B 1 60 ? 28.620 47.413 8.755 1.00 15.08 60 VAL B C 1
ATOM 2726 O O . VAL B 1 60 ? 29.288 48.108 8.005 1.00 14.75 60 VAL B O 1
ATOM 2730 N N . TRP B 1 61 ? 27.606 47.901 9.455 1.00 15.96 61 TRP B N 1
ATOM 2731 C CA . TRP B 1 61 ? 27.306 49.321 9.385 1.00 15.48 61 TRP B CA 1
ATOM 2732 C C . TRP B 1 61 ? 26.468 49.680 10.593 1.00 15.32 61 TRP B C 1
ATOM 2733 O O . TRP B 1 61 ? 25.885 48.809 11.234 1.00 16.42 61 TRP B O 1
ATOM 2744 N N . SER B 1 62 ? 26.431 50.950 10.958 1.00 14.66 62 SER B N 1
ATOM 2745 C CA . SER B 1 62 ? 25.626 51.252 12.119 1.00 15.39 62 SER B CA 1
ATOM 2746 C C . SER B 1 62 ? 24.438 52.131 11.866 1.00 15.86 62 SER B C 1
ATOM 2747 O O . SER B 1 62 ? 24.357 52.834 10.859 1.00 15.15 62 SER B O 1
ATOM 2750 N N . ASP B 1 63 ? 23.476 52.011 12.773 1.00 14.46 63 ASP B N 1
ATOM 2751 C CA . ASP B 1 63 ? 22.291 52.836 12.751 1.00 14.77 63 ASP B CA 1
ATOM 2752 C C . ASP B 1 63 ? 22.641 53.735 13.920 1.00 13.05 63 ASP B C 1
ATOM 2753 O O . ASP B 1 63 ? 22.416 53.389 15.075 1.00 14.70 63 ASP B O 1
ATOM 2758 N N . LEU B 1 64 ? 23.258 54.869 13.605 1.00 14.50 64 LEU B N 1
ATOM 2759 C CA . LEU B 1 64 ? 23.700 55.818 14.614 1.00 14.76 64 LEU B CA 1
ATOM 2760 C C . LEU B 1 64 ? 22.605 56.237 15.585 1.00 15.50 64 LEU B C 1
ATOM 2761 O O . LEU B 1 64 ? 22.788 56.182 16.804 1.00 13.67 64 LEU B O 1
ATOM 2766 N N . VAL B 1 65 ? 21.466 56.651 15.048 1.00 12.63 65 VAL B N 1
ATOM 2767 C CA . VAL B 1 65 ? 20.359 57.106 15.879 1.00 14.67 65 VAL B CA 1
ATOM 2768 C C . VAL B 1 65 ? 19.672 55.979 16.649 1.00 14.46 65 VAL B C 1
ATOM 2769 O O . VAL B 1 65 ? 19.230 56.179 17.783 1.00 12.14 65 VAL B O 1
ATOM 2773 N N . GLY B 1 66 ? 19.603 54.799 16.034 1.00 12.31 66 GLY B N 1
ATOM 2774 C CA . GLY B 1 66 ? 18.984 53.647 16.672 1.00 12.00 66 GLY B CA 1
ATOM 2775 C C . GLY B 1 66 ? 19.941 52.929 17.608 1.00 12.93 66 GLY B C 1
ATOM 2776 O O . GLY B 1 66 ? 19.586 51.930 18.239 1.00 11.93 66 GLY B O 1
ATOM 2777 N N . ARG B 1 67 ? 21.168 53.429 17.677 1.00 12.38 67 ARG B N 1
ATOM 2778 C CA . ARG B 1 67 ? 22.185 52.882 18.567 1.00 13.24 67 ARG B CA 1
ATOM 2779 C C . ARG B 1 67 ? 22.433 51.393 18.414 1.00 15.42 67 ARG B C 1
ATOM 2780 O O . ARG B 1 67 ? 22.383 50.634 19.380 1.00 14.24 67 ARG B O 1
ATOM 2788 N N . ARG B 1 68 ? 22.713 50.994 17.183 1.00 14.59 68 ARG B N 1
ATOM 2789 C CA . ARG B 1 68 ? 23.008 49.609 16.860 1.00 14.72 68 ARG B CA 1
ATOM 2790 C C . ARG B 1 68 ? 24.069 49.553 15.773 1.00 15.09 68 ARG B C 1
ATOM 2791 O O . ARG B 1 68 ? 24.261 50.515 15.032 1.00 14.28 68 ARG B O 1
ATOM 2799 N N . VAL B 1 69 ? 24.765 48.423 15.711 1.00 14.50 69 VAL B N 1
ATOM 2800 C CA . VAL B 1 69 ? 25.750 48.152 14.667 1.00 14.14 69 VAL B CA 1
ATOM 2801 C C . VAL B 1 69 ? 25.166 46.879 14.066 1.00 17.95 69 VAL B C 1
ATOM 2802 O O . VAL B 1 69 ? 25.067 45.858 14.747 1.00 16.66 69 VAL B O 1
ATOM 2806 N N . LEU B 1 70 ? 24.756 46.959 12.805 1.00 14.46 70 LEU B N 1
ATOM 2807 C CA . LEU B 1 70 ? 24.128 45.841 12.114 1.00 16.48 70 LEU B CA 1
ATOM 2808 C C . LEU B 1 70 ? 25.092 45.110 11.196 1.00 15.88 70 LEU B C 1
ATOM 2809 O O . LEU B 1 70 ? 26.136 45.645 10.821 1.00 16.39 70 LEU B O 1
ATOM 2814 N N . GLY B 1 71 ? 24.722 43.885 10.834 1.00 16.88 71 GLY B N 1
ATOM 2815 C CA . GLY B 1 71 ? 25.544 43.088 9.944 1.00 16.83 71 GLY B CA 1
ATOM 2816 C C . GLY B 1 71 ? 24.694 42.424 8.880 1.00 16.91 71 GLY B C 1
ATOM 2817 O O . GLY B 1 71 ? 23.787 41.654 9.195 1.00 19.06 71 GLY B O 1
ATOM 2818 N N . TRP B 1 72 ? 24.983 42.734 7.620 1.00 15.78 72 TRP B N 1
ATOM 2819 C CA . TRP B 1 72 ? 24.257 42.168 6.489 1.00 17.67 72 TRP B CA 1
ATOM 2820 C C . TRP B 1 72 ? 24.958 40.900 6.025 1.00 17.38 72 TRP B C 1
ATOM 2821 O O . TRP B 1 72 ? 26.141 40.935 5.693 1.00 18.50 72 TRP B O 1
ATOM 2832 N N . ARG B 1 73 ? 24.225 39.791 6.003 1.00 18.51 73 ARG B N 1
ATOM 2833 C CA . ARG B 1 73 ? 24.773 38.505 5.564 1.00 20.18 73 ARG B CA 1
ATOM 2834 C C . ARG B 1 73 ? 24.464 38.329 4.081 1.00 20.07 73 ARG B C 1
ATOM 2835 O O . ARG B 1 73 ? 23.480 38.866 3.577 1.00 19.90 73 ARG B O 1
ATOM 2843 N N . GLU B 1 74 ? 25.289 37.555 3.385 1.00 21.14 74 GLU B N 1
ATOM 2844 C CA . GLU B 1 74 ? 25.089 37.355 1.958 1.00 21.71 74 GLU B CA 1
ATOM 2845 C C . GLU B 1 74 ? 23.766 36.719 1.568 1.00 21.79 74 GLU B C 1
ATOM 2846 O O . GLU B 1 74 ? 23.354 36.811 0.411 1.00 24.36 74 GLU B O 1
ATOM 2852 N N . ASP B 1 75 ? 23.089 36.079 2.515 1.00 21.76 75 ASP B N 1
ATOM 2853 C CA . ASP B 1 75 ? 21.804 35.472 2.197 1.00 24.00 75 ASP B CA 1
ATOM 2854 C C . ASP B 1 75 ? 20.675 36.482 2.405 1.00 22.58 75 ASP B C 1
ATOM 2855 O O . ASP B 1 75 ? 19.497 36.132 2.340 1.00 22.56 75 ASP B O 1
ATOM 2860 N N . GLY B 1 76 ? 21.044 37.738 2.658 1.00 23.10 76 GLY B N 1
ATOM 2861 C CA . GLY B 1 76 ? 20.047 38.783 2.855 1.00 22.19 76 GLY B CA 1
ATOM 2862 C C . GLY B 1 76 ? 19.680 39.057 4.301 1.00 23.04 76 GLY B C 1
ATOM 2863 O O . GLY B 1 76 ? 19.034 40.060 4.607 1.00 21.45 76 GLY B O 1
ATOM 2864 N N . THR B 1 77 ? 20.081 38.160 5.194 1.00 22.24 77 THR B N 1
ATOM 2865 C CA . THR B 1 77 ? 19.798 38.316 6.612 1.00 21.46 77 THR B CA 1
ATOM 2866 C C . THR B 1 77 ? 20.551 39.507 7.201 1.00 21.00 77 THR B C 1
ATOM 2867 O O . THR B 1 77 ? 21.670 39.816 6.794 1.00 20.43 77 THR B O 1
ATOM 2871 N N . VAL B 1 78 ? 19.914 40.194 8.140 1.00 20.41 78 VAL B N 1
ATOM 2872 C CA . VAL B 1 78 ? 20.550 41.315 8.819 1.00 19.89 78 VAL B CA 1
ATOM 2873 C C . VAL B 1 78 ? 20.412 41.051 10.310 1.00 17.89 78 VAL B C 1
ATOM 2874 O O . VAL B 1 78 ? 19.296 40.928 10.827 1.00 17.58 78 VAL B O 1
ATOM 2878 N N . ASP B 1 79 ? 21.550 40.946 10.986 1.00 18.19 79 ASP B N 1
ATOM 2879 C CA . ASP B 1 79 ? 21.583 40.694 12.418 1.00 18.25 79 ASP B CA 1
ATOM 2880 C C . ASP B 1 79 ? 22.140 41.902 13.164 1.00 18.41 79 ASP B C 1
ATOM 2881 O O . ASP B 1 79 ? 22.834 42.741 12.585 1.00 19.82 79 ASP B O 1
ATOM 2886 N N . VAL B 1 80 ? 21.822 41.985 14.451 1.00 18.09 80 VAL B N 1
ATOM 2887 C CA . VAL B 1 80 ? 22.327 43.054 15.297 1.00 17.15 80 VAL B CA 1
ATOM 2888 C C . VAL B 1 80 ? 23.648 42.542 15.873 1.00 19.18 80 VAL B C 1
ATOM 2889 O O . VAL B 1 80 ? 23.667 41.547 16.605 1.00 20.18 80 VAL B O 1
ATOM 2893 N N . LEU B 1 81 ? 24.752 43.201 15.526 1.00 16.20 81 LEU B N 1
ATOM 2894 C CA . LEU B 1 81 ? 26.066 42.796 16.018 1.00 18.70 81 LEU B CA 1
ATOM 2895 C C . LEU B 1 81 ? 26.376 43.438 17.365 1.00 18.62 81 LEU B C 1
ATOM 2896 O O . LEU B 1 81 ? 26.943 42.799 18.253 1.00 20.85 81 LEU B O 1
ATOM 2901 N N . LEU B 1 82 ? 26.025 44.712 17.504 1.00 18.47 82 LEU B N 1
ATOM 2902 C CA . LEU B 1 82 ? 26.236 45.434 18.755 1.00 18.29 82 LEU B CA 1
ATOM 2903 C C . LEU B 1 82 ? 24.946 46.191 19.040 1.00 17.87 82 LEU B C 1
ATOM 2904 O O . LEU B 1 82 ? 24.443 46.922 18.183 1.00 16.59 82 LEU B O 1
ATOM 2909 N N . ASP B 1 83 ? 24.411 46.019 20.244 1.00 17.74 83 ASP B N 1
ATOM 2910 C CA . ASP B 1 83 ? 23.156 46.665 20.607 1.00 17.00 83 ASP B CA 1
ATOM 2911 C C . ASP B 1 83 ? 23.301 47.710 21.706 1.00 17.85 83 ASP B C 1
ATOM 2912 O O . ASP B 1 83 ? 24.194 47.620 22.549 1.00 16.20 83 ASP B O 1
ATOM 2917 N N . ALA B 1 84 ? 22.420 48.710 21.680 1.00 16.83 84 ALA B N 1
ATOM 2918 C CA . ALA B 1 84 ? 22.434 49.784 22.672 1.00 17.56 84 ALA B CA 1
ATOM 2919 C C . ALA B 1 84 ? 23.819 50.419 22.737 1.00 16.65 84 ALA B C 1
ATOM 2920 O O . ALA B 1 84 ? 24.400 50.586 23.815 1.00 17.59 84 ALA B O 1
ATOM 2922 N N . THR B 1 85 ? 24.341 50.776 21.571 1.00 13.80 85 THR B N 1
ATOM 2923 C CA . THR B 1 85 ? 25.660 51.376 21.472 1.00 14.48 85 THR B CA 1
ATOM 2924 C C . THR B 1 85 ? 25.691 52.808 21.960 1.00 13.43 85 THR B C 1
ATOM 2925 O O . THR B 1 85 ? 24.652 53.448 22.128 1.00 15.24 85 THR B O 1
ATOM 2929 N N . ALA B 1 86 ? 26.904 53.302 22.172 1.00 14.62 86 ALA B N 1
ATOM 2930 C CA . ALA B 1 86 ? 27.120 54.672 22.609 1.00 14.47 86 ALA B CA 1
ATOM 2931 C C . ALA B 1 86 ? 27.224 55.522 21.346 1.00 15.12 86 ALA B C 1
ATOM 2932 O O . ALA B 1 86 ? 28.213 56.218 21.133 1.00 15.20 86 ALA B O 1
ATOM 2934 N N . PHE B 1 87 ? 26.199 55.433 20.506 1.00 14.08 87 PHE B N 1
ATOM 2935 C CA . PHE B 1 87 ? 26.132 56.185 19.258 1.00 13.81 87 PHE B CA 1
ATOM 2936 C C . PHE B 1 87 ? 27.315 55.943 18.334 1.00 14.35 87 PHE B C 1
ATOM 2937 O O . PHE B 1 87 ? 28.033 56.871 17.948 1.00 14.27 87 PHE B O 1
ATOM 2945 N N . THR B 1 88 ? 27.515 54.680 17.985 1.00 13.31 88 THR B N 1
ATOM 2946 C CA . THR B 1 88 ? 28.595 54.308 17.083 1.00 13.06 88 THR B CA 1
ATOM 2947 C C . THR B 1 88 ? 28.286 54.842 15.694 1.00 14.96 88 THR B C 1
ATOM 2948 O O . THR B 1 88 ? 27.168 54.692 15.196 1.00 13.65 88 THR B O 1
ATOM 2952 N N . ASN B 1 89 ? 29.290 55.452 15.072 1.00 13.94 89 ASN B N 1
ATOM 2953 C CA . ASN B 1 89 ? 29.152 56.029 13.739 1.00 13.67 89 ASN B CA 1
ATOM 2954 C C . ASN B 1 89 ? 30.000 55.208 12.764 1.00 15.81 89 ASN B C 1
ATOM 2955 O O . ASN B 1 89 ? 29.569 54.145 12.303 1.00 14.40 89 ASN B O 1
ATOM 2960 N N . GLY B 1 90 ? 31.208 55.672 12.468 1.00 12.99 90 GLY B N 1
ATOM 2961 C CA . GLY B 1 90 ? 32.049 54.938 11.542 1.00 14.23 90 GLY B CA 1
ATOM 2962 C C . GLY B 1 90 ? 32.508 53.572 12.026 1.00 14.34 90 GLY B C 1
ATOM 2963 O O . GLY B 1 90 ? 32.659 53.343 13.230 1.00 13.66 90 GLY B O 1
ATOM 2964 N N . ASN B 1 91 ? 32.716 52.659 11.078 1.00 15.39 91 ASN B N 1
ATOM 2965 C CA . ASN B 1 91 ? 33.208 51.309 11.369 1.00 16.17 91 ASN B CA 1
ATOM 2966 C C . ASN B 1 91 ? 34.347 51.002 10.404 1.00 18.02 91 ASN B C 1
ATOM 2967 O O . ASN B 1 91 ? 34.406 51.557 9.308 1.00 17.26 91 ASN B O 1
ATOM 2972 N N . ALA B 1 92 ? 35.246 50.115 10.812 1.00 16.49 92 ALA B N 1
ATOM 2973 C CA . ALA B 1 92 ? 36.363 49.711 9.966 1.00 17.90 92 ALA B CA 1
ATOM 2974 C C . ALA B 1 92 ? 36.825 48.348 10.451 1.00 18.38 92 ALA B C 1
ATOM 2975 O O . ALA B 1 92 ? 36.393 47.886 11.505 1.00 18.35 92 ALA B O 1
ATOM 2977 N N . VAL B 1 93 ? 37.687 47.704 9.675 1.00 19.33 93 VAL B N 1
ATOM 2978 C CA . VAL B 1 93 ? 38.198 46.389 10.041 1.00 20.46 93 VAL B CA 1
ATOM 2979 C C . VAL B 1 93 ? 39.722 46.431 10.021 1.00 22.00 93 VAL B C 1
ATOM 2980 O O . VAL B 1 93 ? 40.320 46.920 9.062 1.00 22.65 93 VAL B O 1
ATOM 2984 N N . ASP B 1 94 ? 40.355 45.930 11.078 1.00 22.87 94 ASP B N 1
ATOM 2985 C CA . ASP B 1 94 ? 41.815 45.953 11.131 1.00 25.08 94 ASP B CA 1
ATOM 2986 C C . ASP B 1 94 ? 42.446 44.736 10.461 1.00 24.62 94 ASP B C 1
ATOM 2987 O O . ASP B 1 94 ? 41.749 43.913 9.863 1.00 25.88 94 ASP B O 1
ATOM 2992 N N . ALA B 1 95 ? 43.769 44.642 10.552 1.00 27.91 95 ALA B N 1
ATOM 2993 C CA . ALA B 1 95 ? 44.513 43.547 9.943 1.00 27.91 95 ALA B CA 1
ATOM 2994 C C . ALA B 1 95 ? 44.155 42.194 10.543 1.00 28.55 95 ALA B C 1
ATOM 2995 O O . ALA B 1 95 ? 44.244 41.162 9.870 1.00 30.80 95 ALA B O 1
ATOM 2997 N N . GLN B 1 96 ? 43.752 42.200 11.810 1.00 27.27 96 GLN B N 1
ATOM 2998 C CA . GLN B 1 96 ? 43.385 40.968 12.498 1.00 25.55 96 GLN B CA 1
ATOM 2999 C C . GLN B 1 96 ? 41.894 40.679 12.352 1.00 25.23 96 GLN B C 1
ATOM 3000 O O . GLN B 1 96 ? 41.328 39.904 13.117 1.00 25.70 96 GLN B O 1
ATOM 3006 N N . GLN B 1 97 ? 41.267 41.308 11.361 1.00 24.92 97 GLN B N 1
ATOM 3007 C CA . GLN B 1 97 ? 39.840 41.142 11.100 1.00 23.54 97 GLN B CA 1
ATOM 3008 C C . GLN B 1 97 ? 38.957 41.441 12.308 1.00 22.26 97 GLN B C 1
ATOM 3009 O O . GLN B 1 97 ? 37.924 40.802 12.512 1.00 24.72 97 GLN B O 1
ATOM 3015 N N . ARG B 1 98 ? 39.377 42.4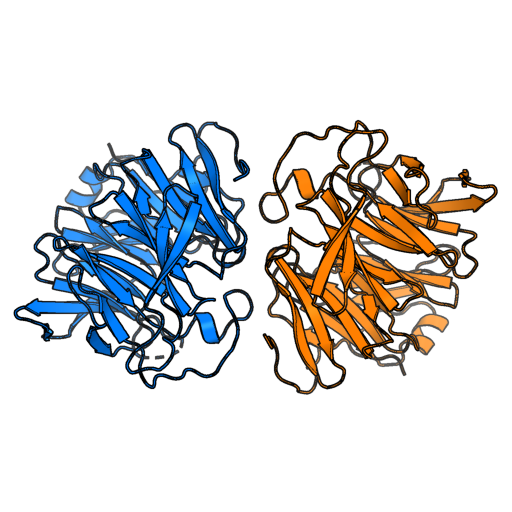10 13.115 1.00 22.74 98 ARG B N 1
ATOM 3016 C CA . ARG B 1 98 ? 38.604 42.833 14.276 1.00 22.00 98 ARG B CA 1
ATOM 3017 C C . ARG B 1 98 ? 37.897 44.120 13.870 1.00 21.10 98 ARG B C 1
ATOM 3018 O O . ARG B 1 98 ? 38.398 44.867 13.032 1.00 21.22 98 ARG B O 1
ATOM 3026 N N . LEU B 1 99 ? 36.732 44.376 14.453 1.00 19.48 99 LEU B N 1
ATOM 3027 C CA . LEU B 1 99 ? 36.000 45.593 14.128 1.00 20.57 99 LEU B CA 1
ATOM 3028 C C . LEU B 1 99 ? 36.424 46.755 15.020 1.00 19.49 99 LEU B C 1
ATOM 3029 O O . LEU B 1 99 ? 36.534 46.610 16.237 1.00 19.72 99 LEU B O 1
ATOM 3034 N N . VAL B 1 100 ? 36.677 47.908 14.407 1.00 20.65 100 VAL B N 1
ATOM 3035 C CA . VAL B 1 100 ? 37.037 49.106 15.156 1.00 19.66 100 VAL B CA 1
ATOM 3036 C C . VAL B 1 100 ? 35.909 50.110 14.920 1.00 17.66 100 VAL B C 1
ATOM 3037 O O . VAL B 1 100 ? 35.281 50.109 13.855 1.00 17.45 100 VAL B O 1
ATOM 3041 N N . HIS B 1 101 ? 35.647 50.960 15.907 1.00 16.51 101 HIS B N 1
ATOM 3042 C CA . HIS B 1 101 ? 34.527 51.895 15.796 1.00 16.84 101 HIS B CA 1
ATOM 3043 C C . HIS B 1 101 ? 34.785 53.321 16.250 1.00 15.69 101 HIS B C 1
ATOM 3044 O O . HIS B 1 101 ? 35.665 53.579 17.061 1.00 17.72 101 HIS B O 1
ATOM 3051 N N . CYS B 1 102 ? 33.981 54.237 15.719 1.00 16.26 102 CYS B N 1
ATOM 3052 C CA . CYS B 1 102 ? 34.011 55.641 16.116 1.00 15.98 102 CYS B CA 1
ATOM 3053 C C . CYS B 1 102 ? 32.743 55.762 16.944 1.00 15.18 102 CYS B C 1
ATOM 3054 O O . CYS B 1 102 ? 31.668 55.430 16.456 1.00 15.34 102 CYS B O 1
ATOM 3057 N N . GLU B 1 103 ? 32.847 56.210 18.191 1.00 16.76 103 GLU B N 1
ATOM 3058 C CA . GLU B 1 103 ? 31.646 56.339 19.009 1.00 16.23 103 GLU B CA 1
ATOM 3059 C C . GLU B 1 103 ? 31.402 57.779 19.437 1.00 16.25 103 GLU B C 1
ATOM 3060 O O . GLU B 1 103 ? 32.230 58.381 20.110 1.00 17.75 103 GLU B O 1
ATOM 3066 N N . HIS B 1 104 ? 30.268 58.334 19.027 1.00 14.31 104 HIS B N 1
ATOM 3067 C CA . HIS B 1 104 ? 29.930 59.707 19.388 1.00 16.69 104 HIS B CA 1
ATOM 3068 C C . HIS B 1 104 ? 29.727 59.839 20.889 1.00 15.88 104 HIS B C 1
ATOM 3069 O O . HIS B 1 104 ? 30.170 60.810 21.503 1.00 17.02 104 HIS B O 1
ATOM 3076 N N . GLY B 1 105 ? 29.036 58.861 21.466 1.00 15.72 105 GLY B N 1
ATOM 3077 C CA . GLY B 1 105 ? 28.735 58.894 22.888 1.00 17.87 105 GLY B CA 1
ATOM 3078 C C . GLY B 1 105 ? 29.922 58.868 23.824 1.00 19.65 105 GLY B C 1
ATOM 3079 O O . GLY B 1 105 ? 30.017 59.685 24.746 1.00 18.73 105 GLY B O 1
ATOM 3080 N N . ARG B 1 106 ? 30.822 57.916 23.616 1.00 18.93 106 ARG B N 1
ATOM 3081 C CA . ARG B 1 106 ? 31.996 57.822 24.469 1.00 17.58 106 ARG B CA 1
ATOM 3082 C C . ARG B 1 106 ? 33.094 58.738 23.943 1.00 18.07 106 ARG B C 1
ATOM 3083 O O . ARG B 1 106 ? 34.127 58.909 24.591 1.00 16.98 106 ARG B O 1
ATOM 3091 N N . ARG B 1 107 ? 32.842 59.343 22.780 1.00 17.79 107 ARG B N 1
ATOM 3092 C CA . ARG B 1 107 ? 33.788 60.260 22.142 1.00 17.11 107 ARG B CA 1
ATOM 3093 C C . ARG B 1 107 ? 35.154 59.590 22.074 1.00 17.57 107 ARG B C 1
ATOM 3094 O O . ARG B 1 107 ? 36.157 60.106 22.578 1.00 17.08 107 ARG B O 1
ATOM 3102 N N . ALA B 1 108 ? 35.188 58.429 21.431 1.00 17.59 108 ALA B N 1
ATOM 3103 C CA . ALA B 1 108 ? 36.422 57.678 21.333 1.00 17.69 108 ALA B CA 1
ATOM 3104 C C . ALA B 1 108 ? 36.406 56.641 20.228 1.00 19.99 108 ALA B C 1
ATOM 3105 O O . ALA B 1 108 ? 35.405 56.457 19.527 1.00 15.09 108 ALA B O 1
ATOM 3107 N N . ILE B 1 109 ? 37.549 55.983 20.074 1.00 17.19 109 ILE B N 1
ATOM 3108 C CA . ILE B 1 109 ? 37.707 54.910 19.111 1.00 17.13 109 ILE B CA 1
ATOM 3109 C C . ILE B 1 109 ? 37.649 53.649 19.971 1.00 18.41 109 ILE B C 1
ATOM 3110 O O . ILE B 1 109 ? 38.267 53.594 21.038 1.00 18.13 109 ILE B O 1
ATOM 3115 N N . THR B 1 110 ? 36.890 52.655 19.526 1.00 15.99 110 THR B N 1
ATOM 3116 C CA . THR B 1 110 ? 36.769 51.407 20.269 1.00 17.60 110 THR B CA 1
ATOM 3117 C C . THR B 1 110 ? 37.000 50.211 19.353 1.00 19.14 110 THR B C 1
ATOM 3118 O O . THR B 1 110 ? 37.055 50.354 18.132 1.00 18.15 110 THR B O 1
ATOM 3122 N N . ARG B 1 111 ? 37.144 49.030 19.949 1.00 16.83 111 ARG B N 1
ATOM 3123 C CA . ARG B 1 111 ? 37.373 47.809 19.186 1.00 20.26 111 ARG B CA 1
ATOM 3124 C C . ARG B 1 111 ? 36.592 46.663 19.816 1.00 20.64 111 ARG B C 1
ATOM 3125 O O . ARG B 1 111 ? 36.664 46.444 21.024 1.00 22.26 111 ARG B O 1
ATOM 3133 N N . SER B 1 112 ? 35.848 45.940 18.989 1.00 21.43 112 SER B N 1
ATOM 3134 C CA . SER B 1 112 ? 35.025 44.828 19.450 1.00 24.46 112 SER B CA 1
ATOM 3135 C C . SER B 1 112 ? 35.694 43.464 19.384 1.00 25.73 112 SER B C 1
ATOM 3136 O O . SER B 1 112 ? 36.494 43.190 18.489 1.00 28.86 112 SER B O 1
ATOM 3139 N N . ASP B 1 113 ? 35.346 42.608 20.341 1.00 29.77 113 ASP B N 1
ATOM 3140 C CA . ASP B 1 113 ? 35.872 41.248 20.407 1.00 29.25 113 ASP B CA 1
ATOM 3141 C C . ASP B 1 113 ? 34.858 40.309 19.760 1.00 30.00 113 ASP B C 1
ATOM 3142 O O . ASP B 1 113 ? 33.975 40.756 19.026 1.00 32.88 113 ASP B O 1
ATOM 3147 N N . ALA B 1 114 ? 34.979 39.012 20.037 1.00 31.85 114 ALA B N 1
ATOM 3148 C CA . ALA B 1 114 ? 34.058 38.026 19.479 1.00 30.66 114 ALA B CA 1
ATOM 3149 C C . ALA B 1 114 ? 32.715 38.069 20.200 1.00 30.28 114 ALA B C 1
ATOM 3150 O O . ALA B 1 114 ? 31.674 37.773 19.607 1.00 33.22 114 ALA B O 1
ATOM 3152 N N . ASP B 1 115 ? 32.743 38.440 21.478 1.00 31.61 115 ASP B N 1
ATOM 3153 C CA . ASP B 1 115 ? 31.530 38.524 22.291 1.00 30.69 115 ASP B CA 1
ATOM 3154 C C . ASP B 1 115 ? 30.695 39.752 21.967 1.00 30.73 115 ASP B C 1
ATOM 3155 O O . ASP B 1 115 ? 29.612 39.938 22.527 1.00 32.64 115 ASP B O 1
ATOM 3160 N N . GLY B 1 116 ? 31.197 40.594 21.070 1.00 32.25 116 GLY B N 1
ATOM 3161 C CA . GLY B 1 116 ? 30.467 41.797 20.718 1.00 29.95 116 GLY B CA 1
ATOM 3162 C C . GLY B 1 116 ? 30.613 42.863 21.787 1.00 29.55 116 GLY B C 1
ATOM 3163 O O . GLY B 1 116 ? 29.678 43.614 22.073 1.00 31.64 116 GLY B O 1
ATOM 3164 N N . GLN B 1 117 ? 31.795 42.924 22.389 1.00 29.61 117 GLN B N 1
ATOM 3165 C CA . GLN B 1 117 ? 32.070 43.906 23.428 1.00 26.91 117 GLN B CA 1
ATOM 3166 C C . GLN B 1 117 ? 33.065 44.915 22.865 1.00 25.64 117 GLN B C 1
ATOM 3167 O O . GLN B 1 117 ? 34.182 44.549 22.498 1.00 26.02 117 GLN B O 1
ATOM 3173 N N . ALA B 1 118 ? 32.660 46.182 22.802 1.00 26.26 118 ALA B N 1
ATOM 3174 C CA . ALA B 1 118 ? 33.517 47.240 22.271 1.00 23.98 118 ALA B CA 1
ATOM 3175 C C . ALA B 1 118 ? 34.399 47.869 23.344 1.00 22.67 118 ALA B C 1
ATOM 3176 O O . ALA B 1 118 ? 33.916 48.597 24.211 1.00 24.67 118 ALA B O 1
ATOM 3178 N N . HIS B 1 119 ? 35.697 47.588 23.269 1.00 23.95 119 HIS B N 1
ATOM 3179 C CA . HIS B 1 119 ? 36.659 48.107 24.233 1.00 24.30 119 HIS B CA 1
ATOM 3180 C C . HIS B 1 119 ? 37.294 49.415 23.780 1.00 23.93 119 HIS B C 1
ATOM 3181 O O . HIS B 1 119 ? 37.618 49.596 22.609 1.00 24.49 119 HIS B O 1
ATOM 3188 N N . LEU B 1 120 ? 37.473 50.320 24.733 1.00 24.37 120 LEU B N 1
ATOM 3189 C CA . LEU B 1 120 ? 38.056 51.631 24.476 1.00 24.57 120 LEU B CA 1
ATOM 3190 C C . LEU B 1 120 ? 39.514 51.534 24.019 1.00 24.64 120 LEU B C 1
ATOM 3191 O O . LEU B 1 120 ? 40.311 50.783 24.590 1.00 24.66 120 LEU B O 1
ATOM 3196 N N . LEU B 1 121 ? 39.853 52.290 22.979 1.00 23.50 121 LEU B N 1
ATOM 3197 C CA . LEU B 1 121 ? 41.221 52.319 22.469 1.00 22.16 121 LEU B CA 1
ATOM 3198 C C . LEU B 1 121 ? 41.831 53.684 22.768 1.00 23.40 121 LEU B C 1
ATOM 3199 O O . LEU B 1 121 ? 42.997 53.781 23.155 1.00 24.39 121 LEU B O 1
ATOM 3204 N N . VAL B 1 122 ? 41.038 54.738 22.593 1.00 20.95 122 VAL B N 1
ATOM 3205 C CA . VAL B 1 122 ? 41.491 56.097 22.875 1.00 20.21 122 VAL B CA 1
ATOM 3206 C C . VAL B 1 122 ? 40.308 57.063 22.906 1.00 18.31 122 VAL B C 1
ATOM 3207 O O . VAL B 1 122 ? 39.414 56.996 22.055 1.00 17.45 122 VAL B O 1
ATOM 3211 N N . GLY B 1 123 ? 40.303 57.953 23.896 1.00 15.92 123 GLY B N 1
ATOM 3212 C CA . GLY B 1 123 ? 39.225 58.916 24.024 1.00 16.35 123 GLY B CA 1
ATOM 3213 C C . GLY B 1 123 ? 39.708 60.323 24.318 1.00 16.84 123 GLY B C 1
ATOM 3214 O O . GLY B 1 123 ? 38.903 61.233 24.520 1.00 16.22 123 GLY B O 1
ATOM 3215 N N . ARG B 1 124 ? 41.026 60.508 24.333 1.00 17.79 124 ARG B N 1
ATOM 3216 C CA . ARG B 1 124 ? 41.599 61.817 24.613 1.00 17.99 124 ARG B CA 1
ATOM 3217 C C . ARG B 1 124 ? 42.813 62.119 23.755 1.00 18.91 124 ARG B C 1
ATOM 3218 O O . ARG B 1 124 ? 43.486 61.213 23.264 1.00 22.05 124 ARG B O 1
ATOM 3226 N N . TYR B 1 125 ? 43.067 63.405 23.553 1.00 17.55 125 TYR B N 1
ATOM 3227 C CA . TYR B 1 125 ? 44.246 63.836 22.821 1.00 19.72 125 TYR B CA 1
ATOM 3228 C C . TYR B 1 125 ? 44.965 64.774 23.773 1.00 20.60 125 TYR B C 1
ATOM 3229 O O . TYR B 1 125 ? 44.389 65.763 24.223 1.00 19.69 125 TYR B O 1
ATOM 3238 N N . ALA B 1 126 ? 46.213 64.456 24.093 1.00 21.85 126 ALA B N 1
ATOM 3239 C CA . ALA B 1 126 ? 46.992 65.289 24.997 1.00 23.17 126 ALA B CA 1
ATOM 3240 C C . ALA B 1 126 ? 46.231 65.550 26.297 1.00 23.12 126 ALA B C 1
ATOM 3241 O O . ALA B 1 126 ? 46.264 66.658 26.835 1.00 25.23 126 ALA B O 1
ATOM 3243 N N . GLY B 1 127 ? 45.533 64.528 26.784 1.00 22.22 127 GLY B N 1
ATOM 3244 C CA . GLY B 1 127 ? 44.797 64.652 28.032 1.00 23.85 127 GLY B CA 1
ATOM 3245 C C . GLY B 1 127 ? 43.429 65.310 27.991 1.00 23.46 127 GLY B C 1
ATOM 3246 O O . GLY B 1 127 ? 42.792 65.477 29.032 1.00 24.15 127 GLY B O 1
ATOM 3247 N N . LYS B 1 128 ? 42.965 65.690 26.805 1.00 22.33 128 LYS B N 1
ATOM 3248 C CA . LYS B 1 128 ? 41.655 66.328 26.685 1.00 20.33 128 LYS B CA 1
ATOM 3249 C C . LYS B 1 128 ? 40.755 65.453 25.824 1.00 19.80 128 LYS B C 1
ATOM 3250 O O . LYS B 1 128 ? 41.202 64.900 24.823 1.00 20.50 128 LYS B O 1
ATOM 3256 N N . ARG B 1 129 ? 39.491 65.321 26.217 1.00 21.09 129 ARG B N 1
ATOM 3257 C CA . ARG B 1 129 ? 38.549 64.487 25.474 1.00 20.70 129 ARG B CA 1
ATOM 3258 C C . ARG B 1 129 ? 38.406 64.902 24.018 1.00 18.87 129 ARG B C 1
ATOM 3259 O O . ARG B 1 129 ? 38.380 66.090 23.700 1.00 20.16 129 ARG B O 1
ATOM 3267 N N . LEU B 1 130 ? 38.315 63.913 23.136 1.00 18.14 130 LEU B N 1
ATOM 3268 C CA . LEU B 1 130 ? 38.128 64.181 21.716 1.00 18.34 130 LEU B CA 1
ATOM 3269 C C . LEU B 1 130 ? 36.734 64.779 21.560 1.00 17.82 130 LEU B C 1
ATOM 3270 O O . LEU B 1 130 ? 35.912 64.694 22.476 1.00 17.21 130 LEU B O 1
ATOM 3275 N N . ASN B 1 131 ? 36.468 65.388 20.410 1.00 15.05 131 ASN B N 1
ATOM 3276 C CA . ASN B 1 131 ? 35.159 65.984 20.165 1.00 17.19 131 ASN B CA 1
ATOM 3277 C C . ASN B 1 131 ? 34.100 64.897 20.020 1.00 17.14 131 ASN B C 1
ATOM 3278 O O . ASN B 1 131 ? 33.181 64.797 20.833 1.00 18.09 131 ASN B O 1
ATOM 3283 N N . SER B 1 132 ? 34.240 64.093 18.972 1.00 15.84 132 SER B N 1
ATOM 3284 C CA . SER B 1 132 ? 33.320 63.000 18.683 1.00 15.73 132 SER B CA 1
ATOM 3285 C C . SER B 1 132 ? 33.745 62.332 17.381 1.00 15.79 132 SER B C 1
ATOM 3286 O O . SER B 1 132 ? 33.285 62.705 16.308 1.00 15.38 132 SER B O 1
ATOM 3289 N N . PRO B 1 133 ? 34.648 61.340 17.469 1.00 13.56 133 PRO B N 1
ATOM 3290 C CA . PRO B 1 133 ? 35.154 60.603 16.306 1.00 12.59 133 PRO B CA 1
ATOM 3291 C C . PRO B 1 133 ? 34.010 60.290 15.344 1.00 14.82 133 PRO B C 1
ATOM 3292 O O . PRO B 1 133 ? 32.966 59.780 15.746 1.00 14.06 133 PRO B O 1
ATOM 3296 N N . ASN B 1 134 ? 34.221 60.601 14.071 1.00 13.85 134 ASN B N 1
ATOM 3297 C CA . ASN B 1 134 ? 33.193 60.432 13.058 1.00 13.42 134 ASN B CA 1
ATOM 3298 C C . ASN B 1 134 ? 33.403 59.266 12.098 1.00 13.43 134 ASN B C 1
ATOM 3299 O O . ASN B 1 134 ? 32.524 58.426 11.932 1.00 13.58 134 ASN B O 1
ATOM 3304 N N . ASP B 1 135 ? 34.558 59.222 11.446 1.00 13.90 135 ASP B N 1
ATOM 3305 C CA . ASP B 1 135 ? 34.836 58.138 10.510 1.00 12.98 135 ASP B CA 1
ATOM 3306 C C . ASP B 1 135 ? 36.281 57.707 10.736 1.00 14.31 135 ASP B C 1
ATOM 3307 O O . ASP B 1 135 ? 37.091 58.488 11.242 1.00 15.15 135 ASP B O 1
ATOM 3312 N N . LEU B 1 136 ? 36.600 56.468 10.382 1.00 13.49 136 LEU B N 1
ATOM 3313 C CA . LEU B 1 136 ? 37.952 55.961 10.585 1.00 15.89 136 LEU B CA 1
ATOM 3314 C C . LEU B 1 136 ? 38.329 54.927 9.539 1.00 14.40 136 LEU B C 1
ATOM 3315 O O . LEU B 1 136 ? 37.466 54.374 8.862 1.00 16.50 136 LEU B O 1
ATOM 3320 N N . ILE B 1 137 ? 39.633 54.688 9.421 1.00 15.27 137 ILE B N 1
ATOM 3321 C CA . ILE B 1 137 ? 40.197 53.712 8.494 1.00 15.93 137 ILE B CA 1
ATOM 3322 C C . ILE B 1 137 ? 41.405 53.102 9.195 1.00 15.83 137 ILE B C 1
ATOM 3323 O O . ILE B 1 137 ? 41.908 53.661 10.170 1.00 15.58 137 ILE B O 1
ATOM 3328 N N . VAL B 1 138 ? 41.860 51.954 8.707 1.00 17.22 138 VAL B N 1
ATOM 3329 C CA . VAL B 1 138 ? 43.030 51.308 9.289 1.00 18.19 138 VAL B CA 1
ATOM 3330 C C . VAL B 1 138 ? 44.096 51.220 8.201 1.00 19.24 138 VAL B C 1
ATOM 3331 O O . VAL B 1 138 ? 43.866 50.632 7.145 1.00 20.77 138 VAL B O 1
ATOM 3335 N N . ALA B 1 139 ? 45.251 51.829 8.450 1.00 19.58 139 ALA B N 1
ATOM 3336 C CA . ALA B 1 139 ? 46.335 51.807 7.479 1.00 20.97 139 ALA B CA 1
ATOM 3337 C C . ALA B 1 139 ? 46.974 50.429 7.467 1.00 20.78 139 ALA B C 1
ATOM 3338 O O . ALA B 1 139 ? 46.764 49.631 8.380 1.00 20.48 139 ALA B O 1
ATOM 3340 N N . ARG B 1 140 ? 47.753 50.146 6.429 1.00 22.19 140 ARG B N 1
ATOM 3341 C CA . ARG B 1 140 ? 48.397 48.847 6.320 1.00 21.67 140 ARG B CA 1
ATOM 3342 C C . ARG B 1 140 ? 49.338 48.524 7.475 1.00 21.09 140 ARG B C 1
ATOM 3343 O O . ARG B 1 140 ? 49.593 47.354 7.752 1.00 22.32 140 ARG B O 1
ATOM 3351 N N . ASP B 1 141 ? 49.852 49.548 8.150 1.00 21.86 141 ASP B N 1
ATOM 3352 C CA . ASP B 1 141 ? 50.745 49.307 9.277 1.00 22.01 141 ASP B CA 1
ATOM 3353 C C . ASP B 1 141 ? 49.979 49.100 10.582 1.00 21.97 141 ASP B C 1
ATOM 3354 O O . ASP B 1 141 ? 50.576 48.920 11.642 1.00 22.33 141 ASP B O 1
ATOM 3359 N N . GLY B 1 142 ? 48.651 49.108 10.500 1.00 21.54 142 GLY B N 1
ATOM 3360 C CA . GLY B 1 142 ? 47.842 48.895 11.687 1.00 18.52 142 GLY B CA 1
ATOM 3361 C C . GLY B 1 142 ? 47.400 50.147 12.420 1.00 19.08 142 GLY B C 1
ATOM 3362 O O . GLY B 1 142 ? 46.569 50.071 13.329 1.00 17.37 142 GLY B O 1
ATOM 3363 N N . ALA B 1 143 ? 47.955 51.296 12.050 1.00 17.57 143 ALA B N 1
ATOM 3364 C CA . ALA B 1 143 ? 47.568 52.545 12.694 1.00 19.43 143 ALA B CA 1
ATOM 3365 C C . ALA B 1 143 ? 46.129 52.859 12.311 1.00 18.64 143 ALA B C 1
ATOM 3366 O O . ALA B 1 143 ? 45.711 52.607 11.180 1.00 18.02 143 ALA B O 1
ATOM 3368 N N . ILE B 1 144 ? 45.372 53.394 13.261 1.00 16.98 144 ILE B N 1
ATOM 3369 C CA . ILE B 1 144 ? 43.989 53.764 13.006 1.00 17.63 144 ILE B CA 1
ATOM 3370 C C . ILE B 1 144 ? 43.931 55.267 12.781 1.00 16.42 144 ILE B C 1
ATOM 3371 O O . ILE B 1 144 ? 44.359 56.043 13.638 1.00 16.47 144 ILE B O 1
ATOM 3376 N N . TRP B 1 145 ? 43.422 55.676 11.621 1.00 15.57 145 TRP B N 1
ATOM 3377 C CA . TRP B 1 145 ? 43.287 57.093 11.296 1.00 15.78 145 TRP B CA 1
ATOM 3378 C C . TRP B 1 145 ? 41.815 57.472 11.406 1.00 14.84 145 TRP B C 1
ATOM 3379 O O . TRP B 1 145 ? 40.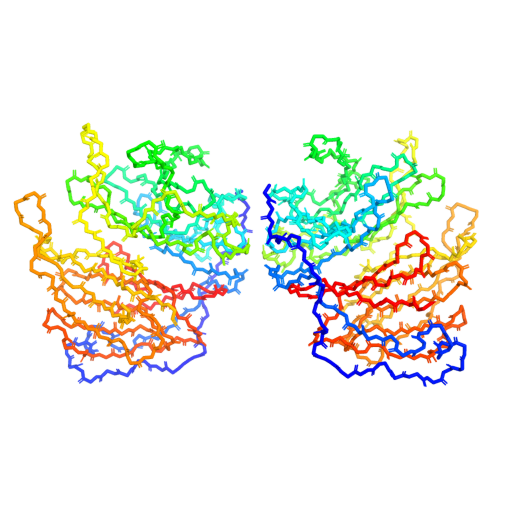953 56.709 10.990 1.00 15.19 145 TRP B O 1
ATOM 3390 N N . PHE B 1 146 ? 41.521 58.648 11.943 1.00 14.86 146 PHE B N 1
ATOM 3391 C CA . PHE B 1 146 ? 40.128 59.048 12.077 1.00 14.14 146 PHE B CA 1
ATOM 3392 C C . PHE B 1 146 ? 39.918 60.556 12.139 1.00 15.56 146 PHE B C 1
ATOM 3393 O O . PHE B 1 146 ? 40.853 61.321 12.381 1.00 15.49 146 PHE B O 1
ATOM 3401 N N . THR B 1 147 ? 38.680 60.972 11.891 1.00 12.61 147 THR B N 1
ATOM 3402 C CA . THR B 1 147 ? 38.308 62.383 11.909 1.00 14.59 147 THR B CA 1
ATOM 3403 C C . THR B 1 147 ? 37.576 62.730 13.197 1.00 15.32 147 THR B C 1
ATOM 3404 O O . THR B 1 147 ? 36.822 61.916 13.724 1.00 14.43 147 THR B O 1
ATOM 3408 N N . ASP B 1 148 ? 37.775 63.953 13.677 1.00 13.99 148 ASP B N 1
ATOM 3409 C CA . ASP B 1 148 ? 37.159 64.375 14.923 1.00 16.85 148 ASP B CA 1
ATOM 3410 C C . ASP B 1 148 ? 36.335 65.659 14.863 1.00 16.04 148 ASP B C 1
ATOM 3411 O O . ASP B 1 148 ? 36.658 66.645 15.527 1.00 18.19 148 ASP B O 1
ATOM 3416 N N . PRO B 1 149 ? 35.262 65.674 14.061 1.00 16.13 149 PRO B N 1
ATOM 3417 C CA . PRO B 1 149 ? 34.432 66.880 13.984 1.00 16.54 149 PRO B CA 1
ATOM 3418 C C . PRO B 1 149 ? 33.550 66.898 15.241 1.00 16.25 149 PRO B C 1
ATOM 3419 O O . PRO B 1 149 ? 33.457 65.892 15.946 1.00 15.22 149 PRO B O 1
ATOM 3423 N N . PRO B 1 150 ? 32.893 68.033 15.533 1.00 16.26 150 PRO B N 1
ATOM 3424 C CA . PRO B 1 150 ? 32.033 68.152 16.718 1.00 18.47 150 PRO B CA 1
ATOM 3425 C C . PRO B 1 150 ? 30.570 67.764 16.511 1.00 18.34 150 PRO B C 1
ATOM 3426 O O . PRO B 1 150 ? 29.709 68.143 17.304 1.00 19.22 150 PRO B O 1
ATOM 3430 N N . PHE B 1 151 ? 30.282 67.008 15.462 1.00 17.43 151 PHE B N 1
ATOM 3431 C CA . PHE B 1 151 ? 28.901 66.632 15.199 1.00 18.00 151 PHE B CA 1
ATOM 3432 C C . PHE B 1 151 ? 28.234 65.891 16.349 1.00 19.77 151 PHE B C 1
ATOM 3433 O O . PHE B 1 151 ? 27.068 66.147 16.660 1.00 19.46 151 PHE B O 1
ATOM 3441 N N . GLY B 1 152 ? 28.971 64.990 16.990 1.00 16.57 152 GLY B N 1
ATOM 3442 C CA . GLY B 1 152 ? 28.399 64.234 18.089 1.00 15.08 152 GLY B CA 1
ATOM 3443 C C . GLY B 1 152 ? 28.195 65.040 19.358 1.00 15.09 152 GLY B C 1
ATOM 3444 O O . GLY B 1 152 ? 27.708 64.515 20.353 1.00 16.30 152 GLY B O 1
ATOM 3445 N N . LEU B 1 153 ? 28.554 66.319 19.332 1.00 15.53 153 LEU B N 1
ATOM 3446 C CA . LEU B 1 153 ? 28.410 67.166 20.515 1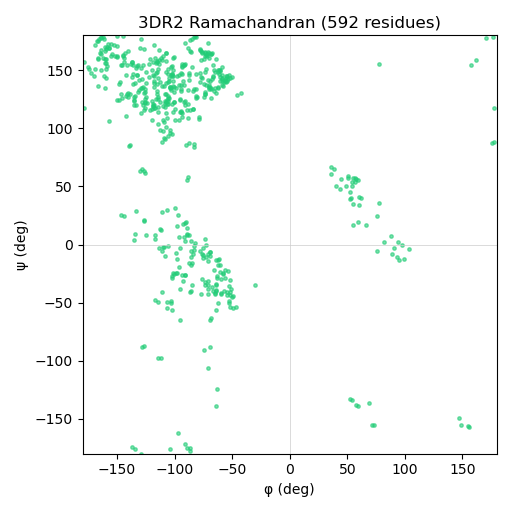.00 17.76 153 LEU B CA 1
ATOM 3447 C C . LEU B 1 153 ? 27.303 68.204 20.383 1.00 18.06 153 LEU B C 1
ATOM 3448 O O . LEU B 1 153 ? 27.028 68.953 21.329 1.00 18.89 153 LEU B O 1
ATOM 3453 N N . ARG B 1 154 ? 26.648 68.236 19.229 1.00 17.90 154 ARG B N 1
ATOM 3454 C CA . ARG B 1 154 ? 25.623 69.241 18.991 1.00 21.46 154 ARG B CA 1
ATOM 3455 C C . ARG B 1 154 ? 24.242 68.731 18.597 1.00 21.30 154 ARG B C 1
ATOM 3456 O O . ARG B 1 154 ? 23.372 69.519 18.237 1.00 25.80 154 ARG B O 1
ATOM 3464 N N . LYS B 1 155 ? 24.033 67.424 18.664 1.00 21.09 155 LYS B N 1
ATOM 3465 C CA . LYS B 1 155 ? 22.738 66.859 18.306 1.00 18.66 155 LYS B CA 1
ATOM 3466 C C . LYS B 1 155 ? 22.425 65.708 19.254 1.00 18.13 155 LYS B C 1
ATOM 3467 O O . LYS B 1 155 ? 23.065 64.656 19.196 1.00 17.90 155 LYS B O 1
ATOM 3473 N N . PRO B 1 156 ? 21.428 65.890 20.137 1.00 15.50 156 PRO B N 1
ATOM 3474 C CA . PRO B 1 156 ? 21.021 64.872 21.117 1.00 16.57 156 PRO B CA 1
ATOM 3475 C C . PRO B 1 156 ? 20.721 63.491 20.544 1.00 14.62 156 PRO B C 1
ATOM 3476 O O . PRO B 1 156 ? 20.995 62.475 21.182 1.00 15.64 156 PRO B O 1
ATOM 3480 N N . SER B 1 157 ? 20.146 63.447 19.350 1.00 14.34 157 SER B N 1
ATOM 3481 C CA . SER B 1 157 ? 19.813 62.168 18.731 1.00 14.74 157 SER B CA 1
ATOM 3482 C C . SER B 1 157 ? 21.058 61.400 18.314 1.00 14.76 157 SER B C 1
ATOM 3483 O O . SER B 1 157 ? 20.983 60.210 17.958 1.00 15.08 157 SER B O 1
ATOM 3486 N N . GLN B 1 158 ? 22.206 62.066 18.384 1.00 13.30 158 GLN B N 1
ATOM 3487 C CA . GLN B 1 158 ? 23.460 61.443 17.981 1.00 15.42 158 GLN B CA 1
ATOM 3488 C C . GLN B 1 158 ? 24.581 61.484 19.010 1.00 14.43 158 GLN B C 1
ATOM 3489 O O . GLN B 1 158 ? 25.745 61.330 18.655 1.00 15.37 158 GLN B O 1
ATOM 3495 N N . GLY B 1 159 ? 24.236 61.689 20.279 1.00 15.52 159 GLY B N 1
ATOM 3496 C CA . GLY B 1 159 ? 25.248 61.718 21.324 1.00 16.54 159 GLY B CA 1
ATOM 3497 C C . GLY B 1 159 ? 24.811 62.520 22.533 1.00 15.39 159 GLY B C 1
ATOM 3498 O O . GLY B 1 159 ? 23.615 62.666 22.777 1.00 16.00 159 GLY B O 1
ATOM 3499 N N . CYS B 1 160 ? 25.775 63.014 23.308 1.00 17.84 160 CYS B N 1
ATOM 3500 C CA . CYS B 1 160 ? 25.478 63.841 24.476 1.00 19.81 160 CYS B CA 1
ATOM 3501 C C . CYS B 1 160 ? 26.069 65.221 24.231 1.00 21.57 160 CYS B C 1
ATOM 3502 O O . CYS B 1 160 ? 27.284 65.367 24.065 1.00 20.25 160 CYS B O 1
ATOM 3505 N N . PRO B 1 161 ? 25.214 66.251 24.182 1.00 19.39 161 PRO B N 1
ATOM 3506 C CA . PRO B 1 161 ? 25.673 67.620 23.949 1.00 21.69 161 PRO B CA 1
ATOM 3507 C C . PRO B 1 161 ? 26.728 68.064 24.954 1.00 22.62 161 PRO B C 1
ATOM 3508 O O . PRO B 1 161 ? 26.690 67.682 26.125 1.00 23.34 161 PRO B O 1
ATOM 3512 N N . ALA B 1 162 ? 27.673 68.871 24.487 1.00 21.83 162 ALA B N 1
ATOM 3513 C CA . ALA B 1 162 ? 28.729 69.377 25.351 1.00 21.41 162 ALA B CA 1
ATOM 3514 C C . ALA B 1 162 ? 29.595 70.366 24.590 1.00 22.10 162 ALA B C 1
ATOM 3515 O O . ALA B 1 162 ? 29.688 70.307 23.362 1.00 21.44 162 ALA B O 1
ATOM 3517 N N . ASP B 1 163 ? 30.194 71.299 25.321 1.00 21.24 163 ASP B N 1
ATOM 3518 C CA . ASP B 1 163 ? 31.092 72.266 24.707 1.00 22.65 163 ASP B CA 1
ATOM 3519 C C . ASP B 1 163 ? 32.395 71.490 24.594 1.00 21.26 163 ASP B C 1
ATOM 3520 O O . ASP B 1 163 ? 32.810 70.830 25.539 1.00 21.46 163 ASP B O 1
ATOM 3525 N N . PRO B 1 164 ? 33.055 71.549 23.433 1.00 21.81 164 PRO B N 1
ATOM 3526 C CA . PRO B 1 164 ? 34.313 70.822 23.251 1.00 22.20 164 PRO B CA 1
ATOM 3527 C C . PRO B 1 164 ? 35.457 71.253 24.168 1.00 22.93 164 PRO B C 1
ATOM 3528 O O . PRO B 1 164 ? 35.538 72.413 24.578 1.00 23.93 164 PRO B O 1
ATOM 3532 N N . GLU B 1 165 ? 36.332 70.302 24.480 1.00 22.23 165 GLU B N 1
ATOM 3533 C CA . GLU B 1 165 ? 37.497 70.559 25.320 1.00 22.13 165 GLU B CA 1
ATOM 3534 C C . GLU B 1 165 ? 38.664 70.948 24.413 1.00 23.54 165 GLU B C 1
ATOM 3535 O O . GLU B 1 165 ? 39.587 71.648 24.832 1.00 22.82 165 GLU B O 1
ATOM 3541 N N . LEU B 1 166 ? 38.613 70.486 23.166 1.00 22.32 166 LEU B N 1
ATOM 3542 C CA . LEU B 1 166 ? 39.661 70.777 22.187 1.00 21.91 166 LEU B CA 1
ATOM 3543 C C . LEU B 1 166 ? 39.294 72.001 21.352 1.00 22.36 166 LEU B C 1
ATOM 3544 O O . LEU B 1 166 ? 38.120 72.241 21.077 1.00 23.44 166 LEU B O 1
ATOM 3549 N N . ALA B 1 167 ? 40.298 72.767 20.939 1.00 21.65 167 ALA B N 1
ATOM 3550 C CA . ALA B 1 167 ? 40.054 73.962 20.142 1.00 22.68 167 ALA B CA 1
ATOM 3551 C C . ALA B 1 167 ? 40.258 73.689 18.658 1.00 22.76 167 ALA B C 1
ATOM 3552 O O . ALA B 1 167 ? 40.374 74.618 17.859 1.00 24.58 167 ALA B O 1
ATOM 3554 N N . HIS B 1 168 ? 40.290 72.415 18.290 1.00 19.07 168 HIS B N 1
ATOM 3555 C CA . HIS B 1 168 ? 40.507 72.037 16.903 1.00 19.80 168 HIS B CA 1
ATOM 3556 C C . HIS B 1 168 ? 39.759 70.768 16.497 1.00 18.93 168 HIS B C 1
ATOM 3557 O O . HIS B 1 168 ? 39.433 69.934 17.343 1.00 18.73 168 HIS B O 1
ATOM 3564 N N . HIS B 1 169 ? 39.463 70.654 15.202 1.00 17.35 169 HIS B N 1
ATOM 3565 C CA . HIS B 1 169 ? 38.794 69.478 14.635 1.00 19.15 169 HIS B CA 1
ATOM 3566 C C . HIS B 1 169 ? 39.909 68.851 13.811 1.00 18.66 169 HIS B C 1
ATOM 3567 O O . HIS B 1 169 ? 40.258 69.378 12.758 1.00 19.73 169 HIS B O 1
ATOM 3574 N N . SER B 1 170 ? 40.461 67.733 14.264 1.00 16.57 170 SER B N 1
ATOM 3575 C CA . SER B 1 170 ? 41.577 67.132 13.544 1.00 17.64 170 SER B CA 1
ATOM 3576 C C . SER B 1 170 ? 41.393 65.740 12.967 1.00 17.47 170 SER B C 1
ATOM 3577 O O . SER B 1 170 ? 40.394 65.058 13.200 1.00 18.56 170 SER B O 1
ATOM 3580 N N . VAL B 1 171 ? 42.391 65.351 12.184 1.00 17.86 171 VAL B N 1
ATOM 3581 C CA . VAL B 1 171 ? 42.480 64.020 11.618 1.00 17.83 171 VAL B CA 1
ATOM 3582 C C . VAL B 1 171 ? 43.617 63.486 12.485 1.00 18.66 171 VAL B C 1
ATOM 3583 O O . VAL B 1 171 ? 44.644 64.153 12.634 1.00 17.68 171 VAL B O 1
ATOM 3587 N N . TYR B 1 172 ? 43.426 62.314 13.081 1.00 16.73 172 TYR B N 1
ATOM 3588 C CA . TYR B 1 172 ? 44.440 61.734 13.953 1.00 17.10 172 TYR B CA 1
ATOM 3589 C C . TYR B 1 172 ? 44.914 60.372 13.487 1.00 16.95 172 TYR B C 1
ATOM 3590 O O . TYR B 1 172 ? 44.229 59.677 12.734 1.00 16.59 172 TYR B O 1
ATOM 3599 N N . ARG B 1 173 ? 46.091 59.992 13.972 1.00 16.41 173 ARG B N 1
ATOM 3600 C CA . ARG B 1 173 ? 46.668 58.691 13.676 1.00 17.19 173 ARG B CA 1
ATOM 3601 C C . ARG B 1 173 ? 46.990 58.042 15.019 1.00 18.18 173 ARG B C 1
ATOM 3602 O O . ARG B 1 173 ? 47.783 58.572 15.791 1.00 18.55 173 ARG B O 1
ATOM 3610 N N . LEU B 1 174 ? 46.354 56.912 15.305 1.00 18.38 174 LEU B N 1
ATOM 3611 C CA . LEU B 1 174 ? 46.592 56.204 16.562 1.00 18.53 174 LEU B CA 1
ATOM 3612 C C . LEU B 1 174 ? 47.621 55.122 16.257 1.00 18.91 174 LEU B C 1
ATOM 3613 O O . LEU B 1 174 ? 47.303 54.134 15.599 1.00 18.77 174 LEU B O 1
ATOM 3618 N N . PRO B 1 175 ? 48.872 55.298 16.723 1.00 19.65 175 PRO B N 1
ATOM 3619 C CA . PRO B 1 175 ? 49.918 54.302 16.467 1.00 20.73 175 PRO B CA 1
ATOM 3620 C C . PRO B 1 175 ? 49.503 52.914 16.932 1.00 22.58 175 PRO B C 1
ATOM 3621 O O . PRO B 1 175 ? 48.813 52.770 17.942 1.00 20.73 175 PRO B O 1
ATOM 3625 N N . PRO B 1 176 ? 49.925 51.870 16.202 1.00 20.30 176 PRO B N 1
ATOM 3626 C CA . PRO B 1 176 ? 49.575 50.496 16.569 1.00 23.75 176 PRO B CA 1
ATOM 3627 C C . PRO B 1 176 ? 50.345 49.938 17.768 1.00 24.00 176 PRO B C 1
ATOM 3628 O O . PRO B 1 176 ? 49.983 48.887 18.305 1.00 24.88 176 PRO B O 1
ATOM 3632 N N . ASP B 1 177 ? 51.391 50.644 18.192 1.00 24.91 177 ASP B N 1
ATOM 3633 C CA . ASP B 1 177 ? 52.221 50.185 19.307 1.00 24.16 177 ASP B CA 1
ATOM 3634 C C . ASP B 1 177 ? 51.880 50.769 20.675 1.00 23.70 177 ASP B C 1
ATOM 3635 O O . ASP B 1 177 ? 52.607 50.541 21.647 1.00 24.13 177 ASP B O 1
ATOM 3640 N N . GLY B 1 178 ? 50.789 51.527 20.758 1.00 23.89 178 GLY B N 1
ATOM 3641 C CA . GLY B 1 178 ? 50.396 52.103 22.031 1.00 20.90 178 GLY B CA 1
ATOM 3642 C C . GLY B 1 178 ? 50.967 53.477 22.337 1.00 21.04 178 GLY B C 1
ATOM 3643 O O . GLY B 1 178 ? 50.651 54.054 23.376 1.00 20.13 178 GLY B O 1
ATOM 3644 N N . SER B 1 179 ? 51.807 54.003 21.450 1.00 21.35 179 SER B N 1
ATOM 3645 C CA . SER B 1 179 ? 52.389 55.321 21.660 1.00 21.64 179 SER B CA 1
ATOM 3646 C C . SER B 1 179 ? 51.292 56.385 21.544 1.00 20.54 179 SER B C 1
ATOM 3647 O O . SER B 1 179 ? 50.201 56.115 21.037 1.00 19.73 179 SER B O 1
ATOM 3650 N N . PRO B 1 180 ? 51.564 57.609 22.017 1.00 20.25 180 PRO B N 1
ATOM 3651 C CA . PRO B 1 180 ? 50.566 58.686 21.961 1.00 21.36 180 PRO B CA 1
ATOM 3652 C C . PRO B 1 180 ? 49.870 59.020 20.635 1.00 20.07 180 PRO B C 1
ATOM 3653 O O . PRO B 1 180 ? 50.466 58.966 19.557 1.00 18.47 180 PRO B O 1
ATOM 3657 N N . LEU B 1 181 ? 48.587 59.363 20.750 1.00 19.82 181 LEU B N 1
ATOM 3658 C CA . LEU B 1 181 ? 47.749 59.743 19.614 1.00 18.47 181 LEU B CA 1
ATOM 3659 C C . LEU B 1 181 ? 48.449 60.891 18.896 1.00 20.00 181 LEU B C 1
ATOM 3660 O O . LEU B 1 181 ? 48.980 61.800 19.542 1.00 19.89 181 LEU B O 1
ATOM 3665 N N . GLN B 1 182 ? 48.430 60.872 17.567 1.00 19.86 182 GLN B N 1
ATOM 3666 C CA . GLN B 1 182 ? 49.102 61.913 16.795 1.00 19.12 182 GLN B CA 1
ATOM 3667 C C . GLN B 1 182 ? 48.163 62.831 16.016 1.00 19.67 182 GLN B C 1
ATOM 3668 O O . GLN B 1 182 ? 47.375 62.377 15.186 1.00 21.62 182 GLN B O 1
ATOM 3674 N N . ARG B 1 183 ? 48.264 64.125 16.296 1.00 19.30 183 ARG B N 1
ATOM 3675 C CA . ARG B 1 183 ? 47.461 65.152 15.637 1.00 19.84 183 ARG B CA 1
ATOM 3676 C C . ARG B 1 183 ? 48.125 65.384 14.282 1.00 21.25 183 ARG B C 1
ATOM 3677 O O . ARG B 1 183 ? 49.211 65.950 14.215 1.00 21.64 183 ARG B O 1
ATOM 3685 N N . MET B 1 184 ? 47.476 64.953 13.207 1.00 20.17 184 MET B N 1
ATOM 3686 C CA . MET B 1 184 ? 48.062 65.092 11.876 1.00 21.64 184 MET B CA 1
ATOM 3687 C C . MET B 1 184 ? 47.693 66.347 11.090 1.00 21.12 184 MET B C 1
ATOM 3688 O O . MET B 1 184 ? 48.492 66.841 10.293 1.00 20.72 184 MET B O 1
ATOM 3693 N N . ALA B 1 185 ? 46.491 66.866 11.299 1.00 21.99 185 ALA B N 1
ATOM 3694 C CA . ALA B 1 185 ? 46.076 68.078 10.604 1.00 20.06 185 ALA B CA 1
ATOM 3695 C C . ALA B 1 185 ? 44.790 68.617 11.203 1.00 19.84 185 ALA B C 1
ATOM 3696 O O . ALA B 1 185 ? 43.983 67.857 11.731 1.00 20.51 185 ALA B O 1
ATOM 3698 N N . ASP B 1 186 ? 44.613 69.931 11.126 1.00 20.87 186 ASP B N 1
ATOM 3699 C CA . ASP B 1 186 ? 43.409 70.578 11.628 1.00 18.99 186 ASP B CA 1
ATOM 3700 C C . ASP B 1 186 ? 42.553 70.945 10.427 1.00 21.77 186 ASP B C 1
ATOM 3701 O O . ASP B 1 186 ? 43.056 71.465 9.426 1.00 21.57 186 ASP B O 1
ATOM 3706 N N . LEU B 1 187 ? 41.260 70.663 10.521 1.00 19.35 187 LEU B N 1
ATOM 3707 C CA . LEU B 1 187 ? 40.346 70.959 9.432 1.00 18.28 187 LEU B CA 1
ATOM 3708 C C . LEU B 1 187 ? 39.075 71.609 9.951 1.00 18.10 187 LEU B C 1
ATOM 3709 O O . LEU B 1 187 ? 38.959 71.909 11.139 1.00 18.00 187 LEU B O 1
ATOM 3714 N N . ASP B 1 188 ? 38.133 71.843 9.044 1.00 17.65 188 ASP B N 1
ATOM 3715 C CA . ASP B 1 188 ? 36.858 72.454 9.388 1.00 18.11 188 ASP B CA 1
ATOM 3716 C C . ASP B 1 188 ? 35.804 71.366 9.252 1.00 17.69 188 ASP B C 1
ATOM 3717 O O . ASP B 1 188 ? 35.335 71.089 8.152 1.00 18.91 188 ASP B O 1
ATOM 3722 N N . HIS B 1 189 ? 35.443 70.744 10.368 1.00 18.28 189 HIS B N 1
ATOM 3723 C CA . HIS B 1 189 ? 34.449 69.682 10.355 1.00 18.23 189 HIS B CA 1
ATOM 3724 C C . HIS B 1 189 ? 34.882 68.525 9.463 1.00 18.35 189 HIS B C 1
ATOM 3725 O O . HIS B 1 189 ? 34.164 68.141 8.538 1.00 18.05 189 HIS B O 1
ATOM 3732 N N . PRO B 1 190 ? 36.075 67.961 9.722 1.00 16.06 190 PRO B N 1
ATOM 3733 C CA . PRO B 1 190 ? 36.568 66.837 8.920 1.00 17.47 190 PRO B CA 1
ATOM 3734 C C . PRO B 1 190 ? 35.544 65.722 9.051 1.00 17.27 190 PRO B C 1
ATOM 3735 O O . PRO B 1 190 ? 34.971 65.525 10.124 1.00 18.64 190 PRO B O 1
ATOM 3739 N N . ASN B 1 191 ? 35.313 64.986 7.972 1.00 16.62 191 ASN B N 1
ATOM 3740 C CA . ASN B 1 191 ? 34.294 63.956 8.006 1.00 15.50 191 ASN B CA 1
ATOM 3741 C C . ASN B 1 191 ? 34.775 62.589 7.545 1.00 15.41 191 ASN B C 1
ATOM 3742 O O . ASN B 1 191 ? 35.198 61.774 8.354 1.00 16.24 191 ASN B O 1
ATOM 3747 N N . GLY B 1 192 ? 34.686 62.327 6.247 1.00 15.83 192 GLY B N 1
ATOM 3748 C CA . GLY B 1 192 ? 35.134 61.043 5.746 1.00 15.72 192 GLY B CA 1
ATOM 3749 C C . GLY B 1 192 ? 36.621 61.055 5.444 1.00 17.54 192 GLY B C 1
ATOM 3750 O O . GLY B 1 192 ? 37.247 62.117 5.405 1.00 16.37 192 GLY B O 1
ATOM 3751 N N . LEU B 1 193 ? 37.197 59.875 5.247 1.00 15.54 193 LEU B N 1
ATOM 3752 C CA . LEU B 1 193 ? 38.613 59.785 4.912 1.00 18.28 193 LEU B CA 1
ATOM 3753 C C . LEU B 1 193 ? 38.923 58.450 4.259 1.00 18.03 193 LEU B C 1
ATOM 3754 O O . LEU B 1 193 ? 38.198 57.470 4.439 1.00 17.03 193 LEU B O 1
ATOM 3759 N N . ALA B 1 194 ? 40.003 58.425 3.485 1.00 18.69 194 ALA B N 1
ATOM 3760 C CA . ALA B 1 194 ? 40.425 57.217 2.791 1.00 19.33 194 ALA B CA 1
ATOM 3761 C C . ALA B 1 194 ? 41.812 57.427 2.202 1.00 19.57 194 ALA B C 1
ATOM 3762 O O . ALA B 1 194 ? 42.155 58.530 1.781 1.00 18.17 194 ALA B O 1
ATOM 3764 N N . PHE B 1 195 ? 42.609 56.365 2.192 1.00 20.86 195 PHE B N 1
ATOM 3765 C CA . PHE B 1 195 ? 43.956 56.419 1.640 1.00 22.38 195 PHE B CA 1
ATOM 3766 C C . PHE B 1 195 ? 43.917 56.020 0.171 1.00 21.62 195 PHE B C 1
ATOM 3767 O O . PHE B 1 195 ? 43.015 55.305 -0.259 1.00 21.64 195 PHE B O 1
ATOM 3775 N N . SER B 1 196 ? 44.892 56.495 -0.595 1.00 22.50 196 SER B N 1
ATOM 3776 C CA . SER B 1 196 ? 44.996 56.125 -2.000 1.00 23.72 196 SER B CA 1
ATOM 3777 C C . SER B 1 196 ? 45.563 54.711 -1.942 1.00 21.39 196 SER B C 1
ATOM 3778 O O . SER B 1 196 ? 46.069 54.290 -0.903 1.00 22.58 196 SER B O 1
ATOM 3781 N N . PRO B 1 197 ? 45.492 53.957 -3.047 1.00 24.14 197 PRO B N 1
ATOM 3782 C CA . PRO B 1 197 ? 46.024 52.592 -3.032 1.00 24.33 197 PRO B CA 1
ATOM 3783 C C . PRO B 1 197 ? 47.438 52.470 -2.460 1.00 25.11 197 PRO B C 1
ATOM 3784 O O . PRO B 1 197 ? 47.715 51.569 -1.663 1.00 26.50 197 PRO B O 1
ATOM 3788 N N . ASP B 1 198 ? 48.326 53.377 -2.859 1.00 25.26 198 ASP B N 1
ATOM 3789 C CA . ASP B 1 198 ? 49.707 53.341 -2.391 1.00 24.48 198 ASP B CA 1
ATOM 3790 C C . ASP B 1 198 ? 49.924 54.093 -1.080 1.00 23.70 198 ASP B C 1
ATOM 3791 O O . ASP B 1 198 ? 51.060 54.267 -0.640 1.00 24.76 198 ASP B O 1
ATOM 3796 N N . GLU B 1 199 ? 48.829 54.521 -0.456 1.00 24.78 199 GLU B N 1
ATOM 3797 C CA . GLU B 1 199 ? 48.876 55.257 0.806 1.00 23.14 199 GLU B CA 1
ATOM 3798 C C . GLU B 1 199 ? 49.743 56.510 0.781 1.00 23.42 199 GLU B C 1
ATOM 3799 O O . GLU B 1 199 ? 50.107 57.039 1.830 1.00 23.29 199 GLU B O 1
ATOM 3805 N N . GLN B 1 200 ? 50.073 56.992 -0.413 1.00 22.89 200 GLN B N 1
ATOM 3806 C CA . GLN B 1 200 ? 50.884 58.197 -0.528 1.00 23.51 200 GLN B CA 1
ATOM 3807 C C . GLN B 1 200 ? 50.018 59.444 -0.446 1.00 22.01 200 GLN B C 1
ATOM 3808 O O . GLN B 1 200 ? 50.517 60.545 -0.225 1.00 22.41 200 GLN B O 1
ATOM 3814 N N . THR B 1 201 ? 48.714 59.267 -0.624 1.00 21.47 201 THR B N 1
ATOM 3815 C CA . THR B 1 201 ? 47.788 60.385 -0.541 1.00 21.12 201 THR B CA 1
ATOM 3816 C C . THR B 1 201 ? 46.650 60.035 0.405 1.00 20.23 201 THR B C 1
ATOM 3817 O O . THR B 1 201 ? 46.113 58.930 0.362 1.00 18.78 201 THR B O 1
ATOM 3821 N N . LEU B 1 202 ? 46.310 60.977 1.277 1.00 20.58 202 LEU B N 1
ATOM 3822 C CA . LEU B 1 202 ? 45.209 60.784 2.201 1.00 19.52 202 LEU B CA 1
ATOM 3823 C C . LEU B 1 202 ? 44.122 61.785 1.845 1.00 19.96 202 LEU B C 1
ATOM 3824 O O . LEU B 1 202 ? 44.383 62.985 1.745 1.00 20.47 202 LEU B O 1
ATOM 3829 N N . TYR B 1 203 ? 42.907 61.287 1.641 1.00 19.26 203 TYR B N 1
ATOM 3830 C CA . TYR B 1 203 ? 41.781 62.147 1.320 1.00 19.21 203 TYR B CA 1
ATOM 3831 C C . TYR B 1 203 ? 40.918 62.281 2.570 1.00 18.53 203 TYR B C 1
ATOM 3832 O O . TYR B 1 203 ? 40.665 61.299 3.260 1.00 18.73 203 TYR B O 1
ATOM 3841 N N . VAL B 1 204 ? 40.487 63.501 2.861 1.00 18.48 204 VAL B N 1
ATOM 3842 C CA . VAL B 1 204 ? 39.636 63.768 4.017 1.00 19.06 204 VAL B CA 1
ATOM 3843 C C . VAL B 1 204 ? 38.615 64.810 3.579 1.00 19.60 204 VAL B C 1
ATOM 3844 O O . VAL B 1 204 ? 38.986 65.826 2.996 1.00 18.67 204 VAL B O 1
ATOM 3848 N N . SER B 1 205 ? 37.332 64.564 3.831 1.00 17.64 205 SER B N 1
ATOM 3849 C CA . SER B 1 205 ? 36.336 65.547 3.436 1.00 18.81 205 SER B CA 1
ATOM 3850 C C . SER B 1 205 ? 36.103 66.523 4.579 1.00 18.48 205 SER B C 1
ATOM 3851 O O . SER B 1 205 ? 36.369 66.209 5.744 1.00 17.73 205 SER B O 1
ATOM 3854 N N . GLN B 1 206 ? 35.651 67.721 4.227 1.00 16.53 206 GLN B N 1
ATOM 3855 C CA . GLN B 1 206 ? 35.353 68.764 5.197 1.00 19.40 206 GLN B CA 1
ATOM 3856 C C . GLN B 1 206 ? 33.921 69.172 4.901 1.00 18.81 206 GLN B C 1
ATOM 3857 O O . GLN B 1 206 ? 33.596 69.514 3.765 1.00 18.34 206 GLN B O 1
ATOM 3863 N N . THR B 1 207 ? 33.061 69.125 5.913 1.00 17.71 207 THR B N 1
ATOM 3864 C CA . THR B 1 207 ? 31.659 69.455 5.703 1.00 19.99 207 THR B CA 1
ATOM 3865 C C . THR B 1 207 ? 31.072 70.460 6.692 1.00 19.68 207 THR B C 1
ATOM 3866 O O . THR B 1 207 ? 30.156 70.137 7.450 1.00 19.15 207 THR B O 1
ATOM 3870 N N . PRO B 1 208 ? 31.598 71.695 6.698 1.00 20.97 208 PRO B N 1
ATOM 3871 C CA . PRO B 1 208 ? 31.093 72.730 7.605 1.00 23.23 208 PRO B CA 1
ATOM 3872 C C . PRO B 1 208 ? 29.708 73.194 7.159 1.00 25.12 208 PRO B C 1
ATOM 3873 O O . PRO B 1 208 ? 29.355 73.058 5.984 1.00 25.62 208 PRO B O 1
ATOM 3877 N N . GLY B 1 213 ? 32.833 78.119 5.390 1.00 25.92 213 GLY B N 1
ATOM 3878 C CA . GLY B 1 213 ? 33.867 77.134 5.124 1.00 25.09 213 GLY B CA 1
ATOM 3879 C C . GLY B 1 213 ? 33.630 76.361 3.839 1.00 23.81 213 GLY B C 1
ATOM 3880 O O . GLY B 1 213 ? 32.496 76.236 3.376 1.00 27.67 213 GLY B O 1
ATOM 3881 N N . SER B 1 214 ? 34.703 75.837 3.260 1.00 24.57 214 SER B N 1
ATOM 3882 C CA . SER B 1 214 ? 34.605 75.075 2.023 1.00 23.85 214 SER B CA 1
ATOM 3883 C C . SER B 1 214 ? 34.173 73.632 2.259 1.00 23.76 214 SER B C 1
ATOM 3884 O O . SER B 1 214 ? 34.792 72.917 3.050 1.00 23.63 214 SER B O 1
ATOM 3887 N N . VAL B 1 215 ? 33.109 73.214 1.577 1.00 21.29 215 VAL B N 1
ATOM 3888 C CA . VAL B 1 215 ? 32.614 71.840 1.680 1.00 21.89 215 VAL B CA 1
ATOM 3889 C C . VAL B 1 215 ? 33.298 71.114 0.527 1.00 22.43 215 VAL B C 1
ATOM 3890 O O . VAL B 1 215 ? 32.979 71.341 -0.644 1.00 22.55 215 VAL B O 1
ATOM 3894 N N . GLU B 1 216 ? 34.238 70.237 0.857 1.00 21.91 216 GLU B N 1
ATOM 3895 C CA . GLU B 1 216 ? 35.002 69.547 -0.170 1.00 20.82 216 GLU B CA 1
ATOM 3896 C C . GLU B 1 216 ? 35.710 68.305 0.336 1.00 19.66 216 GLU B C 1
ATOM 3897 O O . GLU B 1 216 ? 35.647 67.958 1.512 1.00 19.42 216 GLU B O 1
ATOM 3903 N N . ILE B 1 217 ? 36.390 67.647 -0.593 1.00 21.52 217 ILE B N 1
ATOM 3904 C CA . ILE B 1 217 ? 37.213 66.490 -0.293 1.00 19.18 217 ILE B CA 1
ATOM 3905 C C . ILE B 1 217 ? 38.611 67.066 -0.474 1.00 21.83 217 ILE B C 1
ATOM 3906 O O . ILE B 1 217 ? 38.948 67.582 -1.546 1.00 22.24 217 ILE B O 1
ATOM 3911 N N . THR B 1 218 ? 39.409 66.997 0.583 1.00 20.11 218 THR B N 1
ATOM 3912 C CA . THR B 1 218 ? 40.764 67.530 0.569 1.00 21.67 218 THR B CA 1
ATOM 3913 C C . THR B 1 218 ? 41.781 66.409 0.416 1.00 21.60 218 THR B C 1
ATOM 3914 O O . THR B 1 218 ? 41.562 65.290 0.888 1.00 20.14 218 THR B O 1
ATOM 3918 N N . ALA B 1 219 ? 42.889 66.703 -0.259 1.00 19.82 219 ALA B N 1
ATOM 3919 C CA . ALA B 1 219 ? 43.936 65.709 -0.448 1.00 19.95 219 ALA B CA 1
ATOM 3920 C C . ALA B 1 219 ? 45.194 66.154 0.286 1.00 19.78 219 ALA B C 1
ATOM 3921 O O . ALA B 1 219 ? 45.498 67.344 0.339 1.00 20.80 219 ALA B O 1
ATOM 3923 N N . PHE B 1 220 ? 45.902 65.185 0.858 1.00 18.90 220 PHE B N 1
ATOM 3924 C CA . PHE B 1 220 ? 47.134 65.415 1.608 1.00 21.46 220 PHE B CA 1
ATOM 3925 C C . PHE B 1 220 ? 48.187 64.407 1.172 1.00 21.78 220 PHE B C 1
ATOM 3926 O O . PHE B 1 220 ? 47.867 63.298 0.751 1.00 21.70 220 PHE B O 1
ATOM 3934 N N . ALA B 1 221 ? 49.450 64.793 1.293 1.00 22.31 221 ALA B N 1
ATOM 3935 C CA . ALA B 1 221 ? 50.540 63.894 0.969 1.00 20.89 221 ALA B CA 1
ATOM 3936 C C . ALA B 1 221 ? 50.963 63.247 2.287 1.00 21.17 221 ALA B C 1
ATOM 3937 O O . ALA B 1 221 ? 51.244 63.943 3.263 1.00 22.63 221 ALA B O 1
ATOM 3939 N N . TRP B 1 222 ? 50.979 61.920 2.325 1.00 20.90 222 TRP B N 1
ATOM 3940 C CA . TRP B 1 222 ? 51.392 61.193 3.518 1.00 21.07 222 TRP B CA 1
ATOM 3941 C C . TRP B 1 222 ? 52.836 60.757 3.305 1.00 21.90 222 TRP B C 1
ATOM 3942 O O . TRP B 1 222 ? 53.113 59.863 2.508 1.00 22.82 222 TRP B O 1
ATOM 3953 N N . ARG B 1 223 ? 53.757 61.402 4.009 1.00 23.41 223 ARG B N 1
ATOM 3954 C CA . ARG B 1 223 ? 55.166 61.064 3.886 1.00 22.26 223 ARG B CA 1
ATOM 3955 C C . ARG B 1 223 ? 55.990 61.635 5.033 1.00 23.35 223 ARG B C 1
ATOM 3956 O O . ARG B 1 223 ? 55.659 62.683 5.592 1.00 23.35 223 ARG B O 1
ATOM 3964 N N . ASP B 1 224 ? 57.071 60.938 5.365 1.00 21.86 224 ASP B N 1
ATOM 3965 C CA . ASP B 1 224 ? 57.971 61.351 6.433 1.00 24.03 224 ASP B CA 1
ATOM 3966 C C . ASP B 1 224 ? 57.268 61.636 7.758 1.00 23.97 224 ASP B C 1
ATOM 3967 O O . ASP B 1 224 ? 57.541 62.641 8.416 1.00 26.03 224 ASP B O 1
ATOM 3972 N N . GLY B 1 225 ? 56.361 60.742 8.137 1.00 25.79 225 GLY B N 1
ATOM 3973 C CA . GLY B 1 225 ? 55.641 60.879 9.393 1.00 24.37 225 GLY B CA 1
ATOM 3974 C C . GLY B 1 225 ? 54.680 62.045 9.538 1.00 23.09 225 GLY B C 1
ATOM 3975 O O . GLY B 1 225 ? 54.275 62.370 10.659 1.00 24.71 225 GLY B O 1
ATOM 3976 N N . ALA B 1 226 ? 54.296 62.672 8.431 1.00 23.15 226 ALA B N 1
ATOM 3977 C CA . ALA B 1 226 ? 53.379 63.804 8.503 1.00 23.47 226 ALA B CA 1
ATOM 3978 C C . ALA B 1 226 ? 52.541 63.981 7.246 1.00 22.97 226 ALA B C 1
ATOM 3979 O O . ALA B 1 226 ? 52.751 63.302 6.237 1.00 24.14 226 ALA B O 1
ATOM 3981 N N . LEU B 1 227 ? 51.575 64.890 7.324 1.00 22.88 227 LEU B N 1
ATOM 3982 C CA . LEU B 1 227 ? 50.716 65.199 6.190 1.00 23.66 227 LEU B CA 1
ATOM 3983 C C . LEU B 1 227 ? 51.225 66.485 5.554 1.00 24.56 227 LEU B C 1
ATOM 3984 O O . LEU B 1 227 ? 51.455 67.481 6.243 1.00 25.46 227 LEU B O 1
ATOM 3989 N N . HIS B 1 228 ? 51.386 66.461 4.237 1.00 24.32 228 HIS B N 1
ATOM 3990 C CA . HIS B 1 228 ? 51.898 67.614 3.503 1.00 24.67 228 HIS B CA 1
ATOM 3991 C C . HIS B 1 228 ? 51.025 68.000 2.314 1.00 23.95 228 HIS B C 1
ATOM 3992 O O . HIS B 1 228 ? 50.012 67.368 2.027 1.00 24.06 228 HIS B O 1
ATOM 3999 N N . ASP B 1 229 ? 51.463 69.048 1.621 1.00 25.77 229 ASP B N 1
ATOM 4000 C CA . ASP B 1 229 ? 50.815 69.559 0.420 1.00 25.50 229 ASP B CA 1
ATOM 4001 C C . ASP B 1 229 ? 49.289 69.477 0.418 1.00 25.36 229 ASP B C 1
ATOM 4002 O O . ASP B 1 229 ? 48.693 68.818 -0.432 1.00 24.42 229 ASP B O 1
ATOM 4007 N N . ARG B 1 230 ? 48.667 70.154 1.375 1.00 25.28 230 ARG B N 1
ATOM 4008 C CA . ARG B 1 230 ? 47.209 70.186 1.483 1.00 23.52 230 ARG B CA 1
ATOM 4009 C C . ARG B 1 230 ? 46.618 70.922 0.276 1.00 23.81 230 ARG B C 1
ATOM 4010 O O . ARG B 1 230 ? 47.089 72.001 -0.086 1.00 24.94 230 ARG B O 1
ATOM 4018 N N . ARG B 1 231 ? 45.602 70.336 -0.354 1.00 23.22 231 ARG B N 1
ATOM 4019 C CA . ARG B 1 231 ? 44.950 70.977 -1.495 1.00 23.42 231 ARG B CA 1
ATOM 4020 C C . ARG B 1 231 ? 43.555 70.429 -1.770 1.00 23.74 231 ARG B C 1
ATOM 4021 O O . ARG B 1 231 ? 43.197 69.331 -1.332 1.00 24.31 231 ARG B O 1
ATOM 4029 N N . HIS B 1 232 ? 42.764 71.213 -2.492 1.00 23.24 232 HIS B N 1
ATOM 4030 C CA . HIS B 1 232 ? 41.413 70.814 -2.844 1.00 24.03 232 HIS B CA 1
ATOM 4031 C C . HIS B 1 232 ? 41.507 69.678 -3.853 1.00 23.75 232 HIS B C 1
ATOM 4032 O O . HIS B 1 232 ? 42.295 69.740 -4.800 1.00 24.57 232 HIS B O 1
ATOM 4039 N N . PHE B 1 233 ? 40.719 68.630 -3.639 1.00 23.04 233 PHE B N 1
ATOM 4040 C CA . PHE B 1 233 ? 40.731 67.484 -4.538 1.00 21.73 233 PHE B CA 1
ATOM 4041 C C . PHE B 1 233 ? 39.485 67.427 -5.411 1.00 24.12 233 PHE B C 1
ATOM 4042 O O . PHE B 1 233 ? 39.580 67.276 -6.629 1.00 23.79 233 PHE B O 1
ATOM 4050 N N . ALA B 1 234 ? 38.317 67.549 -4.787 1.00 24.35 234 ALA B N 1
ATOM 4051 C CA . ALA B 1 234 ? 37.062 67.502 -5.524 1.00 22.90 234 ALA B CA 1
ATOM 4052 C C . ALA B 1 234 ? 35.896 68.030 -4.698 1.00 23.63 234 ALA B C 1
ATOM 4053 O O . ALA B 1 234 ? 35.995 68.191 -3.483 1.00 23.59 234 ALA B O 1
ATOM 4055 N N . SER B 1 235 ? 34.796 68.312 -5.382 1.00 23.86 235 SER B N 1
ATOM 4056 C CA . SER B 1 235 ? 33.578 68.791 -4.749 1.00 22.87 235 SER B CA 1
ATOM 4057 C C . SER B 1 235 ? 32.450 68.011 -5.400 1.00 23.27 235 SER B C 1
ATOM 4058 O O . SER B 1 235 ? 32.539 67.656 -6.576 1.00 23.16 235 SER B O 1
ATOM 4061 N N . VAL B 1 236 ? 31.401 67.713 -4.645 1.00 21.98 236 VAL B N 1
ATOM 4062 C CA . VAL B 1 236 ? 30.279 66.992 -5.226 1.00 22.70 236 VAL B CA 1
ATOM 4063 C C . VAL B 1 236 ? 29.250 68.034 -5.623 1.00 22.34 236 VAL B C 1
ATOM 4064 O O . VAL B 1 236 ? 29.116 69.064 -4.962 1.00 24.11 236 VAL B O 1
ATOM 4068 N N . PRO B 1 237 ? 28.527 67.793 -6.725 1.00 23.69 237 PRO B N 1
ATOM 4069 C CA . PRO B 1 237 ? 27.515 68.746 -7.191 1.00 24.26 237 PRO B CA 1
ATOM 4070 C C . PRO B 1 237 ? 26.457 69.124 -6.161 1.00 24.91 237 PRO B C 1
ATOM 4071 O O . PRO B 1 237 ? 26.112 70.299 -6.021 1.00 27.17 237 PRO B O 1
ATOM 4075 N N . ASP B 1 238 ? 25.947 68.140 -5.428 1.00 25.69 238 ASP B N 1
ATOM 4076 C CA . ASP B 1 238 ? 24.913 68.419 -4.443 1.00 23.99 238 ASP B CA 1
ATOM 4077 C C . ASP B 1 238 ? 25.152 67.777 -3.087 1.00 24.24 238 ASP B C 1
ATOM 4078 O O . ASP B 1 238 ? 25.688 66.675 -2.988 1.00 24.22 238 ASP B O 1
ATOM 4083 N N . GLY B 1 239 ? 24.743 68.479 -2.038 1.00 23.98 239 GLY B N 1
ATOM 4084 C CA . GLY B 1 239 ? 24.904 67.948 -0.701 1.00 23.41 239 GLY B CA 1
ATOM 4085 C C . GLY B 1 239 ? 26.331 67.925 -0.198 1.00 23.34 239 GLY B C 1
ATOM 4086 O O . GLY B 1 239 ? 27.192 68.681 -0.647 1.00 23.27 239 GLY B O 1
ATOM 4087 N N . LEU B 1 240 ? 26.587 67.022 0.736 1.00 22.76 240 LEU B N 1
ATOM 4088 C CA . LEU B 1 240 ? 27.899 66.923 1.339 1.00 21.74 240 LEU B CA 1
ATOM 4089 C C . LEU B 1 240 ? 28.659 65.657 1.009 1.00 20.70 240 LEU B C 1
ATOM 4090 O O . LEU B 1 240 ? 28.082 64.572 0.933 1.00 20.24 240 LEU B O 1
ATOM 4095 N N . PRO B 1 241 ? 29.973 65.785 0.780 1.00 19.75 241 PRO B N 1
ATOM 4096 C CA . PRO B 1 241 ? 30.780 64.604 0.485 1.00 20.62 241 PRO B CA 1
ATOM 4097 C C . PRO B 1 241 ? 31.058 64.109 1.902 1.00 19.62 241 PRO B C 1
ATOM 4098 O O . PRO B 1 241 ? 32.057 64.479 2.514 1.00 19.16 241 PRO B O 1
ATOM 4102 N N . ASP B 1 242 ? 30.135 63.312 2.429 1.00 17.42 242 ASP B N 1
ATOM 4103 C CA . ASP B 1 242 ? 30.222 62.796 3.792 1.00 17.31 242 ASP B CA 1
ATOM 4104 C C . ASP B 1 242 ? 31.277 61.695 3.883 1.00 18.18 242 ASP B C 1
ATOM 4105 O O . ASP B 1 242 ? 32.453 61.965 4.146 1.00 18.50 242 ASP B O 1
ATOM 4110 N N . GLY B 1 243 ? 30.842 60.458 3.667 1.00 15.92 243 GLY B N 1
ATOM 4111 C CA . GLY B 1 243 ? 31.749 59.328 3.696 1.00 13.90 243 GLY B CA 1
ATOM 4112 C C . GLY B 1 243 ? 32.059 58.924 2.267 1.00 14.66 243 GLY B C 1
ATOM 4113 O O . GLY B 1 243 ? 31.255 59.152 1.364 1.00 13.92 243 GLY B O 1
ATOM 4114 N N . PHE B 1 244 ? 33.221 58.321 2.060 1.00 15.26 244 PHE B N 1
ATOM 4115 C CA . PHE B 1 244 ? 33.626 57.907 0.724 1.00 15.65 244 PHE B CA 1
ATOM 4116 C C . PHE B 1 244 ? 34.690 56.827 0.812 1.00 17.21 244 PHE B C 1
ATOM 4117 O O . PHE B 1 244 ? 35.219 56.552 1.890 1.00 17.03 244 PHE B O 1
ATOM 4125 N N . CYS B 1 245 ? 34.993 56.209 -0.324 1.00 17.89 245 CYS B N 1
ATOM 4126 C CA . CYS B 1 245 ? 36.006 55.164 -0.371 1.00 18.92 245 CYS B CA 1
ATOM 4127 C C . CYS B 1 245 ? 36.789 55.260 -1.676 1.00 19.99 245 CYS B C 1
ATOM 4128 O O . CYS B 1 245 ? 36.372 55.939 -2.613 1.00 19.96 245 CYS B O 1
ATOM 4131 N N . VAL B 1 246 ? 37.927 54.577 -1.719 1.00 18.92 246 VAL B N 1
ATOM 4132 C CA . VAL B 1 246 ? 38.789 54.575 -2.896 1.00 21.18 246 VAL B CA 1
ATOM 4133 C C . VAL B 1 246 ? 39.054 53.129 -3.285 1.00 20.87 246 VAL B C 1
ATOM 4134 O O . VAL B 1 246 ? 39.422 52.314 -2.439 1.00 20.49 246 VAL B O 1
ATOM 4138 N N . ASP B 1 247 ? 38.872 52.802 -4.561 1.00 20.49 247 ASP B N 1
ATOM 4139 C CA . ASP B 1 247 ? 39.096 51.430 -4.987 1.00 20.28 247 ASP B CA 1
ATOM 4140 C C . ASP B 1 247 ? 40.551 51.186 -5.379 1.00 21.61 247 ASP B C 1
ATOM 4141 O O . ASP B 1 247 ? 41.343 52.128 -5.486 1.00 20.80 247 ASP B O 1
ATOM 4146 N N . ARG B 1 248 ? 40.897 49.917 -5.564 1.00 21.19 248 ARG B N 1
ATOM 4147 C CA . ARG B 1 248 ? 42.260 49.520 -5.908 1.00 24.43 248 ARG B CA 1
ATOM 4148 C C . ARG B 1 248 ? 42.831 50.218 -7.129 1.00 24.68 248 ARG B C 1
ATOM 4149 O O . ARG B 1 248 ? 44.051 50.307 -7.279 1.00 24.41 248 ARG B O 1
ATOM 4157 N N . GLY B 1 249 ? 41.948 50.717 -7.989 1.00 24.64 249 GLY B N 1
ATOM 4158 C CA . GLY B 1 249 ? 42.378 51.409 -9.190 1.00 25.40 249 GLY B CA 1
ATOM 4159 C C . GLY B 1 249 ? 42.659 52.883 -8.962 1.00 24.26 249 GLY B C 1
ATOM 4160 O O . GLY B 1 249 ? 43.210 53.555 -9.832 1.00 27.00 249 GLY B O 1
ATOM 4161 N N . GLY B 1 250 ? 42.276 53.397 -7.797 1.00 24.86 250 GLY B N 1
ATOM 4162 C CA . GLY B 1 250 ? 42.529 54.796 -7.495 1.00 22.42 250 GLY B CA 1
ATOM 4163 C C . GLY B 1 250 ? 41.336 55.728 -7.590 1.00 21.88 250 GLY B C 1
ATOM 4164 O O . GLY B 1 250 ? 41.449 56.919 -7.284 1.00 22.56 250 GLY B O 1
ATOM 4165 N N . TRP B 1 251 ? 40.192 55.205 -8.021 1.00 22.90 251 TRP B N 1
ATOM 4166 C CA . TRP B 1 251 ? 38.989 56.023 -8.128 1.00 21.24 251 TRP B CA 1
ATOM 4167 C C . TRP B 1 251 ? 38.379 56.249 -6.756 1.00 20.96 251 TRP B C 1
ATOM 4168 O O . TRP B 1 251 ? 38.392 55.361 -5.908 1.00 21.73 251 TRP B O 1
ATOM 4179 N N . LEU B 1 252 ? 37.833 57.440 -6.555 1.00 20.05 252 LEU B N 1
ATOM 4180 C CA . LEU B 1 252 ? 37.203 57.784 -5.294 1.00 19.29 252 LEU B CA 1
ATOM 4181 C C . LEU B 1 252 ? 35.695 57.816 -5.524 1.00 19.84 252 LEU B C 1
ATOM 4182 O O . LEU B 1 252 ? 35.206 58.528 -6.402 1.00 19.55 252 LEU B O 1
ATOM 4187 N N . TRP B 1 253 ? 34.974 57.010 -4.751 1.00 18.34 253 TRP B N 1
ATOM 4188 C CA . TRP B 1 253 ? 33.522 56.917 -4.839 1.00 18.29 253 TRP B CA 1
ATOM 4189 C C . TRP B 1 253 ? 33.015 57.617 -3.590 1.00 18.11 253 TRP B C 1
ATOM 4190 O O . TRP B 1 253 ? 33.226 57.142 -2.480 1.00 19.36 253 TRP B O 1
ATOM 4201 N N . SER B 1 254 ? 32.349 58.751 -3.775 1.00 16.80 254 SER B N 1
ATOM 4202 C CA . SER B 1 254 ? 31.878 59.534 -2.644 1.00 18.10 254 SER B CA 1
ATOM 4203 C C . SER B 1 254 ? 30.376 59.726 -2.527 1.00 17.91 254 SER B C 1
ATOM 4204 O O . SER B 1 254 ? 29.665 59.864 -3.524 1.00 18.01 254 SER B O 1
ATOM 4207 N N . SER B 1 255 ? 29.906 59.754 -1.286 1.00 17.25 255 SER B N 1
ATOM 4208 C CA . SER B 1 255 ? 28.500 59.979 -1.006 1.00 16.24 255 SER B CA 1
ATOM 4209 C C . SER B 1 255 ? 28.214 61.435 -1.358 1.00 15.67 255 SER B C 1
ATOM 4210 O O . SER B 1 255 ? 29.137 62.234 -1.530 1.00 15.50 255 SER B O 1
ATOM 4213 N N . SER B 1 256 ? 26.935 61.766 -1.482 1.00 14.63 256 SER B N 1
ATOM 4214 C CA . SER B 1 256 ? 26.513 63.129 -1.788 1.00 16.27 256 SER B CA 1
ATOM 4215 C C . SER B 1 256 ? 25.018 63.201 -1.518 1.00 16.78 256 SER B C 1
ATOM 4216 O O . SER B 1 256 ? 24.396 62.188 -1.200 1.00 16.05 256 SER B O 1
ATOM 4219 N N . GLY B 1 257 ? 24.438 64.387 -1.642 1.00 17.47 257 GLY B N 1
ATOM 4220 C CA . GLY B 1 257 ? 23.018 64.532 -1.371 1.00 18.17 257 GLY B CA 1
ATOM 4221 C C . GLY B 1 257 ? 22.092 63.755 -2.289 1.00 19.05 257 GLY B C 1
ATOM 4222 O O . GLY B 1 257 ? 20.991 63.370 -1.894 1.00 20.38 257 GLY B O 1
ATOM 4223 N N . THR B 1 258 ? 22.543 63.502 -3.511 1.00 20.08 258 THR B N 1
ATOM 4224 C CA . THR B 1 258 ? 21.727 62.803 -4.498 1.00 19.70 258 THR B CA 1
ATOM 4225 C C . THR B 1 258 ? 22.182 61.386 -4.839 1.00 19.54 258 THR B C 1
ATOM 4226 O O . THR B 1 258 ? 21.545 60.698 -5.634 1.00 20.03 258 THR B O 1
ATOM 4230 N N . GLY B 1 259 ? 23.283 60.952 -4.239 1.00 20.50 259 GLY B N 1
ATOM 4231 C CA . GLY B 1 259 ? 23.786 59.621 -4.517 1.00 19.08 259 GLY B CA 1
ATOM 4232 C C . GLY B 1 259 ? 25.298 59.583 -4.443 1.00 19.98 259 GLY B C 1
ATOM 4233 O O . GLY B 1 259 ? 25.902 60.352 -3.700 1.00 19.20 259 GLY B O 1
ATOM 4234 N N . VAL B 1 260 ? 25.916 58.709 -5.229 1.00 18.35 260 VAL B N 1
ATOM 4235 C CA . VAL B 1 260 ? 27.367 58.580 -5.206 1.00 18.36 260 VAL B CA 1
ATOM 4236 C C . VAL B 1 260 ? 28.062 59.131 -6.450 1.00 20.54 260 VAL B C 1
ATOM 4237 O O . VAL B 1 260 ? 27.700 58.794 -7.577 1.00 19.82 260 VAL B O 1
ATOM 4241 N N . CYS B 1 261 ? 29.063 59.977 -6.228 1.00 17.91 261 CYS B N 1
ATOM 4242 C CA . CYS B 1 261 ? 29.840 60.564 -7.315 1.00 19.72 261 CYS B CA 1
ATOM 4243 C C . CYS B 1 261 ? 31.155 59.802 -7.413 1.00 19.98 261 CYS B C 1
ATOM 4244 O O . CYS B 1 261 ? 31.745 59.448 -6.397 1.00 20.58 261 CYS B O 1
ATOM 4247 N N . VAL B 1 262 ? 31.618 59.550 -8.633 1.00 20.10 262 VAL B N 1
ATOM 4248 C CA . VAL B 1 262 ? 32.870 58.825 -8.819 1.00 19.49 262 VAL B CA 1
ATOM 4249 C C . VAL B 1 262 ? 33.919 59.724 -9.473 1.00 21.22 262 VAL B C 1
ATOM 4250 O O . VAL B 1 262 ? 33.644 60.362 -10.487 1.00 21.60 262 VAL B O 1
ATOM 4254 N N . PHE B 1 263 ? 35.114 59.777 -8.889 1.00 21.14 263 PHE B N 1
ATOM 4255 C CA . PHE B 1 263 ? 36.197 60.598 -9.430 1.00 21.79 263 PHE B CA 1
ATOM 4256 C C . PHE B 1 263 ? 37.440 59.750 -9.672 1.00 22.46 263 PHE B C 1
ATOM 4257 O O . PHE B 1 263 ? 37.674 58.777 -8.956 1.00 19.94 263 PHE B O 1
ATOM 4265 N N . ASP B 1 264 ? 38.237 60.107 -10.680 1.00 23.33 264 ASP B N 1
ATOM 4266 C CA . ASP B 1 264 ? 39.470 59.367 -10.929 1.00 22.84 264 ASP B CA 1
ATOM 4267 C C . ASP B 1 264 ? 40.533 59.963 -10.010 1.00 23.16 264 ASP B C 1
ATOM 4268 O O . ASP B 1 264 ? 40.256 60.925 -9.292 1.00 23.83 264 ASP B O 1
ATOM 4273 N N . SER B 1 265 ? 41.740 59.405 -10.012 1.00 23.18 265 SER B N 1
ATOM 4274 C CA . SER B 1 265 ? 42.785 59.912 -9.124 1.00 23.41 265 SER B CA 1
ATOM 4275 C C . SER B 1 265 ? 43.165 61.370 -9.370 1.00 24.55 265 SER B C 1
ATOM 4276 O O . SER B 1 265 ? 43.860 61.974 -8.554 1.00 26.13 265 SER B O 1
ATOM 4279 N N . ASP B 1 266 ? 42.715 61.941 -10.486 1.00 25.54 266 ASP B N 1
ATOM 4280 C CA . ASP B 1 266 ? 43.028 63.336 -10.791 1.00 24.95 266 ASP B CA 1
ATOM 4281 C C . ASP B 1 266 ? 41.926 64.290 -10.352 1.00 25.33 266 ASP B C 1
ATOM 4282 O O . ASP B 1 266 ? 42.055 65.507 -10.495 1.00 28.38 266 ASP B O 1
ATOM 4287 N N . GLY B 1 267 ? 40.837 63.741 -9.827 1.00 25.67 267 GLY B N 1
ATOM 4288 C CA . GLY B 1 267 ? 39.745 64.582 -9.372 1.00 25.24 267 GLY B CA 1
ATOM 4289 C C . GLY B 1 267 ? 38.661 64.791 -10.406 1.00 24.84 267 GLY B C 1
ATOM 4290 O O . GLY B 1 267 ? 37.694 65.513 -10.162 1.00 27.98 267 GLY B O 1
ATOM 4291 N N . GLN B 1 268 ? 38.818 64.163 -11.566 1.00 27.01 268 GLN B N 1
ATOM 4292 C CA . GLN B 1 268 ? 37.833 64.285 -12.635 1.00 26.55 268 GLN B CA 1
ATOM 4293 C C . GLN B 1 268 ? 36.583 63.482 -12.293 1.00 25.34 268 GLN B C 1
ATOM 4294 O O . GLN B 1 268 ? 36.673 62.307 -11.926 1.00 25.83 268 GLN B O 1
ATOM 4300 N N . LEU B 1 269 ? 35.423 64.122 -12.409 1.00 25.96 269 LEU B N 1
ATOM 4301 C CA . LEU B 1 269 ? 34.150 63.466 -12.137 1.00 24.33 269 LEU B CA 1
ATOM 4302 C C . LEU B 1 269 ? 33.877 62.553 -13.328 1.00 26.31 269 LEU B C 1
ATOM 4303 O O . LEU B 1 269 ? 33.907 63.002 -14.479 1.00 26.46 269 LEU B O 1
ATOM 4308 N N . LEU B 1 270 ? 33.612 61.279 -13.054 1.00 25.64 270 LEU B N 1
ATOM 4309 C CA . LEU B 1 270 ? 33.354 60.302 -14.108 1.00 23.80 270 LEU B CA 1
ATOM 4310 C C . LEU B 1 270 ? 31.870 59.980 -14.288 1.00 26.10 270 LEU B C 1
ATOM 4311 O O . LEU B 1 270 ? 31.427 59.629 -15.385 1.00 26.59 270 LEU B O 1
ATOM 4316 N N . GLY B 1 271 ? 31.101 60.090 -13.211 1.00 24.21 271 GLY B N 1
ATOM 4317 C CA . GLY B 1 271 ? 29.686 59.785 -13.299 1.00 22.88 271 GLY B CA 1
ATOM 4318 C C . GLY B 1 271 ? 28.997 59.879 -11.957 1.00 22.59 271 GLY B C 1
ATOM 4319 O O . GLY B 1 271 ? 29.639 60.142 -10.938 1.00 21.32 271 GLY B O 1
ATOM 4320 N N . HIS B 1 272 ? 27.688 59.650 -11.959 1.00 21.20 272 HIS B N 1
ATOM 4321 C CA . HIS B 1 272 ? 26.883 59.722 -10.746 1.00 21.00 272 HIS B CA 1
ATOM 4322 C C . HIS B 1 272 ? 25.911 58.552 -10.655 1.00 21.31 272 HIS B C 1
ATOM 4323 O O . HIS B 1 272 ? 25.295 58.157 -11.650 1.00 20.92 272 HIS B O 1
ATOM 4330 N N . ILE B 1 273 ? 25.783 57.999 -9.454 1.00 19.83 273 ILE B N 1
ATOM 4331 C CA . ILE B 1 273 ? 24.887 56.879 -9.205 1.00 17.91 273 ILE B CA 1
ATOM 4332 C C . ILE B 1 273 ? 23.795 57.357 -8.257 1.00 20.46 273 ILE B C 1
ATOM 4333 O O . ILE B 1 273 ? 24.027 57.514 -7.057 1.00 18.52 273 ILE B O 1
ATOM 4338 N N . PRO B 1 274 ? 22.592 57.618 -8.788 1.00 18.23 274 PRO B N 1
ATOM 4339 C CA . PRO B 1 274 ? 21.497 58.085 -7.932 1.00 18.81 274 PRO B CA 1
ATOM 4340 C C . PRO B 1 274 ? 21.088 57.088 -6.846 1.00 18.85 274 PRO B C 1
ATOM 4341 O O . PRO B 1 274 ? 21.189 55.871 -7.025 1.00 16.48 274 PRO B O 1
ATOM 4345 N N . THR B 1 275 ? 20.642 57.626 -5.715 1.00 18.36 275 THR B N 1
ATOM 4346 C CA . THR B 1 275 ? 20.156 56.827 -4.598 1.00 17.14 275 THR B CA 1
ATOM 4347 C C . THR B 1 275 ? 18.793 57.431 -4.240 1.00 19.49 275 THR B C 1
ATOM 4348 O O . THR B 1 275 ? 18.558 58.614 -4.476 1.00 18.19 275 THR B O 1
ATOM 4352 N N . PRO B 1 276 ? 17.869 56.626 -3.692 1.00 18.36 276 PRO B N 1
ATOM 4353 C CA . PRO B 1 276 ? 16.551 57.170 -3.342 1.00 21.21 276 PRO B CA 1
ATOM 4354 C C . PRO B 1 276 ? 16.543 58.246 -2.257 1.00 23.30 276 PRO B C 1
ATOM 4355 O O . PRO B 1 276 ? 15.543 58.940 -2.072 1.00 25.31 276 PRO B O 1
ATOM 4359 N N . GLY B 1 277 ? 17.660 58.388 -1.552 1.00 22.76 277 GLY B N 1
ATOM 4360 C CA . GLY B 1 277 ? 17.753 59.391 -0.506 1.00 20.65 277 GLY B CA 1
ATOM 4361 C C . GLY B 1 277 ? 19.178 59.885 -0.367 1.00 20.17 277 GLY B C 1
ATOM 4362 O O . GLY B 1 277 ? 20.067 59.443 -1.092 1.00 21.17 277 GLY B O 1
ATOM 4363 N N . THR B 1 278 ? 19.403 60.820 0.548 1.00 18.94 278 THR B N 1
ATOM 4364 C CA . THR B 1 278 ? 20.747 61.332 0.765 1.00 17.74 278 THR B CA 1
ATOM 4365 C C . THR B 1 278 ? 21.660 60.163 1.149 1.00 16.33 278 THR B C 1
ATOM 4366 O O . THR B 1 278 ? 21.267 59.293 1.926 1.00 18.12 278 THR B O 1
ATOM 4370 N N . ALA B 1 279 ? 22.865 60.139 0.587 1.00 15.35 279 ALA B N 1
ATOM 4371 C CA . ALA B 1 279 ? 23.830 59.084 0.887 1.00 14.32 279 ALA B CA 1
ATOM 4372 C C . ALA B 1 279 ? 24.809 59.605 1.934 1.00 15.00 279 ALA B C 1
ATOM 4373 O O . ALA B 1 279 ? 25.311 60.727 1.827 1.00 16.60 279 ALA B O 1
ATOM 4375 N N . SER B 1 280 ? 25.089 58.788 2.944 1.00 13.67 280 SER B N 1
ATOM 4376 C CA . SER B 1 280 ? 26.005 59.198 4.004 1.00 13.76 280 SER B CA 1
ATOM 4377 C C . SER B 1 280 ? 27.395 58.591 3.885 1.00 13.98 280 SER B C 1
ATOM 4378 O O . SER B 1 280 ? 28.364 59.178 4.345 1.00 12.59 280 SER B O 1
ATOM 4381 N N . ASN B 1 281 ? 27.497 57.419 3.269 1.00 12.63 281 ASN B N 1
ATOM 4382 C CA . ASN B 1 281 ? 28.794 56.758 3.166 1.00 14.99 281 ASN B CA 1
ATOM 4383 C C . ASN B 1 281 ? 28.706 55.617 2.156 1.00 14.06 281 ASN B C 1
ATOM 4384 O O . ASN B 1 281 ? 27.631 55.319 1.640 1.00 14.35 281 ASN B O 1
ATOM 4389 N N . CYS B 1 282 ? 29.838 54.983 1.876 1.00 15.39 282 CYS B N 1
ATOM 4390 C CA . CYS B 1 282 ? 29.864 53.858 0.948 1.00 17.06 282 CYS B CA 1
ATOM 4391 C C . CYS B 1 282 ? 31.194 53.123 1.053 1.00 17.09 282 CYS B C 1
ATOM 4392 O O . CYS B 1 282 ? 32.176 53.674 1.551 1.00 16.00 282 CYS B O 1
ATOM 4395 N N . THR B 1 283 ? 31.212 51.871 0.604 1.00 16.38 283 THR B N 1
ATOM 4396 C CA . THR B 1 283 ? 32.421 51.046 0.652 1.00 18.33 283 THR B CA 1
ATOM 4397 C C . THR B 1 283 ? 32.230 49.861 -0.283 1.00 17.39 283 THR B C 1
ATOM 4398 O O . THR B 1 283 ? 31.121 49.611 -0.741 1.00 17.51 283 THR B O 1
ATOM 4402 N N . PHE B 1 284 ? 33.308 49.138 -0.565 1.00 19.42 284 PHE B N 1
ATOM 4403 C CA . PHE B 1 284 ? 33.240 47.971 -1.436 1.00 19.51 284 PHE B CA 1
ATOM 4404 C C . PHE B 1 284 ? 33.484 46.690 -0.658 1.00 21.38 284 PHE B C 1
ATOM 4405 O O . PHE B 1 284 ? 34.040 46.711 0.443 1.00 21.73 284 PHE B O 1
ATOM 4413 N N . ASP B 1 285 ? 33.065 45.570 -1.232 1.00 20.82 285 ASP B N 1
ATOM 4414 C CA . ASP B 1 285 ? 33.322 44.293 -0.589 1.00 23.41 285 ASP B CA 1
ATOM 4415 C C . ASP B 1 285 ? 34.761 43.945 -0.961 1.00 23.18 285 ASP B C 1
ATOM 4416 O O . ASP B 1 285 ? 35.422 44.699 -1.681 1.00 23.77 285 ASP B O 1
ATOM 4421 N N . GLN B 1 286 ? 35.247 42.820 -0.456 1.00 24.91 286 GLN B N 1
ATOM 4422 C CA . GLN B 1 286 ? 36.612 42.376 -0.718 1.00 26.15 286 GLN B CA 1
ATOM 4423 C C . GLN B 1 286 ? 36.976 42.399 -2.206 1.00 25.05 286 GLN B C 1
ATOM 4424 O O . GLN B 1 286 ? 37.963 43.013 -2.610 1.00 26.19 286 GLN B O 1
ATOM 4430 N N . ALA B 1 287 ? 36.172 41.725 -3.017 1.00 26.89 287 ALA B N 1
ATOM 4431 C CA . ALA B 1 287 ? 36.427 41.647 -4.452 1.00 26.36 287 ALA B CA 1
ATOM 4432 C C . ALA B 1 287 ? 36.139 42.945 -5.202 1.00 26.34 287 ALA B C 1
ATOM 4433 O O . ALA B 1 287 ? 36.505 43.090 -6.374 1.00 28.11 287 ALA B O 1
ATOM 4435 N N . GLN B 1 288 ? 35.495 43.887 -4.520 1.00 28.86 288 GLN B N 1
ATOM 4436 C CA . GLN B 1 288 ? 35.127 45.176 -5.100 1.00 24.59 288 GLN B CA 1
ATOM 4437 C C . GLN B 1 288 ? 34.170 44.959 -6.269 1.00 25.06 288 GLN B C 1
ATOM 4438 O O . GLN B 1 288 ? 34.260 45.621 -7.305 1.00 26.84 288 GLN B O 1
ATOM 4444 N N . GLN B 1 289 ? 33.252 44.017 -6.084 1.00 24.53 289 GLN B N 1
ATOM 4445 C CA . GLN B 1 289 ? 32.246 43.684 -7.081 1.00 25.40 289 GLN B CA 1
ATOM 4446 C C . GLN B 1 289 ? 30.875 44.172 -6.631 1.00 24.14 289 GLN B C 1
ATOM 4447 O O . GLN B 1 289 ? 29.908 44.134 -7.392 1.00 26.06 289 GLN B O 1
ATOM 4453 N N . ARG B 1 290 ? 30.795 44.614 -5.381 1.00 24.60 290 ARG B N 1
ATOM 4454 C CA . ARG B 1 290 ? 29.545 45.117 -4.833 1.00 21.19 290 ARG B CA 1
ATOM 4455 C C . ARG B 1 290 ? 29.809 46.406 -4.076 1.00 20.71 290 ARG B C 1
ATOM 4456 O O . ARG B 1 290 ? 30.654 46.447 -3.180 1.00 19.82 290 ARG B O 1
ATOM 4464 N N . LEU B 1 291 ? 29.095 47.458 -4.463 1.00 20.05 291 LEU B N 1
ATOM 4465 C CA . LEU B 1 291 ? 29.220 48.763 -3.825 1.00 18.81 291 LEU B CA 1
ATOM 4466 C C . LEU B 1 291 ? 28.077 48.948 -2.831 1.00 18.54 291 LEU B C 1
ATOM 4467 O O . LEU B 1 291 ? 26.911 48.975 -3.217 1.00 18.95 291 LEU B O 1
ATOM 4472 N N . PHE B 1 292 ? 28.415 49.063 -1.551 1.00 15.84 292 PHE B N 1
ATOM 4473 C CA . PHE B 1 292 ? 27.407 49.259 -0.513 1.00 15.70 292 PHE B CA 1
ATOM 4474 C C . PHE B 1 292 ? 27.309 50.747 -0.218 1.00 15.10 292 PHE B C 1
ATOM 4475 O O . PHE B 1 292 ? 28.327 51.434 -0.119 1.00 17.24 292 PHE B O 1
ATOM 4483 N N . ILE B 1 293 ? 26.082 51.243 -0.079 1.00 16.11 293 ILE B N 1
ATOM 4484 C CA . ILE B 1 293 ? 25.855 52.657 0.196 1.00 16.51 293 ILE B CA 1
ATOM 4485 C C . ILE B 1 293 ? 24.870 52.811 1.349 1.00 15.45 293 ILE B C 1
ATOM 4486 O O . ILE B 1 293 ? 23.813 52.188 1.348 1.00 13.19 293 ILE B O 1
ATOM 4491 N N . THR B 1 294 ? 25.218 53.643 2.328 1.00 14.87 294 THR B N 1
ATOM 4492 C CA . THR B 1 294 ? 24.333 53.871 3.468 1.00 16.27 294 THR B CA 1
ATOM 4493 C C . THR B 1 294 ? 23.635 55.211 3.319 1.00 15.87 294 THR B C 1
ATOM 4494 O O . THR B 1 294 ? 24.156 56.126 2.688 1.00 16.19 294 THR B O 1
ATOM 4498 N N . GLY B 1 295 ? 22.449 55.327 3.904 1.00 14.89 295 GLY B N 1
ATOM 4499 C CA . GLY B 1 295 ? 21.726 56.580 3.808 1.00 17.16 295 GLY B CA 1
ATOM 4500 C C . GLY B 1 295 ? 20.380 56.481 4.481 1.00 16.50 295 GLY B C 1
ATOM 4501 O O . GLY B 1 295 ? 19.530 55.697 4.063 1.00 17.29 295 GLY B O 1
ATOM 4502 N N . GLY B 1 296 ? 20.184 57.278 5.527 1.00 15.33 296 GLY B N 1
ATOM 4503 C CA . GLY B 1 296 ? 18.921 57.245 6.235 1.00 16.86 296 GLY B CA 1
ATOM 4504 C C . GLY B 1 296 ? 18.609 55.858 6.760 1.00 16.71 296 GLY B C 1
ATOM 4505 O O . GLY B 1 296 ? 19.488 55.163 7.265 1.00 15.61 296 GLY B O 1
ATOM 4506 N N . PRO B 1 297 ? 17.356 55.414 6.647 1.00 14.95 297 PRO B N 1
ATOM 4507 C CA . PRO B 1 297 ? 17.027 54.080 7.150 1.00 15.74 297 PRO B CA 1
ATOM 4508 C C . PRO B 1 297 ? 17.557 52.941 6.284 1.00 17.56 297 PRO B C 1
ATOM 4509 O O . PRO B 1 297 ? 17.313 51.778 6.590 1.00 15.57 297 PRO B O 1
ATOM 4513 N N . CYS B 1 298 ? 18.319 53.270 5.244 1.00 15.28 298 CYS B N 1
ATOM 4514 C CA . CYS B 1 298 ? 18.768 52.243 4.308 1.00 15.03 298 CYS B CA 1
ATOM 4515 C C . CYS B 1 298 ? 20.223 51.869 4.115 1.00 15.57 298 CYS B C 1
ATOM 4516 O O . CYS B 1 298 ? 21.148 52.647 4.368 1.00 16.64 298 CYS B O 1
ATOM 4519 N N . LEU B 1 299 ? 20.369 50.649 3.599 1.00 15.01 299 LEU B N 1
ATOM 4520 C CA . LEU B 1 299 ? 21.637 50.074 3.185 1.00 13.91 299 LEU B CA 1
ATOM 4521 C C . LEU B 1 299 ? 21.292 49.655 1.753 1.00 16.73 299 LEU B C 1
ATOM 4522 O O . LEU B 1 299 ? 20.400 48.824 1.541 1.00 15.27 299 LEU B O 1
ATOM 4527 N N . TRP B 1 300 ? 21.952 50.277 0.781 1.00 14.97 300 TRP B N 1
ATOM 4528 C CA . TRP B 1 300 ? 21.735 49.976 -0.632 1.00 16.92 300 TRP B CA 1
ATOM 4529 C C . TRP B 1 300 ? 22.983 49.272 -1.150 1.00 16.52 300 TRP B C 1
ATOM 4530 O O . TRP B 1 300 ? 24.041 49.347 -0.531 1.00 17.03 300 TRP B O 1
ATOM 4541 N N . MET B 1 301 ? 22.856 48.600 -2.291 1.00 17.36 301 MET B N 1
ATOM 4542 C CA . MET B 1 301 ? 23.982 47.902 -2.896 1.00 17.27 301 MET B CA 1
ATOM 4543 C C . MET B 1 301 ? 23.856 47.908 -4.412 1.00 18.01 301 MET B C 1
ATOM 4544 O O . MET B 1 301 ? 22.767 47.717 -4.953 1.00 15.66 301 MET B O 1
ATOM 4549 N N . LEU B 1 302 ? 24.975 48.146 -5.088 1.00 16.87 302 LEU B N 1
ATOM 4550 C CA . LEU B 1 302 ? 25.012 48.138 -6.548 1.00 18.74 302 LEU B CA 1
ATOM 4551 C C . LEU B 1 302 ? 25.899 46.968 -6.968 1.00 20.32 302 LEU B C 1
ATOM 4552 O O . LEU B 1 302 ? 27.095 46.959 -6.685 1.00 20.98 302 LEU B O 1
ATOM 4557 N N . PRO B 1 303 ? 25.318 45.953 -7.627 1.00 21.26 303 PRO B N 1
ATOM 4558 C CA . PRO B 1 303 ? 26.123 44.805 -8.053 1.00 21.85 303 PRO B CA 1
ATOM 4559 C C . PRO B 1 303 ? 26.823 45.058 -9.385 1.00 22.79 303 PRO B C 1
ATOM 4560 O O . PRO B 1 303 ? 26.173 45.243 -10.415 1.00 24.36 303 PRO B O 1
ATOM 4564 N N . LEU B 1 304 ? 28.153 45.075 -9.359 1.00 24.18 304 LEU B N 1
ATOM 4565 C CA . LEU B 1 304 ? 28.926 45.303 -10.570 1.00 23.55 304 LEU B CA 1
ATOM 4566 C C . LEU B 1 304 ? 29.177 43.983 -11.288 1.00 25.75 304 LEU B C 1
ATOM 4567 O O . LEU B 1 304 ? 29.412 42.952 -10.654 1.00 26.91 304 LEU B O 1
ATOM 4572 N N . PRO B 1 305 ? 29.129 43.999 -12.629 1.00 26.04 305 PRO B N 1
ATOM 4573 C CA . PRO B 1 305 ? 29.356 42.780 -13.409 1.00 26.64 305 PRO B CA 1
ATOM 4574 C C . PRO B 1 305 ? 30.821 42.353 -13.400 1.00 28.77 305 PRO B C 1
ATOM 4575 O O . PRO B 1 305 ? 31.689 43.220 -13.159 1.00 29.01 305 PRO B O 1
#

Nearest PDB structures (foldseek):
  3dr2-assembly1_B  TM=1.003E+00  e=7.161E-60  Xanthomonas campestris pv. campestris
  3dr2-assembly1_A  TM=1.001E+00  e=1.601E-57  Xanthomonas campestris pv. campestris
  3e5z-assembly2_B  TM=9.571E-01  e=1.121E-26  Deinococcus radiodurans
  8a3w-assembly1_Sg  TM=6.069E-01  e=1.247E-06  Leishmania major strain Friedlin
  3no2-assembly1_A  TM=6.207E-01  e=4.360E-04  Bacteroides caccae ATCC 43185

InterPro domains:
  IPR005511 Senescence marker protein-30 (SMP-30) [PR01790] (47-64)
  IPR005511 Senescence marker protein-30 (SMP-30) [PR01790] (176-198)
  IPR005511 Senescence marker protein-30 (SMP-30) [PR01790] (240-257)
  IPR011042 Six-bladed beta-propeller, TolB-like [G3DSA:2.120.10.30] (1-305)
  IPR013658 SMP-30/Gluconolactonase/LRE-like region [PF08450] (46-294)
  IPR051262 SMP-30/CGR1 Lactonase [PTHR47572] (33-304)

Sequence (596 aa):
HCRVRPAGPAVPADCDPPRITHAALAARLGDARLLTLYDQATWSEGPAWWEAQRTLVWSDLVGRRVLGWREDGTVDVLLDATAFTNGNAVDAQQRLVHCEHGRRAITRSDADGQAHLLVGRYAGKRLNSPNDLIVARDGAIWFTDPPFGLRKPSQGCPADPELAHHSVYRLPPDGSPLQRMADLDHPNGLAFSPDEQTLYVSQTPEGSVEITAFAWRDGALHDRRHFASVPDGLPDGFCVDRGGWLWSSSGTGVCVFDSDGQLLGHIPTPGTASNCTFDQAQQRLFITGGPCLWMLPLPCRVRPAGPAVPADCDPPRITHAALAARLGDARLLTLYDQATWSEGPAWWEAQRTLVWSDLVGRRVLGWREDGTVDVLLDATAFTNGNAVDAQQRLVHCEHGRRAITRSDADGQAHLLVGRYAGKRLNSPNDLIVARDGAIWFTDPPFGLRKPSQGCPADPELAHHSVYRLPPDGSPLQRMADLDHPNGLAFSPDEQTLYVSQTPGSVEITAFAWRDGALHDRRHFASVPDGLPDGFCVDRGGWLWSSSGTGVCVFDSDGQLLGHIPTPGTASNCTFDQAQQRLFITGGPCLWMLPLP

CATH classification: 2.120.10.30

Radius of gyration: 26.14 Å; Cα contacts (8 Å, |Δi|>4): 1849; chains: 2; bounding box: 79×51×67 Å

Secondary structure (DSSP, 8-state):
--EEE-S---EE-SSPPPEE--HHHHHHHTT---EEEE---SSEEEEEEEGGGTEEEEEETTTTEEEEEETTS-EEEEEES-S-EEEEEE-TTS-EEEEETTTTEEEEE-TTS-EEEEE-EETTEE-S----EEE-TTS-EEEE--SGGGS-GGGS-----SSS-EEEEEE-SSS---EEEEEESSEEEEEE-TTSSEEEEEE------EEEEEEEETTEEEEEEEEE--SSS---SEEE-TTS-EEE--SSEEEEE-TTS-EEEEEE-SS---EEEE-TTS-EEEEEETTEEEEEE--/-EEE-S---EE-SSPPPEE-SHHHHHHHTT---EEEE---SSEEEEEEEGGGTEEEEEETTTTEEEEEETTS-EEEEEES-S-EEEEEE-TTS-EEEEETTTTEEEEE-TTS-EEEEE-EETTEE-S----EEE-TTS-EEEE--SGGGS-GGGS-----SSS-EEEEEE-TTSPPPEEEEEESSEEEEEE-TTSSEEEEEE-----EEEEEEEETTEEEEEEEEE--SSS---SEEE-TTS-EEE--SSEEEEE-TT--EEEEEE-SS---EEEE-TTS-EEEEEETTEEEEEE--